Protein AF-A0A5D6XQI1-F1 (afdb_monomer_lite)

Secondary structure (DSSP, 8-state):
-----PPPPPPPP-----SSSSSSSTTTSSSSTTSSS--------------------------PPPHHHHHHHHHHHHHHHHH--TT-EEEEE--TGGGTT--GGGSSSTTSEEEEEE-SSSPP-SSPTT-TTEEEEE-GGGSSSS---EEEEEEEE--S--PPPSS--TTS-EEESEE--EE--TT--EEEEEE-SSS-B---B--S-TT-SS-B--SEE-SS-----EEEEESB--HHHHHH-BS-B-TT-SEEEEESS------TTSBSS--TT--EEE--SS---SS-SSB-TT--BS-TT-SEEE--SS---B--GGGGG-TT--EEE--SS--B-EEEHHHHHHHHT-SEEE----SS----SSEEEEEETTEEEEEET--TT---------TTHHHHHHHHHHHHHHHHHHHHHHHHHS---------------PPP----HHHHHHHHHH-HHHHHT---GGGEEEEEEEEEETTEEEEEEEETTEEEEEEE--GGGS--

Radius of gyration: 34.45 Å; chains: 1; bounding box: 102×106×85 Å

Structure (mmCIF, N/CA/C/O backbone):
data_AF-A0A5D6XQI1-F1
#
_entry.id   AF-A0A5D6XQI1-F1
#
loop_
_atom_site.group_PDB
_atom_site.id
_atom_site.type_symbol
_atom_site.label_atom_id
_atom_site.label_alt_id
_atom_site.label_comp_id
_atom_site.label_asym_id
_atom_site.label_entity_id
_atom_site.label_seq_id
_atom_site.pdbx_PDB_ins_code
_atom_site.Cartn_x
_atom_site.Cartn_y
_atom_site.Cartn_z
_atom_site.occupancy
_atom_site.B_iso_or_equiv
_atom_site.auth_seq_id
_atom_site.auth_comp_id
_atom_site.auth_asym_id
_atom_site.auth_atom_id
_atom_site.pdbx_PDB_model_num
ATOM 1 N N . MET A 1 1 ? -4.483 88.574 15.014 1.00 41.06 1 MET A N 1
ATOM 2 C CA . MET A 1 1 ? -3.367 88.697 15.982 1.00 41.06 1 MET A CA 1
ATOM 3 C C . MET A 1 1 ? -2.882 87.305 16.362 1.00 41.06 1 MET A C 1
ATOM 5 O O . MET A 1 1 ? -3.711 86.421 16.525 1.00 41.06 1 MET A O 1
ATOM 9 N N . GLN A 1 2 ? -1.566 87.098 16.441 1.00 34.09 2 GLN A N 1
ATOM 10 C CA . GLN A 1 2 ? -0.939 85.804 16.756 1.00 34.09 2 GLN A CA 1
ATOM 11 C C . GLN A 1 2 ? -0.785 85.587 18.271 1.0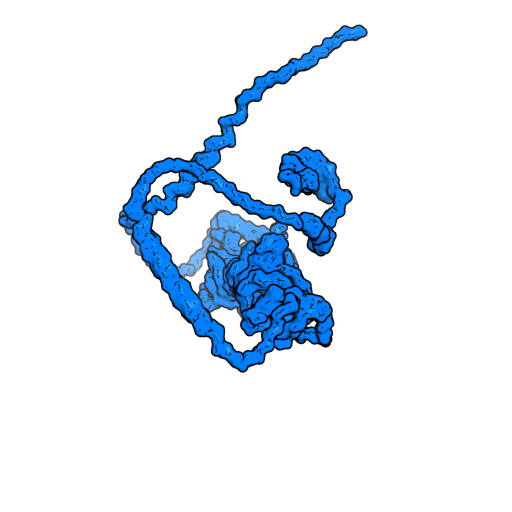0 34.09 2 GLN A C 1
ATOM 13 O O . GLN A 1 2 ? -0.585 86.553 19.003 1.00 34.09 2 GLN A O 1
ATOM 18 N N . ARG A 1 3 ? -0.753 84.315 18.695 1.00 36.41 3 ARG A N 1
ATOM 19 C CA . ARG A 1 3 ? 0.172 83.720 19.694 1.00 36.41 3 ARG A CA 1
ATOM 20 C C . ARG A 1 3 ? -0.080 82.202 19.699 1.00 36.41 3 ARG A C 1
ATOM 22 O O . ARG A 1 3 ? -1.081 81.735 20.220 1.00 36.41 3 ARG A O 1
ATOM 29 N N . VAL A 1 4 ? 0.646 81.440 18.880 1.00 35.59 4 VAL A N 1
ATOM 30 C CA . VAL A 1 4 ? 1.910 80.775 19.265 1.00 35.59 4 VAL A CA 1
ATOM 31 C C . VAL A 1 4 ? 1.721 79.872 20.493 1.00 35.59 4 VAL A C 1
ATOM 33 O O . VAL A 1 4 ? 1.767 80.340 21.627 1.00 35.59 4 VAL A O 1
ATOM 36 N N . ARG A 1 5 ? 1.569 78.563 20.252 1.00 37.97 5 ARG A N 1
ATOM 37 C CA . ARG A 1 5 ? 1.916 77.507 21.217 1.00 37.97 5 ARG A CA 1
ATOM 38 C C . ARG A 1 5 ? 3.226 76.860 20.767 1.00 37.97 5 ARG A C 1
ATOM 40 O O . ARG A 1 5 ? 3.451 76.695 19.572 1.00 37.97 5 ARG A O 1
ATOM 47 N N . GLN A 1 6 ? 4.097 76.576 21.729 1.00 40.81 6 GLN A N 1
ATOM 48 C CA . GLN A 1 6 ? 5.469 76.115 21.501 1.00 40.81 6 GLN A CA 1
ATOM 49 C C . GLN A 1 6 ? 5.525 74.643 21.039 1.00 40.81 6 GLN A C 1
ATOM 51 O O . GLN A 1 6 ? 4.627 73.870 21.380 1.00 40.81 6 GLN A O 1
ATOM 56 N N . PRO A 1 7 ? 6.574 74.241 20.294 1.00 42.06 7 PRO A N 1
ATOM 57 C CA . PRO A 1 7 ? 6.813 72.844 19.937 1.00 42.06 7 PRO A CA 1
ATOM 58 C C . PRO A 1 7 ? 7.338 72.021 21.134 1.00 42.06 7 PRO A C 1
ATOM 60 O O . PRO A 1 7 ? 7.942 72.588 22.048 1.00 42.06 7 PRO A O 1
ATOM 63 N N . PRO A 1 8 ? 7.153 70.687 21.133 1.00 48.44 8 PRO A N 1
ATOM 64 C CA . PRO A 1 8 ? 7.730 69.797 22.141 1.00 48.44 8 PRO A CA 1
ATOM 65 C C . PRO A 1 8 ? 9.264 69.647 21.993 1.00 48.44 8 PRO A C 1
ATOM 67 O O . PRO A 1 8 ? 9.798 69.840 20.898 1.00 48.44 8 PRO A O 1
ATOM 70 N N . PRO A 1 9 ? 9.984 69.295 23.078 1.00 45.03 9 PRO A N 1
ATOM 71 C CA . PRO A 1 9 ? 11.449 69.219 23.103 1.00 45.03 9 PRO A CA 1
ATOM 72 C C . PRO A 1 9 ? 12.039 67.984 22.378 1.00 45.03 9 PRO A C 1
ATOM 74 O O . PRO A 1 9 ? 11.339 66.990 22.174 1.00 45.03 9 PRO A O 1
ATOM 77 N N . PRO A 1 10 ? 13.337 68.025 22.003 1.00 38.62 10 PRO A N 1
ATOM 78 C CA . PRO A 1 10 ? 14.019 66.971 21.241 1.00 38.62 10 PRO A CA 1
ATOM 79 C C . PRO A 1 10 ? 14.321 65.694 22.060 1.00 38.62 10 PRO A C 1
ATOM 81 O O . PRO A 1 10 ? 14.300 65.718 23.293 1.00 38.62 10 PRO A O 1
ATOM 84 N N . PRO A 1 11 ? 14.627 64.557 21.397 1.00 37.00 11 PRO A N 1
ATOM 85 C CA . PRO A 1 11 ? 14.730 63.256 22.056 1.00 37.00 11 PRO A CA 1
ATOM 86 C C . PRO A 1 11 ? 15.997 63.101 22.910 1.00 37.00 11 PRO A C 1
ATOM 88 O O . PRO A 1 11 ? 17.125 63.198 22.421 1.00 37.00 11 PRO A O 1
ATOM 91 N N . HIS A 1 12 ? 15.817 62.745 24.184 1.00 35.00 12 HIS A N 1
ATOM 92 C CA . HIS A 1 12 ? 16.922 62.337 25.049 1.00 35.00 12 HIS A CA 1
ATOM 93 C C . HIS A 1 12 ? 17.426 60.928 24.707 1.00 35.00 12 HIS A C 1
ATOM 95 O O . HIS A 1 12 ? 16.668 59.959 24.670 1.00 35.00 12 HIS A O 1
ATOM 101 N N . ARG A 1 13 ? 18.750 60.808 24.551 1.00 33.81 13 ARG A N 1
ATOM 102 C CA . ARG A 1 13 ? 19.472 59.530 24.483 1.00 33.81 13 ARG A CA 1
ATOM 103 C C . ARG A 1 13 ? 19.140 58.638 25.690 1.00 33.81 13 ARG A C 1
ATOM 105 O O . ARG A 1 13 ? 19.394 59.031 26.827 1.00 33.81 13 ARG A O 1
ATOM 112 N N . ARG A 1 14 ? 18.737 57.390 25.435 1.00 32.50 14 ARG A N 1
ATOM 113 C CA . ARG A 1 14 ? 18.961 56.252 26.345 1.00 32.50 14 ARG A CA 1
ATOM 114 C C . ARG A 1 14 ? 19.524 55.057 25.577 1.00 32.50 14 ARG A C 1
ATOM 116 O O . ARG A 1 14 ? 18.796 54.194 25.101 1.00 32.50 14 ARG A O 1
ATOM 123 N N . LEU A 1 15 ? 20.851 55.036 25.474 1.00 31.83 15 LEU A N 1
ATOM 124 C CA . LEU A 1 15 ? 21.617 53.797 25.331 1.00 31.83 15 LEU A CA 1
ATOM 125 C C . LEU A 1 15 ? 21.546 52.997 26.649 1.00 31.83 15 LEU A C 1
ATOM 127 O O . LEU A 1 15 ? 21.215 53.558 27.690 1.00 31.83 15 LEU A O 1
ATOM 131 N N . ALA A 1 16 ? 21.909 51.712 26.584 1.00 32.53 16 ALA A N 1
ATOM 132 C CA . ALA A 1 16 ? 22.025 50.773 27.711 1.00 32.53 16 ALA A CA 1
ATOM 133 C C . ALA A 1 16 ? 20.710 50.305 28.386 1.00 32.53 16 ALA A C 1
ATOM 135 O O . ALA A 1 16 ? 20.435 50.602 29.544 1.00 32.53 16 ALA A O 1
ATOM 136 N N . ALA A 1 17 ? 19.958 49.445 27.685 1.00 35.66 17 ALA A N 1
ATOM 137 C CA . ALA A 1 17 ? 19.027 48.484 28.303 1.00 35.66 17 ALA A CA 1
ATOM 138 C C . ALA A 1 17 ? 18.904 47.170 27.492 1.00 35.66 17 ALA A C 1
ATOM 140 O O . ALA A 1 17 ? 17.832 46.581 27.389 1.00 35.66 17 ALA A O 1
ATOM 141 N N . ALA A 1 18 ? 20.009 46.704 26.894 1.00 36.12 18 ALA A N 1
ATOM 142 C CA . ALA A 1 18 ? 20.055 45.502 26.053 1.00 36.12 18 ALA A CA 1
ATOM 143 C C . ALA A 1 18 ? 21.254 44.598 26.407 1.00 36.12 18 ALA A C 1
ATOM 145 O O . ALA A 1 18 ? 22.074 44.276 25.557 1.00 36.12 18 ALA A O 1
ATOM 146 N N . SER A 1 19 ? 21.373 44.212 27.685 1.00 37.12 19 SER A N 1
ATOM 147 C CA . SER A 1 19 ? 22.443 43.318 28.177 1.00 37.12 19 SER A CA 1
ATOM 148 C C . SER A 1 19 ? 21.958 42.318 29.245 1.00 37.12 19 SER A C 1
ATOM 150 O O . SER A 1 19 ? 22.690 41.947 30.153 1.00 37.12 19 SER A O 1
ATOM 152 N N . HIS A 1 20 ? 20.685 41.896 29.189 1.00 37.09 20 HIS A N 1
ATOM 153 C CA . HIS A 1 20 ? 20.124 40.981 30.203 1.00 37.09 20 HIS A CA 1
ATOM 154 C C . HIS A 1 20 ? 19.143 39.915 29.675 1.00 37.09 20 HIS A C 1
ATOM 156 O O . HIS A 1 20 ? 18.338 39.374 30.431 1.00 37.09 20 HIS A O 1
ATOM 162 N N . ARG A 1 21 ? 19.220 39.570 28.380 1.00 41.06 21 ARG A N 1
ATOM 163 C CA . ARG A 1 21 ? 18.464 38.448 27.774 1.00 41.06 21 ARG A CA 1
ATOM 164 C C . ARG A 1 21 ? 19.305 37.501 26.899 1.00 41.06 21 ARG A C 1
ATOM 166 O O . ARG A 1 21 ? 18.752 36.794 26.071 1.00 41.06 21 ARG A O 1
ATOM 173 N N . LEU A 1 22 ? 20.623 37.447 27.116 1.00 37.75 22 LEU A N 1
ATOM 174 C CA . LEU A 1 22 ? 21.538 36.522 26.415 1.00 37.75 22 LEU A CA 1
ATOM 175 C C . LEU A 1 22 ? 22.348 35.595 27.346 1.00 37.75 22 LEU A C 1
ATOM 177 O O . LEU A 1 22 ? 23.071 34.727 26.875 1.00 37.75 22 LEU A O 1
ATOM 181 N N . THR A 1 23 ? 22.174 35.698 28.667 1.00 40.12 23 THR A N 1
ATOM 182 C CA . THR A 1 23 ? 22.933 34.930 29.677 1.00 40.12 23 THR A CA 1
ATOM 183 C C . THR A 1 23 ? 22.140 33.804 30.362 1.00 40.12 23 THR A C 1
ATOM 185 O O . THR A 1 23 ? 22.600 33.246 31.352 1.00 40.12 23 THR A O 1
ATOM 188 N N . ARG A 1 24 ? 20.961 33.420 29.839 1.00 40.72 24 ARG A N 1
ATOM 189 C CA . ARG A 1 24 ? 20.159 32.277 30.347 1.00 40.72 24 ARG A CA 1
ATOM 190 C C . ARG A 1 24 ? 20.087 31.048 29.427 1.00 40.72 24 ARG A C 1
ATOM 192 O O . ARG A 1 24 ? 19.494 30.054 29.825 1.00 40.72 24 ARG A O 1
ATOM 199 N N . HIS A 1 25 ? 20.709 31.070 28.245 1.00 41.03 25 HIS A N 1
ATOM 200 C CA . HIS A 1 25 ? 20.808 29.881 27.375 1.00 41.03 25 HIS A CA 1
ATOM 201 C C . HIS A 1 25 ? 22.223 29.289 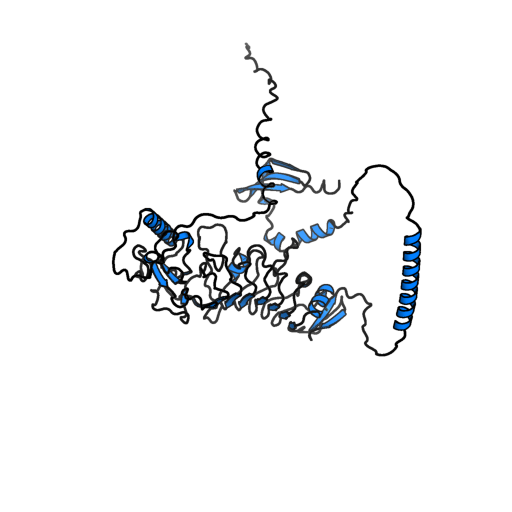27.270 1.00 41.03 25 HIS A C 1
ATOM 203 O O . HIS A 1 25 ? 22.362 28.120 26.933 1.00 41.03 25 HIS A O 1
ATOM 209 N N . ALA A 1 26 ? 23.265 30.019 27.686 1.00 38.53 26 ALA A N 1
ATOM 210 C CA . ALA A 1 26 ? 24.619 29.465 27.801 1.00 38.53 26 ALA A CA 1
ATOM 211 C C . ALA A 1 26 ? 24.800 28.510 29.006 1.00 38.53 26 ALA A C 1
ATOM 213 O O . ALA A 1 26 ? 25.704 27.683 29.006 1.00 38.53 26 ALA A O 1
ATOM 214 N N . ALA A 1 27 ? 23.931 28.592 30.023 1.00 41.09 27 ALA A N 1
ATOM 215 C CA . ALA A 1 27 ? 24.047 27.810 31.261 1.00 41.09 27 ALA A CA 1
ATOM 216 C C . ALA A 1 27 ? 23.338 26.437 31.233 1.00 41.09 27 ALA A C 1
ATOM 218 O O . ALA A 1 27 ? 23.491 25.666 32.174 1.00 41.09 27 ALA A O 1
ATOM 219 N N . GLN A 1 28 ? 22.568 26.119 30.183 1.00 42.00 28 GLN A N 1
ATOM 220 C CA . GLN A 1 28 ? 21.879 24.821 30.051 1.00 42.00 28 GLN A CA 1
ATOM 221 C C . GLN A 1 28 ? 22.537 23.866 29.040 1.00 42.00 28 GLN A C 1
ATOM 223 O O . GLN A 1 28 ? 22.301 22.666 29.124 1.00 42.00 28 GLN A O 1
ATOM 228 N N . LEU A 1 29 ? 23.415 24.346 28.146 1.00 36.25 29 LEU A N 1
ATOM 229 C CA . LEU A 1 29 ? 24.149 23.468 27.219 1.00 36.25 29 LEU A CA 1
ATOM 230 C C . LEU A 1 29 ? 25.392 22.793 27.831 1.00 36.25 29 LEU A C 1
ATOM 232 O O . LEU A 1 29 ? 25.831 21.769 27.319 1.00 36.25 29 LEU A O 1
ATOM 236 N N . LEU A 1 30 ? 25.945 23.315 28.932 1.00 36.69 30 LEU A N 1
ATOM 237 C CA . LEU A 1 30 ? 27.135 22.740 29.585 1.00 36.69 30 LEU A CA 1
ATOM 238 C C . LEU A 1 30 ? 26.826 21.624 30.600 1.00 36.69 30 LEU A C 1
ATOM 240 O O . LEU A 1 30 ? 27.746 20.960 31.064 1.00 36.69 30 LEU A O 1
ATOM 244 N N . ALA A 1 31 ? 25.550 21.373 30.914 1.00 38.66 31 ALA A N 1
ATOM 245 C CA . ALA A 1 31 ? 25.138 20.301 31.829 1.00 38.66 31 ALA A CA 1
ATOM 246 C C . ALA A 1 31 ? 24.859 18.952 31.131 1.00 38.66 31 ALA A C 1
ATOM 248 O O . ALA A 1 31 ? 24.762 17.928 31.799 1.00 38.66 31 ALA A O 1
ATOM 249 N N . VAL A 1 32 ? 24.729 18.936 29.798 1.00 38.44 32 VAL A N 1
ATOM 250 C CA . VAL A 1 32 ? 24.336 17.736 29.028 1.00 38.44 32 VAL A CA 1
ATOM 251 C C . VAL A 1 32 ? 25.547 16.963 28.480 1.00 38.44 32 VAL A C 1
ATOM 253 O O . VAL A 1 32 ? 25.443 15.772 28.207 1.00 38.44 32 VAL A O 1
ATOM 256 N N . LEU A 1 33 ? 26.725 17.593 28.376 1.00 34.16 33 LEU A N 1
ATOM 257 C CA . LEU A 1 33 ? 27.922 16.973 27.784 1.00 34.16 33 LEU A CA 1
ATOM 258 C C . LEU A 1 33 ? 28.864 16.271 28.787 1.00 34.16 33 LEU A C 1
ATOM 260 O O . LEU A 1 33 ? 29.909 15.769 28.386 1.00 34.16 33 LEU A O 1
ATOM 264 N N . ALA A 1 34 ? 28.509 16.220 30.076 1.00 35.16 34 ALA A N 1
ATOM 265 C CA . ALA A 1 34 ? 29.355 15.680 31.152 1.00 35.16 34 ALA A CA 1
ATOM 266 C C . ALA A 1 34 ? 28.871 14.330 31.732 1.00 35.16 34 ALA A C 1
ATOM 268 O O . ALA A 1 34 ? 29.333 13.915 32.790 1.00 35.16 34 ALA A O 1
ATOM 269 N N . LEU A 1 35 ? 27.940 13.643 31.056 1.00 33.25 35 LEU A N 1
ATOM 270 C CA . LEU A 1 35 ? 27.286 12.416 31.547 1.00 33.25 35 LEU A CA 1
ATOM 271 C C . LEU A 1 35 ? 27.561 11.156 30.699 1.00 33.25 35 LEU A C 1
ATOM 273 O O . LEU A 1 35 ? 26.932 10.126 30.915 1.00 33.25 35 LEU A O 1
ATOM 277 N N . LEU A 1 36 ? 28.502 11.221 29.747 1.00 33.66 36 LEU A N 1
ATOM 278 C CA . LEU A 1 36 ? 28.779 10.138 28.787 1.00 33.66 36 LEU A CA 1
ATOM 279 C C . LEU A 1 36 ? 30.112 9.388 28.989 1.00 33.66 36 LEU A C 1
ATOM 281 O O . LEU A 1 36 ? 30.410 8.494 28.204 1.00 33.66 36 LEU A O 1
ATOM 285 N N . LEU A 1 37 ? 30.912 9.708 30.018 1.00 36.66 37 LEU A N 1
ATOM 286 C CA . LEU A 1 37 ? 32.219 9.067 30.256 1.00 36.66 37 LEU A CA 1
ATOM 287 C C . LEU A 1 37 ? 32.546 8.869 31.753 1.00 36.66 37 LEU A C 1
ATOM 289 O O . LEU A 1 37 ? 33.360 9.600 32.312 1.00 36.66 37 LEU A O 1
ATOM 293 N N . ALA A 1 38 ? 31.960 7.849 32.391 1.00 32.59 38 ALA A N 1
ATOM 294 C CA . ALA A 1 38 ? 32.506 7.193 33.592 1.00 32.59 38 ALA A CA 1
ATOM 295 C C . ALA A 1 38 ? 31.852 5.804 33.808 1.00 32.59 38 ALA A C 1
ATOM 297 O O . ALA A 1 38 ? 30.668 5.650 33.504 1.00 32.59 38 ALA A O 1
ATOM 298 N N . PRO A 1 39 ? 32.579 4.785 34.310 1.00 31.91 39 PRO A N 1
ATOM 299 C CA . PRO A 1 39 ? 32.071 3.416 34.415 1.00 31.91 39 PRO A CA 1
ATOM 300 C C . PRO A 1 39 ? 31.258 3.183 35.698 1.00 31.91 39 PRO A C 1
ATOM 302 O O . PRO A 1 39 ? 31.635 3.657 36.768 1.00 31.91 39 PRO A O 1
ATOM 305 N N . GLN A 1 40 ? 30.196 2.374 35.624 1.00 33.00 40 GLN A N 1
ATOM 306 C CA . GLN A 1 40 ? 29.519 1.861 36.819 1.00 33.00 40 GLN A CA 1
ATOM 307 C C . GLN A 1 40 ? 30.059 0.480 37.206 1.00 33.00 40 GLN A C 1
ATOM 309 O O . GLN A 1 40 ? 29.863 -0.505 36.497 1.00 33.00 40 GLN A O 1
ATOM 314 N N . GLN A 1 41 ? 30.727 0.417 38.360 1.00 28.92 41 GLN A N 1
ATOM 315 C CA . GLN A 1 41 ? 30.943 -0.825 39.100 1.00 28.92 41 GLN A CA 1
ATOM 316 C C . GLN A 1 41 ? 29.732 -1.115 39.996 1.00 28.92 41 GLN A C 1
ATOM 318 O O . GLN A 1 41 ? 29.051 -0.202 40.458 1.00 28.92 41 GLN A O 1
ATOM 323 N N . ALA A 1 42 ? 29.479 -2.397 40.248 1.00 31.28 42 ALA A N 1
ATOM 324 C CA . ALA A 1 42 ? 28.369 -2.851 41.074 1.00 31.28 42 ALA A CA 1
ATOM 325 C C . ALA A 1 42 ? 28.667 -2.769 42.581 1.00 31.28 42 ALA A C 1
ATOM 327 O O . ALA A 1 42 ? 29.796 -2.998 43.012 1.00 31.28 42 ALA A O 1
ATOM 328 N N . THR A 1 43 ? 27.625 -2.578 43.393 1.00 28.56 43 THR A N 1
ATOM 329 C CA . THR A 1 43 ? 27.437 -3.272 44.684 1.00 28.56 43 THR A CA 1
ATOM 330 C C . THR A 1 43 ? 25.969 -3.174 45.137 1.00 28.56 43 THR A C 1
ATOM 332 O O . THR A 1 43 ? 25.230 -2.308 44.677 1.00 28.56 43 THR A O 1
ATOM 335 N N . ALA A 1 44 ? 25.535 -4.124 45.976 1.00 27.64 44 ALA A N 1
ATOM 336 C CA . ALA A 1 44 ? 24.162 -4.281 46.493 1.00 27.64 44 ALA A CA 1
ATOM 337 C C . ALA A 1 44 ? 23.804 -3.188 47.547 1.00 27.64 44 ALA A C 1
ATOM 339 O O . ALA A 1 44 ? 24.638 -2.335 47.827 1.00 27.64 44 ALA A O 1
ATOM 340 N N . VAL A 1 45 ? 22.627 -3.074 48.186 1.00 27.52 45 VAL A N 1
ATOM 341 C CA . VAL A 1 45 ? 21.656 -4.009 48.823 1.00 27.52 45 VAL A CA 1
ATOM 342 C C . VAL A 1 45 ? 20.305 -3.225 48.884 1.00 27.52 45 VAL A C 1
ATOM 344 O O . VAL A 1 45 ? 20.347 -2.004 48.979 1.00 27.52 45 VAL A O 1
ATOM 347 N N . ALA A 1 46 ? 19.083 -3.767 48.758 1.00 25.78 46 ALA A N 1
ATOM 348 C CA . ALA A 1 46 ? 18.422 -4.676 49.700 1.00 25.78 46 ALA A CA 1
ATOM 349 C C . ALA A 1 46 ? 17.147 -5.341 49.144 1.00 25.78 46 ALA A C 1
ATOM 351 O O . ALA A 1 46 ? 16.429 -4.782 48.319 1.00 25.78 46 ALA A O 1
ATOM 352 N N . THR A 1 47 ? 16.855 -6.529 49.669 1.00 28.70 47 THR A N 1
ATOM 353 C CA . THR A 1 47 ? 15.706 -7.391 49.360 1.00 28.70 47 THR A CA 1
ATOM 354 C C . THR A 1 47 ? 14.429 -7.002 50.111 1.00 28.70 47 THR A C 1
ATOM 356 O O . THR A 1 47 ? 14.472 -6.859 51.332 1.00 28.70 47 THR A O 1
ATOM 359 N N . VAL A 1 48 ? 13.274 -7.019 49.434 1.00 29.03 48 VAL A N 1
ATOM 360 C CA . VAL A 1 48 ? 11.968 -7.324 50.055 1.00 29.03 48 VAL A CA 1
ATOM 361 C C . VAL A 1 48 ? 11.229 -8.322 49.160 1.00 29.03 48 VAL A C 1
ATOM 363 O O . VAL A 1 48 ? 11.239 -8.181 47.942 1.00 29.03 48 VAL A O 1
ATOM 366 N N . GLY A 1 49 ? 10.668 -9.355 49.791 1.00 25.62 49 GLY A N 1
ATOM 367 C CA . GLY A 1 49 ? 10.259 -10.620 49.186 1.00 25.62 49 GLY A CA 1
ATOM 368 C C . GLY A 1 49 ? 9.362 -10.556 47.948 1.00 25.62 49 GLY A C 1
ATOM 369 O O . GLY A 1 49 ? 8.326 -9.894 47.923 1.00 25.62 49 GLY A O 1
ATOM 370 N N . ASP A 1 50 ? 9.746 -11.376 46.971 1.00 27.88 50 ASP A N 1
ATOM 371 C CA . ASP A 1 50 ? 8.844 -11.912 45.962 1.00 27.88 50 ASP A CA 1
ATOM 372 C C . ASP A 1 50 ? 7.743 -12.737 46.650 1.00 27.88 50 ASP A C 1
ATOM 374 O O . ASP A 1 50 ? 8.011 -13.523 47.564 1.00 27.88 50 ASP A O 1
ATOM 378 N N . SER A 1 51 ? 6.497 -12.536 46.231 1.00 26.80 51 SER A N 1
ATOM 379 C CA . SER A 1 51 ? 5.360 -13.339 46.675 1.00 26.80 51 SER A CA 1
ATOM 380 C C . SER A 1 51 ? 4.472 -13.650 45.480 1.00 26.80 51 SER A C 1
ATOM 382 O O . SER A 1 51 ? 3.571 -12.902 45.099 1.00 26.80 51 SER A O 1
ATOM 384 N N . THR A 1 52 ? 4.730 -14.824 44.910 1.00 36.03 52 THR A N 1
ATOM 385 C CA . THR A 1 52 ? 3.836 -15.522 43.991 1.00 36.03 52 THR A CA 1
ATOM 386 C C . THR A 1 52 ? 2.415 -15.543 44.552 1.00 36.03 52 THR A C 1
ATOM 388 O O . THR A 1 52 ? 2.141 -16.248 45.525 1.00 36.03 52 THR A O 1
ATOM 391 N N . SER A 1 53 ? 1.501 -14.802 43.926 1.00 27.92 53 SER A N 1
ATOM 392 C CA . SER A 1 53 ? 0.062 -14.940 44.155 1.00 27.92 53 SER A CA 1
ATOM 393 C C . SER A 1 53 ? -0.558 -15.662 42.964 1.00 27.92 53 SER A C 1
ATOM 395 O O . SER A 1 53 ? -0.700 -15.130 41.868 1.00 27.92 53 SER A O 1
ATOM 397 N N . SER A 1 54 ? -0.875 -16.928 43.217 1.00 27.97 54 SER A N 1
ATOM 398 C CA . SER A 1 54 ? -1.625 -17.834 42.355 1.00 27.97 54 SER A CA 1
ATOM 399 C C . SER A 1 54 ? -2.903 -17.213 41.791 1.00 27.97 54 SER A C 1
ATOM 401 O O . SER A 1 54 ? -3.649 -16.558 42.529 1.00 27.97 54 SER A O 1
ATOM 403 N N . ASP A 1 55 ? -3.220 -17.559 40.541 1.00 34.53 55 ASP A N 1
ATOM 404 C CA . ASP A 1 55 ? -4.564 -17.420 39.983 1.00 34.53 55 ASP A CA 1
ATOM 405 C C . ASP A 1 55 ? -5.611 -17.950 40.970 1.00 34.53 55 ASP A C 1
ATOM 407 O O . ASP A 1 55 ? -5.603 -19.119 41.362 1.00 34.53 55 ASP A O 1
ATOM 411 N N . SER A 1 56 ? -6.536 -17.080 41.364 1.00 28.91 56 SER A N 1
ATOM 412 C CA . SER A 1 56 ? -7.696 -17.446 42.169 1.00 28.91 56 SER A CA 1
ATOM 413 C C . SER A 1 56 ? -8.964 -17.018 41.439 1.00 28.91 56 SER A C 1
ATOM 415 O O . SER A 1 56 ? -9.135 -15.861 41.056 1.00 28.91 56 SER A O 1
ATOM 417 N N . ASN A 1 57 ? -9.859 -17.985 41.221 1.00 40.22 57 ASN A N 1
ATOM 418 C CA . ASN A 1 57 ? -11.154 -17.782 40.576 1.00 40.22 57 ASN A CA 1
ATOM 419 C C . ASN A 1 57 ? -12.032 -16.826 41.406 1.00 40.22 57 ASN A C 1
ATOM 421 O O . ASN A 1 57 ? -12.766 -17.249 42.299 1.00 40.22 57 ASN A O 1
ATOM 425 N N . GLY A 1 58 ? -11.981 -15.533 41.088 1.00 27.09 58 GLY A N 1
ATOM 426 C CA . GLY A 1 58 ? -12.827 -14.500 41.682 1.00 27.09 58 GLY A CA 1
ATOM 427 C C . GLY A 1 58 ? -14.177 -14.378 40.976 1.00 27.09 58 GLY A C 1
ATOM 428 O O . GLY A 1 58 ? -14.341 -13.550 40.082 1.00 27.09 58 GLY A O 1
ATOM 429 N N . SER A 1 59 ? -15.168 -15.170 41.392 1.00 34.12 59 SER A N 1
ATOM 430 C CA . SER A 1 59 ? -16.558 -14.942 40.975 1.00 34.12 59 SER A CA 1
ATOM 431 C C . SER A 1 59 ? -17.143 -13.699 41.651 1.00 34.12 59 SER A C 1
ATOM 433 O O . SER A 1 59 ? -17.333 -13.687 42.860 1.00 34.12 59 SER A O 1
ATOM 435 N N . GLY A 1 60 ? -17.525 -12.705 40.844 1.00 37.84 60 GLY A N 1
ATOM 436 C CA . GLY A 1 60 ? -18.575 -11.738 41.176 1.00 37.84 60 GLY A CA 1
ATOM 437 C C . GLY A 1 60 ? -18.222 -10.584 42.124 1.00 37.84 60 GLY A C 1
ATOM 438 O O . GLY A 1 60 ? -18.400 -10.676 43.331 1.00 37.84 60 GLY A O 1
ATOM 439 N N . SER A 1 61 ? -17.933 -9.414 41.549 1.00 35.53 61 SER A N 1
ATOM 440 C CA . SER A 1 61 ? -18.449 -8.137 42.066 1.00 35.53 61 SER A CA 1
ATOM 441 C C . SER A 1 61 ? -18.479 -7.091 40.951 1.00 35.53 61 SER A C 1
ATOM 443 O O . SER A 1 61 ? -17.545 -6.986 40.154 1.00 35.53 61 SER A O 1
ATOM 445 N N . GLY A 1 62 ? -19.568 -6.327 40.868 1.00 47.25 62 GLY A N 1
ATOM 446 C CA . GLY A 1 62 ? -19.712 -5.241 39.903 1.00 47.25 62 GLY A CA 1
ATOM 447 C C . GLY A 1 62 ? -18.901 -4.023 40.330 1.00 47.25 62 GLY A C 1
ATOM 448 O O . GLY A 1 62 ? -19.451 -3.118 40.949 1.00 47.25 62 GLY A O 1
ATOM 449 N N . GLY A 1 63 ? -17.609 -3.996 39.994 1.00 53.41 63 GLY A N 1
ATOM 450 C CA . GLY A 1 63 ? -16.736 -2.859 40.280 1.00 53.41 63 GLY A CA 1
ATOM 451 C C . GLY A 1 63 ? -17.257 -1.568 39.644 1.00 53.41 63 GLY A C 1
ATOM 452 O O . GLY A 1 63 ? -17.278 -1.433 38.418 1.00 53.41 63 GLY A O 1
ATOM 453 N N . THR A 1 64 ? -17.674 -0.617 40.479 1.00 71.88 64 THR A N 1
ATOM 454 C CA . THR A 1 64 ? -18.002 0.751 40.068 1.00 71.88 64 THR A CA 1
ATOM 455 C C . THR A 1 64 ? -16.759 1.425 39.493 1.00 71.88 64 THR A C 1
ATOM 457 O O . THR A 1 64 ? -15.712 1.431 40.139 1.00 71.88 64 THR A O 1
ATOM 460 N N . MET A 1 65 ? -16.870 1.987 38.286 1.00 79.75 65 MET A N 1
ATOM 461 C CA . MET A 1 65 ? -15.779 2.745 37.662 1.00 79.75 65 MET A CA 1
ATOM 462 C C . MET A 1 65 ? -15.408 3.964 38.511 1.00 79.75 65 MET A C 1
ATOM 464 O O . MET A 1 65 ? -16.284 4.596 39.099 1.00 79.75 65 MET A O 1
ATOM 468 N N . THR A 1 66 ? -14.121 4.308 38.542 1.00 90.25 66 THR A N 1
ATOM 469 C CA . THR A 1 66 ? -13.649 5.553 39.169 1.00 90.25 66 THR A CA 1
ATOM 470 C C . THR A 1 66 ? -14.030 6.775 38.327 1.00 90.25 66 THR A C 1
ATOM 472 O O . THR A 1 66 ? -14.252 6.657 37.121 1.00 90.25 66 THR A O 1
ATOM 475 N N . ASP A 1 67 ? -14.036 7.969 38.925 1.00 90.31 67 ASP A N 1
ATOM 476 C CA . ASP A 1 67 ? -14.300 9.227 38.203 1.00 90.31 67 ASP A CA 1
ATOM 477 C C . ASP A 1 67 ? -13.324 9.458 37.034 1.00 90.31 67 ASP A C 1
ATOM 479 O O . ASP A 1 67 ? -13.694 10.000 35.994 1.00 90.31 67 ASP A O 1
ATOM 483 N N . GLU A 1 68 ? -12.074 9.013 37.173 1.00 90.00 68 GLU A N 1
ATOM 484 C CA . GLU A 1 68 ? -11.080 9.049 36.097 1.00 90.00 68 GLU A CA 1
ATOM 485 C C . GLU A 1 68 ? -11.472 8.111 34.945 1.00 90.00 68 GLU A C 1
ATOM 487 O O . GLU A 1 68 ? -11.524 8.527 33.787 1.00 90.00 68 GLU A O 1
ATOM 492 N N . GLN A 1 69 ? -11.840 6.866 35.257 1.00 90.38 69 GLN A N 1
ATOM 493 C CA . GLN A 1 69 ? -12.325 5.896 34.272 1.00 90.38 69 GLN A CA 1
ATOM 494 C C . GLN A 1 69 ? -13.613 6.374 33.588 1.00 90.38 69 GLN A C 1
ATOM 496 O O . GLN A 1 69 ? -13.797 6.142 32.392 1.00 90.38 69 GLN A O 1
ATOM 501 N N . GLN A 1 70 ? -14.493 7.066 34.314 1.00 89.81 70 GLN A N 1
ATOM 502 C CA . GLN A 1 70 ? -15.693 7.683 33.756 1.00 89.81 70 GLN A CA 1
ATOM 503 C C . GLN A 1 70 ? -15.329 8.735 32.696 1.00 89.81 70 GLN A C 1
ATOM 505 O O . GLN A 1 70 ? -15.798 8.624 31.562 1.00 89.81 70 GLN A O 1
ATOM 510 N N . ARG A 1 71 ? -14.422 9.669 33.017 1.00 90.56 71 ARG A N 1
ATOM 511 C CA . ARG A 1 71 ? -13.930 10.697 32.079 1.00 90.56 71 ARG A CA 1
ATOM 512 C C . ARG A 1 71 ? -13.260 10.096 30.845 1.00 90.56 71 ARG A C 1
ATOM 514 O O . ARG A 1 71 ? -13.503 10.559 29.734 1.00 90.56 71 ARG A O 1
ATOM 521 N N . ILE A 1 72 ? -12.456 9.041 31.007 1.00 89.44 72 ILE A N 1
ATOM 522 C CA . ILE A 1 72 ? -11.824 8.357 29.866 1.00 89.44 72 ILE A CA 1
ATOM 523 C C . ILE A 1 72 ? -12.897 7.724 28.963 1.00 89.44 72 ILE A C 1
ATOM 525 O O . ILE A 1 72 ? -12.839 7.875 27.744 1.00 89.44 72 ILE A O 1
ATOM 529 N N . ARG A 1 73 ? -13.921 7.062 29.528 1.00 88.44 73 ARG A N 1
ATOM 530 C CA . ARG A 1 73 ? -15.037 6.505 28.738 1.00 88.44 73 ARG A CA 1
ATOM 531 C C . ARG A 1 73 ? -15.823 7.595 28.004 1.00 88.44 73 ARG A C 1
ATOM 533 O O . ARG A 1 73 ? -16.197 7.381 26.854 1.00 88.44 73 ARG A O 1
ATOM 540 N N . GLU A 1 74 ? -16.059 8.740 28.634 1.00 89.50 74 GLU A N 1
ATOM 541 C CA . GLU A 1 74 ? -16.724 9.891 28.009 1.00 89.50 74 GLU A CA 1
ATOM 542 C C . GLU A 1 74 ? -15.909 10.441 26.830 1.00 89.50 74 GLU A C 1
ATOM 544 O O . GLU A 1 74 ? -16.444 10.526 25.725 1.00 89.50 74 GLU A O 1
ATOM 549 N N . ALA A 1 75 ? -14.600 10.654 26.994 1.00 89.75 75 ALA A N 1
ATOM 550 C CA . ALA A 1 75 ? -13.714 11.074 25.904 1.00 89.75 75 ALA A CA 1
ATOM 551 C C . ALA A 1 75 ? -13.695 10.074 24.725 1.00 89.75 75 ALA A C 1
ATOM 553 O O . ALA A 1 75 ? -13.646 10.470 23.558 1.00 89.75 75 ALA A O 1
ATOM 554 N N . VAL A 1 76 ? -13.791 8.765 24.995 1.00 89.12 76 VAL A N 1
ATOM 555 C CA . VAL A 1 76 ? -13.918 7.742 23.939 1.00 89.12 76 VAL A CA 1
ATOM 556 C C . VAL A 1 76 ? -15.294 7.814 23.248 1.00 89.12 76 VAL A C 1
ATOM 558 O O . VAL A 1 76 ? -15.360 7.674 22.026 1.00 89.12 76 VAL A O 1
ATOM 561 N N . ARG A 1 77 ? -16.394 8.090 23.968 1.00 88.94 77 ARG A N 1
ATOM 562 C CA . ARG A 1 77 ? -17.731 8.327 23.366 1.00 88.94 77 ARG A CA 1
ATOM 563 C C . ARG A 1 77 ? -17.753 9.575 22.478 1.00 88.94 77 ARG A C 1
ATOM 565 O O . ARG A 1 77 ? -18.349 9.547 21.397 1.00 88.94 77 ARG A O 1
ATOM 572 N N . GLU A 1 78 ? -17.103 10.655 22.899 1.00 89.12 78 GLU A N 1
ATOM 573 C CA . GLU A 1 78 ? -16.939 11.867 22.088 1.00 89.12 78 GLU A CA 1
ATOM 574 C C . GLU A 1 78 ? -16.117 11.578 20.827 1.00 89.12 78 GLU A C 1
ATOM 576 O O . GLU A 1 78 ? -16.519 11.957 19.726 1.00 89.12 78 GLU A O 1
ATOM 581 N N . TRP A 1 79 ? -15.031 10.808 20.950 1.00 89.06 79 TRP A N 1
ATOM 582 C CA . TRP A 1 79 ? -14.232 10.380 19.802 1.00 89.06 79 TRP A CA 1
ATOM 583 C C . TRP A 1 79 ? -15.056 9.601 18.765 1.00 89.06 79 TRP A C 1
ATOM 585 O O . TRP A 1 79 ? -14.985 9.931 17.578 1.00 89.06 79 TRP A O 1
ATOM 595 N N . TYR A 1 80 ? -15.894 8.643 19.185 1.00 89.62 80 TYR A N 1
ATOM 596 C CA . TYR A 1 80 ? -16.848 7.970 18.288 1.00 89.62 80 TYR A CA 1
ATOM 597 C C . TYR A 1 80 ? -17.804 8.955 17.613 1.00 89.62 80 TYR A C 1
ATOM 599 O O . TYR A 1 80 ? -18.097 8.831 16.423 1.00 89.62 80 TYR A O 1
ATOM 607 N N . THR A 1 81 ? -18.286 9.943 18.365 1.00 88.69 81 THR A N 1
ATOM 608 C CA . THR A 1 81 ? -19.247 10.938 17.876 1.00 88.69 81 THR A CA 1
ATOM 609 C C . THR A 1 81 ? -18.657 11.805 16.760 1.00 88.69 81 THR A C 1
ATOM 611 O O . THR A 1 81 ? -19.373 12.133 15.810 1.00 88.69 81 THR A O 1
ATOM 614 N N . SER A 1 82 ? -17.357 12.099 16.831 1.00 88.69 82 SER A N 1
ATOM 615 C CA . SER A 1 82 ? -16.616 12.873 15.826 1.00 88.69 82 SER A CA 1
ATOM 616 C C . SER A 1 82 ? -16.080 12.035 14.654 1.00 88.69 82 SER A C 1
ATOM 618 O O . SER A 1 82 ? -15.966 12.556 13.546 1.00 88.69 82 SER A O 1
ATOM 620 N N . ASN A 1 83 ? -15.761 10.749 14.859 1.00 88.88 83 ASN A N 1
ATOM 621 C CA . ASN A 1 83 ? -15.009 9.944 13.878 1.00 88.88 83 ASN A CA 1
ATOM 622 C C . ASN A 1 83 ? -15.809 8.842 13.164 1.00 88.88 83 ASN A C 1
ATOM 624 O O . ASN A 1 83 ? -15.347 8.330 12.142 1.00 88.88 83 ASN A O 1
ATOM 628 N N . PHE A 1 84 ? -17.010 8.495 13.637 1.00 92.00 84 PHE A N 1
ATOM 629 C CA . PHE A 1 84 ? -17.892 7.529 12.969 1.00 92.00 84 PHE A CA 1
ATOM 630 C C . PHE A 1 84 ? -19.060 8.240 12.303 1.00 92.00 84 PHE A C 1
ATOM 632 O O . PHE A 1 84 ? -19.867 8.873 12.987 1.00 92.00 84 PHE A O 1
ATOM 639 N N . ARG A 1 85 ? -19.199 8.116 10.981 1.00 93.19 85 ARG A N 1
ATOM 640 C CA . ARG A 1 85 ? -20.398 8.599 10.284 1.00 93.19 85 ARG A CA 1
ATOM 641 C C . ARG A 1 85 ? -21.592 7.693 10.600 1.00 93.19 85 ARG A C 1
ATOM 643 O O . ARG A 1 85 ? -21.429 6.540 10.990 1.00 93.19 85 ARG A O 1
ATOM 650 N N . GLU A 1 86 ? -22.798 8.229 10.449 1.00 94.38 86 GLU A N 1
ATOM 651 C CA . GLU A 1 86 ? -24.027 7.463 10.668 1.00 94.38 86 GLU A CA 1
ATOM 652 C C . GLU A 1 86 ? -24.081 6.252 9.721 1.00 94.38 86 GLU A C 1
ATOM 654 O O . GLU A 1 86 ? -23.893 6.397 8.513 1.00 94.38 86 GLU A O 1
ATOM 659 N N . ASN A 1 87 ? -24.335 5.063 10.276 1.00 94.75 87 ASN A N 1
ATOM 660 C CA . ASN A 1 87 ? -24.401 3.765 9.589 1.00 94.75 87 ASN A CA 1
ATOM 661 C C . ASN A 1 87 ? -23.103 3.265 8.916 1.00 94.75 87 ASN A C 1
ATOM 663 O O . ASN A 1 87 ? -23.113 2.195 8.301 1.00 94.75 87 ASN A O 1
ATOM 667 N N . GLU A 1 88 ? -21.985 3.974 9.072 1.00 94.44 88 GLU A N 1
ATOM 668 C CA . GLU A 1 88 ? -20.681 3.595 8.522 1.00 94.44 88 GLU A CA 1
ATOM 669 C C . GLU A 1 88 ? -20.054 2.457 9.339 1.00 94.44 88 GLU A C 1
ATOM 671 O O . GLU A 1 88 ? -19.853 2.578 10.549 1.00 94.44 88 GLU A O 1
ATOM 676 N N . THR A 1 89 ? -19.743 1.337 8.683 1.00 95.31 89 THR A N 1
ATOM 677 C CA . THR A 1 89 ? -19.034 0.208 9.305 1.00 95.31 89 THR A CA 1
ATOM 678 C C . THR A 1 89 ? -17.534 0.326 9.089 1.00 95.31 89 THR A C 1
ATOM 680 O O . THR A 1 89 ? -17.046 0.136 7.977 1.00 95.31 89 THR A O 1
ATOM 683 N N . GLN A 1 90 ? -16.795 0.603 10.156 1.00 94.88 90 GLN A N 1
ATOM 684 C CA . GLN A 1 90 ? -15.343 0.736 10.114 1.00 94.88 90 GLN A CA 1
ATOM 685 C C . GLN A 1 90 ? -14.681 -0.570 10.573 1.00 94.88 90 GLN A C 1
ATOM 687 O O . GLN A 1 90 ? -15.067 -1.128 11.605 1.00 94.88 90 GLN A O 1
ATOM 692 N N . LEU A 1 91 ? -13.681 -1.046 9.826 1.00 95.19 91 LEU A N 1
ATOM 693 C CA . LEU A 1 91 ? -12.697 -2.011 10.326 1.00 95.19 91 LEU A CA 1
ATOM 694 C C . LEU A 1 91 ? -11.589 -1.230 11.034 1.00 95.19 91 LEU A C 1
ATOM 696 O O . LEU A 1 91 ? -10.944 -0.391 10.409 1.00 95.19 91 LEU A O 1
ATOM 700 N N . LEU A 1 92 ? -11.379 -1.493 12.324 1.00 92.12 92 LEU A N 1
ATOM 701 C CA . LEU A 1 92 ? -10.359 -0.820 13.129 1.00 92.12 92 LEU A CA 1
ATOM 702 C C . LEU A 1 92 ? -9.825 -1.700 14.262 1.00 92.12 92 LEU A C 1
ATOM 704 O O . LEU A 1 92 ? -10.534 -2.571 14.783 1.00 92.12 92 LEU A O 1
ATOM 708 N N . GLY A 1 93 ? -8.603 -1.408 14.706 1.00 81.81 93 GLY A N 1
ATOM 709 C CA . GLY A 1 93 ? -8.189 -1.701 16.077 1.00 81.81 93 GLY A CA 1
ATOM 710 C C . GLY A 1 93 ? -8.452 -0.472 16.944 1.00 81.81 93 GLY A C 1
ATOM 711 O O . GLY A 1 93 ? -8.167 0.647 16.532 1.00 81.81 93 GLY A O 1
ATOM 712 N N . LEU A 1 94 ? -9.024 -0.651 18.133 1.00 68.56 94 LEU A N 1
ATOM 713 C CA . LEU A 1 94 ? -9.314 0.485 19.010 1.00 68.56 94 LEU A CA 1
ATOM 714 C C . LEU A 1 94 ? -8.014 1.061 19.600 1.00 68.56 94 LEU A C 1
ATOM 716 O O . LEU A 1 94 ? -7.249 0.281 20.179 1.00 68.56 94 LEU A O 1
ATOM 720 N N . PRO A 1 95 ? -7.781 2.390 19.547 1.00 63.44 95 PRO A N 1
ATOM 721 C CA . PRO A 1 95 ? -6.557 2.965 20.078 1.00 63.44 95 PRO A CA 1
ATOM 722 C C . PRO A 1 95 ? -6.401 2.701 21.575 1.00 63.44 95 PRO A C 1
ATOM 724 O O . PRO A 1 95 ? -7.199 3.141 22.413 1.00 63.44 95 PRO A O 1
ATOM 727 N N . THR A 1 96 ? -5.364 1.946 21.931 1.00 63.72 96 THR A N 1
ATOM 728 C CA . THR A 1 96 ? -5.131 1.554 23.324 1.00 63.72 96 THR A CA 1
ATOM 729 C C . THR A 1 96 ? -4.734 2.760 24.165 1.00 63.72 96 THR A C 1
ATOM 731 O O . THR A 1 96 ? -5.191 2.866 25.301 1.00 63.72 96 THR A O 1
ATOM 734 N N . ASN A 1 97 ? -4.020 3.725 23.571 1.00 71.38 97 ASN A N 1
ATOM 735 C CA . ASN A 1 97 ? -3.686 5.015 24.174 1.00 71.38 97 ASN A CA 1
ATOM 736 C C . ASN A 1 97 ? -4.937 5.786 24.656 1.00 71.38 97 ASN A C 1
ATOM 738 O O . ASN A 1 97 ? -4.968 6.216 25.809 1.00 71.38 97 ASN A O 1
ATOM 742 N N . ARG A 1 98 ? -6.005 5.872 23.847 1.00 78.69 98 ARG A N 1
ATOM 743 C CA . ARG A 1 98 ? -7.294 6.507 24.201 1.00 78.69 98 ARG A CA 1
ATOM 744 C C . ARG A 1 98 ? -8.074 5.740 25.271 1.00 78.69 98 ARG A C 1
ATOM 746 O O . ARG A 1 98 ? -8.978 6.297 25.879 1.00 78.69 98 ARG A O 1
ATOM 753 N N . THR A 1 99 ? -7.741 4.470 25.503 1.00 82.88 99 THR A N 1
ATOM 754 C CA . THR A 1 99 ? -8.366 3.622 26.532 1.00 82.88 99 THR A CA 1
ATOM 755 C C . THR A 1 99 ? -7.424 3.305 27.699 1.00 82.88 99 THR A C 1
ATOM 757 O O . THR A 1 99 ? -7.718 2.417 28.503 1.00 82.88 99 THR A O 1
ATOM 760 N N . THR A 1 100 ? -6.280 3.984 27.814 1.00 83.69 100 THR A N 1
ATOM 761 C CA . THR A 1 100 ? -5.359 3.846 28.958 1.00 83.69 100 THR A CA 1
ATOM 762 C C . THR A 1 100 ? -6.117 4.136 30.254 1.00 83.69 100 THR A C 1
ATOM 764 O O . THR A 1 100 ? -6.927 5.052 30.289 1.00 83.69 100 THR A O 1
ATOM 767 N N . GLY A 1 101 ? -5.925 3.325 31.297 1.00 84.00 101 GLY A N 1
ATOM 768 C CA . GLY A 1 101 ? -6.663 3.446 32.564 1.00 84.00 101 GLY A CA 1
ATOM 769 C C . GLY A 1 101 ? -8.052 2.783 32.602 1.00 84.00 101 GLY A C 1
ATOM 770 O O . GLY A 1 101 ? -8.525 2.455 33.691 1.00 84.00 101 GLY A O 1
ATOM 771 N N . LEU A 1 102 ? -8.696 2.492 31.460 1.00 86.44 102 LEU A N 1
ATOM 772 C CA . LEU A 1 102 ? -9.954 1.726 31.446 1.00 86.44 102 LEU A CA 1
ATOM 773 C C . LEU A 1 102 ? -9.713 0.224 31.707 1.00 86.44 102 LEU A C 1
ATOM 775 O O . LEU A 1 102 ? -8.906 -0.391 31.002 1.00 86.44 102 LEU A O 1
ATOM 779 N N . PRO A 1 103 ? -10.462 -0.415 32.629 1.00 86.69 103 PRO A N 1
ATOM 780 C CA . PRO A 1 103 ? -10.446 -1.867 32.793 1.00 86.69 103 PRO A CA 1
ATOM 781 C C . PRO A 1 103 ? -10.899 -2.597 31.522 1.00 86.69 103 PRO A C 1
ATOM 783 O O . PRO A 1 103 ? -11.772 -2.119 30.794 1.00 86.69 103 PRO A O 1
ATOM 786 N N . ARG A 1 104 ? -10.358 -3.800 31.278 1.00 85.06 104 ARG A N 1
ATOM 787 C CA . ARG A 1 104 ? -10.593 -4.586 30.048 1.00 85.06 104 ARG A CA 1
ATOM 788 C C . ARG A 1 104 ? -12.080 -4.780 29.715 1.00 85.06 104 ARG A C 1
ATOM 790 O O . ARG A 1 104 ? -12.439 -4.708 28.548 1.00 85.06 104 ARG A O 1
ATOM 797 N N . ALA A 1 105 ? -12.934 -4.959 30.725 1.00 85.12 105 ALA A N 1
ATOM 798 C CA . ALA A 1 105 ? -14.381 -5.140 30.565 1.00 85.12 105 ALA A CA 1
ATOM 799 C C . ALA A 1 105 ? -15.135 -3.899 30.033 1.00 85.12 105 ALA A C 1
ATOM 801 O O . ALA A 1 105 ? -16.253 -4.036 29.542 1.00 85.12 105 ALA A O 1
ATOM 802 N N . PHE A 1 106 ? -14.543 -2.702 30.119 1.00 86.75 106 PHE A N 1
ATOM 803 C CA . PHE A 1 106 ? -15.133 -1.444 29.640 1.00 86.75 106 PHE A CA 1
ATOM 804 C C . PHE A 1 106 ? -14.518 -0.944 28.328 1.00 86.75 106 PHE A C 1
ATOM 806 O O . PHE A 1 106 ? -14.984 0.050 27.777 1.00 86.75 106 PHE A O 1
ATOM 813 N N . LYS A 1 107 ? -13.497 -1.625 27.802 1.00 87.56 107 LYS A N 1
ATOM 814 C CA . LYS A 1 107 ? -12.950 -1.357 26.469 1.00 87.56 107 LYS A CA 1
ATOM 815 C C . LYS A 1 107 ? -13.762 -2.143 25.435 1.00 87.56 107 LYS A C 1
ATOM 817 O O . LYS A 1 107 ? -13.916 -3.351 25.614 1.00 87.56 107 LYS A O 1
ATOM 822 N N . PRO A 1 108 ? -14.267 -1.536 24.349 1.00 88.25 108 PRO A N 1
ATOM 823 C CA . PRO A 1 108 ? -14.749 -2.324 23.223 1.00 88.25 108 PRO A CA 1
ATOM 824 C C . PRO A 1 108 ? -13.569 -3.093 22.602 1.00 88.25 108 PRO A C 1
ATOM 826 O O . PRO A 1 108 ? -12.462 -2.570 22.530 1.00 88.25 108 PRO A O 1
ATOM 829 N N . CYS A 1 109 ? -13.784 -4.359 22.231 1.00 87.12 109 CYS A N 1
ATOM 830 C CA . CYS A 1 109 ? -12.807 -5.243 21.570 1.00 87.12 109 CYS A CA 1
ATOM 831 C C . CYS A 1 109 ? -11.327 -5.070 22.000 1.00 87.12 109 CYS A C 1
ATOM 833 O O . CYS A 1 109 ? -10.464 -4.779 21.170 1.00 87.12 109 CYS A O 1
ATOM 835 N N . PRO A 1 110 ? -11.002 -5.241 23.296 1.00 82.06 110 PRO A N 1
ATOM 836 C CA . PRO A 1 110 ? -9.679 -4.930 23.818 1.00 82.06 110 PRO A CA 1
ATOM 837 C C . PRO A 1 110 ? -8.614 -5.831 23.197 1.00 82.06 110 PRO A C 1
ATOM 839 O O . PRO A 1 110 ? -8.677 -7.053 23.348 1.00 82.06 110 PRO A O 1
ATOM 842 N N . GLN A 1 111 ? -7.604 -5.204 22.587 1.00 76.88 111 GLN A N 1
ATOM 843 C CA . GLN A 1 111 ? -6.457 -5.872 21.957 1.00 76.88 111 GLN A CA 1
ATOM 844 C C . GLN A 1 111 ? -6.844 -6.793 20.782 1.00 76.88 111 GLN A C 1
ATOM 846 O O . GLN A 1 111 ? -6.130 -7.753 20.502 1.00 76.88 111 GLN A O 1
ATOM 851 N N . MET A 1 112 ? -7.966 -6.512 20.109 1.00 85.19 112 MET A N 1
ATOM 852 C CA . MET A 1 112 ? -8.421 -7.231 18.916 1.00 85.19 112 MET A CA 1
ATOM 853 C C . MET A 1 112 ? -8.885 -6.241 17.836 1.00 85.19 112 MET A C 1
ATOM 855 O O . MET A 1 112 ? -9.511 -5.230 18.171 1.00 85.19 112 MET A O 1
ATOM 859 N N . PRO A 1 113 ? -8.657 -6.532 16.543 1.00 90.94 113 PRO A N 1
ATOM 860 C CA . PRO A 1 113 ? -9.335 -5.839 15.459 1.00 90.94 113 PRO A CA 1
ATOM 861 C C . PRO A 1 113 ? -10.842 -6.126 15.519 1.00 90.94 113 PRO A C 1
ATOM 863 O O . PRO A 1 113 ? -11.302 -7.142 16.056 1.00 90.94 113 PRO A O 1
ATOM 866 N N . SER A 1 114 ? -11.637 -5.202 14.993 1.00 92.31 114 SER A N 1
ATOM 867 C CA . SER A 1 114 ? -13.089 -5.230 15.143 1.00 92.31 114 SER A CA 1
ATOM 868 C C . SER A 1 114 ? -13.803 -4.526 14.001 1.00 92.31 114 SER A C 1
ATOM 870 O O . SER A 1 114 ? -13.271 -3.580 13.420 1.00 92.31 114 SER A O 1
ATOM 872 N N . LEU A 1 115 ? -15.032 -4.961 13.726 1.00 94.50 115 LEU A N 1
ATOM 873 C CA . LEU A 1 115 ? -15.993 -4.157 12.981 1.00 94.50 115 LEU A CA 1
ATOM 874 C C . LEU A 1 115 ? -16.821 -3.352 13.970 1.00 94.50 115 LEU A C 1
ATOM 876 O O . LEU A 1 115 ? -17.400 -3.921 14.899 1.00 94.50 115 LEU A O 1
ATOM 880 N N . GLN A 1 116 ? -16.896 -2.042 13.768 1.00 93.94 116 GLN A N 1
ATOM 881 C CA . GLN A 1 116 ? -17.726 -1.172 14.593 1.00 93.94 116 GLN A CA 1
ATOM 882 C C . GLN A 1 116 ? -18.570 -0.246 13.722 1.00 93.94 116 GLN A C 1
ATOM 884 O O . GLN A 1 116 ? -18.165 0.141 12.627 1.00 93.94 116 GLN A O 1
ATOM 889 N N . MET A 1 117 ? -19.765 0.092 14.197 1.00 94.25 117 MET A N 1
ATOM 890 C CA . MET A 1 117 ? -20.710 0.941 13.471 1.00 94.25 117 MET A CA 1
ATOM 891 C C . MET A 1 117 ? -21.517 1.777 14.455 1.00 94.25 117 MET A C 1
ATOM 893 O O . MET A 1 117 ? -22.130 1.224 15.371 1.00 94.25 117 MET A O 1
ATOM 897 N N . ARG A 1 118 ? -21.557 3.094 14.242 1.00 93.88 118 ARG A N 1
ATOM 898 C CA . ARG A 1 118 ? -22.467 3.996 14.955 1.00 93.88 118 ARG A CA 1
ATOM 899 C C . ARG A 1 118 ? -23.784 4.098 14.190 1.00 93.88 118 ARG A C 1
ATOM 901 O O . ARG A 1 118 ? -23.770 4.254 12.971 1.00 93.88 118 ARG A O 1
ATOM 908 N N . SER A 1 119 ? -24.908 3.990 14.889 1.00 93.94 119 SER A N 1
ATOM 909 C CA . SER A 1 119 ? -26.232 4.171 14.298 1.00 93.94 119 SER A CA 1
ATOM 910 C C . SER A 1 119 ? -27.259 4.650 15.319 1.00 93.94 119 SER A C 1
ATOM 912 O O . SER A 1 119 ? -27.333 4.145 16.440 1.00 93.94 119 SER A O 1
ATOM 914 N N . SER A 1 120 ? -28.094 5.590 14.892 1.00 92.19 120 SER A N 1
ATOM 915 C CA . SER A 1 120 ? -29.318 6.026 15.569 1.00 92.19 120 SER A CA 1
ATOM 916 C C . SER A 1 120 ? -30.537 5.146 15.248 1.00 92.19 120 SER A C 1
ATOM 918 O O . SER A 1 120 ? -31.541 5.203 15.954 1.00 92.19 120 SER A O 1
ATOM 920 N N . THR A 1 121 ? -30.457 4.328 14.190 1.00 92.12 121 THR A N 1
ATOM 921 C CA . THR A 1 121 ? -31.596 3.589 13.604 1.00 92.12 121 THR A CA 1
ATOM 922 C C . THR A 1 121 ? -31.441 2.069 13.661 1.00 92.12 121 THR A C 1
ATOM 924 O O . THR A 1 121 ? -32.435 1.349 13.748 1.00 92.12 121 THR A O 1
ATOM 927 N N . ILE A 1 122 ? -30.209 1.560 13.643 1.00 91.12 122 ILE A N 1
ATOM 928 C CA . ILE A 1 122 ? -29.890 0.133 13.715 1.00 91.12 122 ILE A CA 1
ATOM 929 C C . ILE A 1 122 ? -29.540 -0.220 15.172 1.00 91.12 122 ILE A C 1
ATOM 931 O O . ILE A 1 122 ? -28.610 0.373 15.720 1.00 91.12 122 ILE A O 1
ATOM 935 N N . PRO A 1 123 ? -30.223 -1.193 15.810 1.00 89.31 123 PRO A N 1
ATOM 936 C CA . PRO A 1 123 ? -29.993 -1.528 17.214 1.00 89.31 123 PRO A CA 1
ATOM 937 C C . PRO A 1 123 ? -28.539 -1.895 17.542 1.00 89.31 123 PRO A C 1
ATOM 939 O O . PRO A 1 123 ? -27.988 -2.853 16.996 1.00 89.31 123 PRO A O 1
ATOM 942 N N . ALA A 1 124 ? -27.962 -1.156 18.491 1.00 89.06 124 ALA A N 1
ATOM 943 C CA . ALA A 1 124 ? -26.625 -1.361 19.040 1.00 89.06 124 ALA A CA 1
ATOM 944 C C . ALA A 1 124 ? -26.452 -2.761 19.663 1.00 89.06 124 ALA A C 1
ATOM 946 O O . ALA A 1 124 ? -27.266 -3.182 20.489 1.00 89.06 124 ALA A O 1
ATOM 947 N N . LYS A 1 125 ? -25.381 -3.482 19.295 1.00 89.94 125 LYS A N 1
ATOM 948 C CA . LYS A 1 125 ? -25.043 -4.808 19.851 1.00 89.94 125 LYS A CA 1
ATOM 949 C C . LYS A 1 125 ? -23.535 -5.011 20.024 1.00 89.94 125 LYS A C 1
ATOM 951 O O . LYS A 1 125 ? -22.742 -4.547 19.213 1.00 89.94 125 LYS A O 1
ATOM 956 N N . GLY A 1 126 ? -23.149 -5.760 21.059 1.00 89.12 126 GLY A N 1
ATOM 957 C CA . GLY A 1 126 ? -21.789 -6.286 21.254 1.00 89.12 126 GLY A CA 1
ATOM 958 C C . GLY A 1 126 ? -20.769 -5.354 21.925 1.00 89.12 126 GLY A C 1
ATOM 959 O O . GLY A 1 126 ? -19.749 -5.840 22.407 1.00 89.12 126 GLY A O 1
ATOM 960 N N . CYS A 1 127 ? -21.029 -4.047 22.031 1.00 90.62 127 CYS A N 1
ATOM 961 C CA . CYS A 1 127 ? -20.172 -3.143 22.808 1.00 90.62 127 CYS A CA 1
ATOM 962 C C . CYS A 1 127 ? -20.414 -3.271 24.332 1.00 90.62 127 CYS A C 1
ATOM 964 O O . CYS A 1 127 ? -21.511 -3.655 24.749 1.00 90.62 127 CYS A O 1
ATOM 966 N N . PRO A 1 128 ? -19.435 -2.901 25.184 1.00 90.12 128 PRO A N 1
ATOM 967 C CA . PRO A 1 128 ? -19.633 -2.782 26.630 1.00 90.12 128 PRO A CA 1
ATOM 968 C C . PRO A 1 128 ? -20.729 -1.779 27.019 1.00 90.12 128 PRO A C 1
ATOM 970 O O . PRO A 1 128 ? -21.048 -0.852 26.272 1.00 90.12 128 PRO A O 1
ATOM 973 N N . LYS A 1 129 ? -21.259 -1.912 28.244 1.00 86.56 129 LYS A N 1
ATOM 974 C CA . LYS A 1 129 ? -22.230 -0.955 28.801 1.00 86.56 129 LYS A CA 1
ATOM 975 C C . LYS A 1 129 ? -21.658 0.470 28.813 1.00 86.56 129 LYS A C 1
ATOM 977 O O . LYS A 1 129 ? -20.553 0.703 29.309 1.00 86.56 129 LYS A O 1
ATOM 982 N N . GLY A 1 130 ? -22.453 1.427 28.335 1.00 83.88 130 GLY A N 1
ATOM 983 C CA . GLY A 1 130 ? -22.059 2.832 28.227 1.00 83.88 130 GLY A CA 1
ATOM 984 C C . GLY A 1 130 ? -21.465 3.232 26.871 1.00 83.88 130 GLY A C 1
ATOM 985 O O . GLY A 1 130 ? -20.795 4.258 26.817 1.00 83.88 130 GLY A O 1
ATOM 986 N N . PHE A 1 131 ? -21.730 2.479 25.798 1.00 87.12 131 PHE A N 1
ATOM 987 C CA . PHE A 1 131 ? -21.498 2.885 24.402 1.00 87.12 131 PHE A CA 1
ATOM 988 C C . PHE A 1 131 ? -22.806 2.801 23.599 1.00 87.12 131 PHE A C 1
ATOM 990 O O . PHE A 1 131 ? -22.973 1.974 22.705 1.00 87.12 131 PHE A O 1
ATOM 997 N N . ASP A 1 132 ? -23.774 3.631 23.979 1.00 86.38 132 ASP A N 1
ATOM 998 C CA . ASP A 1 132 ? -25.122 3.620 23.402 1.00 86.38 132 ASP A CA 1
ATOM 999 C C . ASP A 1 132 ? -25.088 4.067 21.928 1.00 86.38 132 ASP A C 1
ATOM 1001 O O . ASP A 1 132 ? -24.378 5.008 21.576 1.00 86.38 132 ASP A O 1
ATOM 1005 N N . GLY A 1 133 ? -25.833 3.382 21.054 1.00 89.44 133 GLY A N 1
ATOM 1006 C CA . GLY A 1 133 ? -25.817 3.639 19.605 1.00 89.44 133 GLY A CA 1
ATOM 1007 C C . GLY A 1 133 ? -24.583 3.107 18.858 1.00 89.44 133 GLY A C 1
ATOM 1008 O O . GLY A 1 133 ? -24.476 3.300 17.648 1.00 89.44 133 GLY A O 1
ATOM 1009 N N . LEU A 1 134 ? -23.657 2.418 19.536 1.00 92.56 134 LEU A N 1
ATOM 1010 C CA . LEU A 1 134 ? -22.509 1.757 18.913 1.00 92.56 134 LEU A CA 1
ATOM 1011 C C . LEU A 1 134 ? -22.730 0.237 18.842 1.00 92.56 134 LEU A C 1
ATOM 1013 O O . LEU A 1 134 ? -23.122 -0.398 19.819 1.00 92.56 134 LEU A O 1
ATOM 1017 N N . SER A 1 135 ? -22.448 -0.360 17.686 1.00 93.38 135 SER A N 1
ATOM 1018 C CA . SER A 1 135 ? -22.304 -1.811 17.528 1.00 93.38 135 SER A CA 1
ATOM 1019 C C . SER A 1 135 ? -20.833 -2.192 17.415 1.00 93.38 135 SER A C 1
ATOM 1021 O O . SER A 1 135 ? -20.085 -1.503 16.725 1.00 93.38 135 SER A O 1
ATOM 1023 N N . CYS A 1 136 ? -20.438 -3.301 18.043 1.00 92.75 136 CYS A N 1
ATOM 1024 C CA . CYS A 1 136 ? -19.067 -3.806 18.072 1.00 92.75 136 CYS A CA 1
ATOM 1025 C C . CYS A 1 136 ? -19.059 -5.316 17.821 1.00 92.75 136 CYS A C 1
ATOM 1027 O O . CYS A 1 136 ? -19.719 -6.066 18.540 1.00 92.75 136 CYS A O 1
ATOM 1029 N N . VAL A 1 137 ? -18.267 -5.770 16.852 1.00 92.62 137 VAL A N 1
ATOM 1030 C CA . VAL A 1 137 ? -17.995 -7.191 16.605 1.00 92.62 137 VAL A CA 1
ATOM 1031 C C . VAL A 1 137 ? -16.490 -7.400 16.616 1.00 92.62 137 VAL A C 1
ATOM 1033 O O . VAL A 1 137 ? -15.776 -6.935 15.730 1.00 92.62 137 VAL A O 1
ATOM 1036 N N . CYS A 1 138 ? -16.006 -8.074 17.655 1.00 89.88 138 CYS A N 1
ATOM 1037 C CA . CYS A 1 138 ? -14.586 -8.340 17.848 1.00 89.88 138 CYS A CA 1
ATOM 1038 C C . CYS A 1 138 ? -14.174 -9.570 17.043 1.00 89.88 138 CYS A C 1
ATOM 1040 O O . CYS A 1 138 ? -14.837 -10.604 17.119 1.00 89.88 138 CYS A O 1
ATOM 1042 N N . LEU A 1 139 ? -13.072 -9.478 16.305 1.00 89.75 139 LEU A N 1
ATOM 1043 C CA . LEU A 1 139 ? -12.566 -10.584 15.503 1.00 89.75 139 LEU A CA 1
ATOM 1044 C C . LEU A 1 139 ? -11.645 -11.444 16.385 1.00 89.75 139 LEU A C 1
ATOM 1046 O O . LEU A 1 139 ? -10.433 -11.247 16.444 1.00 89.75 139 LEU A O 1
ATOM 1050 N N . THR A 1 140 ? -12.239 -12.386 17.120 1.00 82.81 140 THR A N 1
ATOM 1051 C CA . THR A 1 140 ? -11.569 -13.162 18.183 1.00 82.81 140 THR A CA 1
ATOM 1052 C C . THR A 1 140 ? -10.411 -14.033 17.700 1.00 82.81 140 THR A C 1
ATOM 1054 O O . THR A 1 140 ? -9.527 -14.349 18.484 1.00 82.81 140 THR A O 1
ATOM 1057 N N . ASN A 1 141 ? -10.375 -14.391 16.416 1.00 80.00 141 ASN A N 1
ATOM 1058 C CA . ASN A 1 141 ? -9.311 -15.219 15.831 1.00 80.00 141 ASN A CA 1
ATOM 1059 C C . ASN A 1 141 ? -7.986 -14.455 15.627 1.00 80.00 141 ASN A C 1
ATOM 1061 O O . ASN A 1 141 ? -6.980 -15.057 15.268 1.00 80.00 141 ASN A O 1
ATOM 1065 N N . TYR A 1 142 ? -7.987 -13.138 15.849 1.00 82.38 142 TYR A N 1
ATOM 1066 C CA . TYR A 1 142 ? -6.796 -12.282 15.866 1.00 82.38 142 TYR A CA 1
ATOM 1067 C C . TYR A 1 142 ? -6.393 -11.920 17.308 1.00 82.38 142 TYR A C 1
ATOM 1069 O O . TYR A 1 142 ? -5.703 -10.928 17.541 1.00 82.38 142 TYR A O 1
ATOM 1077 N N . ALA A 1 143 ? -6.879 -12.676 18.299 1.00 67.56 143 ALA A N 1
ATOM 1078 C CA . ALA A 1 143 ? -6.523 -12.476 19.695 1.00 67.56 143 ALA A CA 1
ATOM 1079 C C . ALA A 1 143 ? -5.033 -12.756 19.963 1.00 67.56 143 ALA A C 1
ATOM 1081 O O . ALA A 1 143 ? -4.300 -13.346 19.172 1.00 67.56 143 ALA A O 1
ATOM 1082 N N . ARG A 1 144 ? -4.573 -12.268 21.119 1.00 61.94 144 ARG A N 1
ATOM 1083 C CA . ARG A 1 144 ? -3.161 -12.240 21.517 1.00 61.94 144 ARG A CA 1
ATOM 1084 C C . ARG A 1 144 ? -2.680 -13.565 22.139 1.00 61.94 144 ARG A C 1
ATOM 1086 O O . ARG A 1 144 ? -1.947 -13.532 23.120 1.00 61.94 144 ARG A O 1
ATOM 1093 N N . ASP A 1 145 ? -3.046 -14.725 21.589 1.00 54.94 145 ASP A N 1
ATOM 1094 C CA . ASP A 1 145 ? -2.401 -16.009 21.934 1.00 54.94 145 ASP A CA 1
ATOM 1095 C C . ASP A 1 145 ? -1.040 -16.207 21.229 1.00 54.94 145 ASP A C 1
ATOM 1097 O O . ASP A 1 145 ? -0.406 -17.252 21.353 1.00 54.94 145 ASP A O 1
ATOM 1101 N N . GLY A 1 146 ? -0.545 -15.166 20.544 1.00 53.31 146 GLY A N 1
ATOM 1102 C CA . GLY A 1 146 ? 0.868 -14.978 20.187 1.00 53.31 146 GLY A CA 1
ATOM 1103 C C . GLY A 1 146 ? 1.378 -15.822 19.019 1.00 53.31 146 GLY A C 1
ATOM 1104 O O . GLY A 1 146 ? 2.495 -15.606 18.565 1.00 53.31 146 GLY A O 1
ATOM 1105 N N . LYS A 1 147 ? 0.564 -16.752 18.513 1.00 60.66 147 LYS A N 1
ATOM 1106 C CA . LYS A 1 147 ? 0.935 -17.691 17.443 1.00 60.66 147 LYS A CA 1
ATOM 1107 C C . LYS A 1 147 ? 0.767 -17.139 16.033 1.00 60.66 147 LYS A C 1
ATOM 1109 O O . LYS A 1 147 ? 1.393 -17.656 15.116 1.00 60.66 147 LYS A O 1
ATOM 1114 N N . ASN A 1 148 ? -0.104 -16.146 15.842 1.00 73.12 148 ASN A N 1
ATOM 1115 C CA . ASN A 1 148 ? -0.402 -15.640 14.509 1.00 73.12 148 ASN A CA 1
ATOM 1116 C C . ASN A 1 148 ? 0.408 -14.377 14.186 1.00 73.12 148 ASN A C 1
ATOM 1118 O O . ASN A 1 148 ? -0.001 -13.260 14.509 1.00 73.12 148 ASN A O 1
ATOM 1122 N N . GLU A 1 149 ? 1.552 -14.571 13.532 1.00 88.19 149 GLU A N 1
ATOM 1123 C CA . GLU A 1 149 ? 2.422 -13.494 13.048 1.00 88.19 149 GLU A CA 1
ATOM 1124 C C . GLU A 1 149 ? 1.895 -12.821 11.763 1.00 88.19 149 GLU A C 1
ATOM 1126 O O . GLU A 1 149 ? 2.465 -11.814 11.336 1.00 88.19 149 GLU A O 1
ATOM 1131 N N . PHE A 1 150 ? 0.802 -13.315 11.162 1.00 91.56 150 PHE A N 1
ATOM 1132 C CA . PHE A 1 150 ? 0.252 -12.792 9.906 1.00 91.56 150 PHE A CA 1
ATOM 1133 C C . PHE A 1 150 ? -1.276 -12.611 9.949 1.00 91.56 150 PHE A C 1
ATOM 1135 O O . PHE A 1 150 ? -2.042 -13.564 10.087 1.00 91.56 150 PHE A O 1
ATOM 1142 N N . TRP A 1 151 ? -1.760 -11.379 9.795 1.00 93.31 151 TRP A N 1
ATOM 1143 C CA . TRP A 1 151 ? -3.197 -11.074 9.783 1.00 93.31 151 TRP A CA 1
ATOM 1144 C C . TRP A 1 151 ? -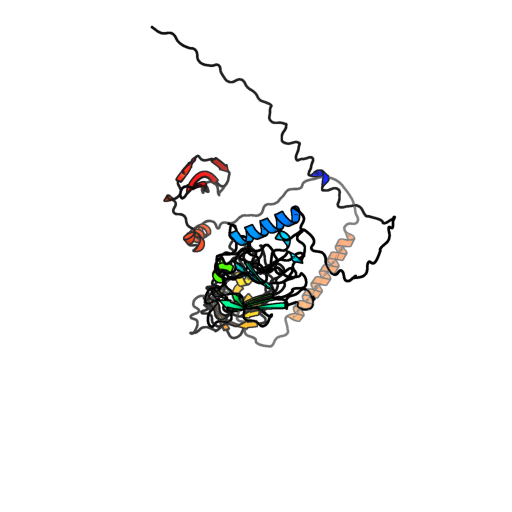3.686 -10.831 8.352 1.00 93.31 151 TRP A C 1
ATOM 1146 O O . TRP A 1 151 ? -3.179 -9.933 7.693 1.00 93.31 151 TRP A O 1
ATOM 1156 N N . GLU A 1 152 ? -4.687 -11.581 7.875 1.00 94.19 152 GLU A N 1
ATOM 1157 C CA . GLU A 1 152 ? -5.357 -11.340 6.583 1.00 94.19 152 GLU A CA 1
ATOM 1158 C C . GLU A 1 152 ? -6.826 -10.958 6.780 1.00 94.19 152 GLU A C 1
ATOM 1160 O O . GLU A 1 152 ? -7.613 -11.774 7.243 1.00 94.19 152 GLU A O 1
ATOM 1165 N N . PHE A 1 153 ? -7.225 -9.771 6.324 1.00 95.56 153 PHE A N 1
ATOM 1166 C CA . PHE A 1 153 ? -8.622 -9.341 6.284 1.00 95.56 153 PHE A CA 1
ATOM 1167 C C . PHE A 1 153 ? -9.199 -9.464 4.870 1.00 95.56 153 PHE A C 1
ATOM 1169 O O . PHE A 1 153 ? -8.834 -8.703 3.971 1.00 95.56 153 PHE A O 1
ATOM 1176 N N . LYS A 1 154 ? -10.158 -10.375 4.678 1.00 96.75 154 LYS A N 1
ATOM 1177 C CA . LYS A 1 154 ? -10.980 -10.440 3.459 1.00 96.75 154 LYS A CA 1
ATOM 1178 C C . LYS A 1 154 ? -12.113 -9.430 3.576 1.00 96.75 154 LYS A C 1
ATOM 1180 O O . LYS A 1 154 ? -12.921 -9.533 4.494 1.00 96.75 154 LYS A O 1
ATOM 1185 N N . VAL A 1 155 ? -12.187 -8.458 2.673 1.00 97.25 155 VAL A N 1
ATOM 1186 C CA . VAL A 1 155 ? -13.129 -7.329 2.769 1.00 97.25 155 VAL A CA 1
ATOM 1187 C C . VAL A 1 155 ? -14.010 -7.208 1.530 1.00 97.25 155 VAL A C 1
ATOM 1189 O O . VAL A 1 155 ? -13.625 -7.585 0.425 1.00 97.25 155 VAL A O 1
ATOM 1192 N N . ARG A 1 156 ? -15.212 -6.659 1.702 1.00 96.69 156 ARG A N 1
ATOM 1193 C CA . ARG A 1 156 ? -16.128 -6.279 0.619 1.00 96.69 156 ARG A CA 1
ATOM 1194 C C . ARG A 1 156 ? -16.789 -4.951 0.969 1.00 96.69 156 ARG A C 1
ATOM 1196 O O . ARG A 1 156 ? -17.088 -4.705 2.136 1.00 96.69 156 ARG A O 1
ATOM 1203 N N . LYS A 1 157 ? -17.056 -4.103 -0.028 1.00 95.69 157 LYS A N 1
ATOM 1204 C CA . LYS A 1 157 ? -17.814 -2.867 0.204 1.00 95.69 157 LYS A CA 1
ATOM 1205 C C . LYS A 1 157 ? -19.249 -3.218 0.605 1.00 95.69 157 LYS A C 1
ATOM 1207 O O . LYS A 1 157 ? -19.933 -3.957 -0.103 1.00 95.69 157 LYS A O 1
ATOM 1212 N N . LYS A 1 158 ? -19.693 -2.701 1.749 1.00 92.81 158 LYS A N 1
ATOM 1213 C CA . LYS A 1 158 ? -21.055 -2.873 2.263 1.00 92.81 158 LYS A CA 1
ATOM 1214 C C . LYS A 1 158 ? -22.075 -2.280 1.281 1.00 92.81 158 LYS A C 1
ATOM 1216 O O . LYS A 1 158 ? -21.945 -1.129 0.874 1.00 92.81 158 LYS A O 1
ATOM 1221 N N . ALA A 1 159 ? -23.085 -3.064 0.899 1.00 90.56 159 ALA A N 1
ATOM 1222 C CA . ALA A 1 159 ? -24.059 -2.655 -0.122 1.00 90.56 159 ALA A CA 1
ATOM 1223 C C . ALA A 1 159 ? -25.154 -1.708 0.408 1.00 90.56 159 ALA A C 1
ATOM 1225 O O . ALA A 1 159 ? -25.648 -0.858 -0.327 1.00 90.56 159 ALA A O 1
ATOM 1226 N N . ALA A 1 160 ? -25.545 -1.861 1.676 1.00 90.69 160 ALA A N 1
ATOM 1227 C CA . ALA A 1 160 ? -26.560 -1.039 2.333 1.00 90.69 160 ALA A CA 1
ATOM 1228 C C . ALA A 1 160 ? -26.368 -1.038 3.864 1.00 90.69 160 ALA A C 1
ATOM 1230 O O . ALA A 1 160 ? -25.802 -1.996 4.408 1.00 90.69 160 ALA A O 1
ATOM 1231 N N . PRO A 1 161 ? -26.871 -0.018 4.588 1.00 89.06 161 PRO A N 1
ATOM 1232 C CA . PRO A 1 161 ? -26.958 -0.032 6.045 1.00 89.06 161 PRO A CA 1
ATOM 1233 C C . PRO A 1 161 ? -27.665 -1.291 6.565 1.00 89.06 161 PRO A C 1
ATOM 1235 O O . PRO A 1 161 ? -28.844 -1.519 6.309 1.00 89.06 161 PRO A O 1
ATOM 1238 N N . LYS A 1 162 ? -26.929 -2.116 7.311 1.00 90.31 162 LYS A N 1
ATOM 1239 C CA . LYS A 1 162 ? -27.438 -3.309 7.998 1.00 90.31 162 LYS A CA 1
ATOM 1240 C C . LYS A 1 162 ? -26.684 -3.540 9.301 1.00 90.31 162 LYS A C 1
ATOM 1242 O O . LYS A 1 162 ? -25.542 -3.088 9.440 1.00 90.31 162 LYS A O 1
ATOM 1247 N N . ALA A 1 163 ? -27.327 -4.242 10.232 1.00 87.94 163 ALA A N 1
ATOM 1248 C CA . ALA A 1 163 ? -26.707 -4.686 11.476 1.00 87.94 163 ALA A CA 1
ATOM 1249 C C . ALA A 1 163 ? -25.464 -5.545 11.197 1.00 87.94 163 ALA A C 1
ATOM 1251 O O . ALA A 1 163 ? -25.405 -6.264 10.198 1.00 87.94 163 ALA A O 1
ATOM 1252 N N . LEU A 1 164 ? -24.477 -5.465 12.089 1.00 85.44 164 LEU A N 1
ATOM 1253 C CA . LEU A 1 164 ? -23.273 -6.284 11.995 1.00 85.44 164 LEU A CA 1
ATOM 1254 C C . LEU A 1 164 ? -23.640 -7.752 12.258 1.00 85.44 164 LEU A C 1
ATOM 1256 O O . LEU A 1 164 ? -24.297 -8.062 13.254 1.00 85.44 164 LEU A O 1
ATOM 1260 N N . ALA A 1 165 ? -23.239 -8.643 11.350 1.00 79.06 165 ALA A N 1
ATOM 1261 C CA . ALA A 1 165 ? -23.414 -10.081 11.522 1.00 79.06 165 ALA A CA 1
ATOM 1262 C C . ALA A 1 165 ? -22.479 -10.603 12.626 1.00 79.06 165 ALA A C 1
ATOM 1264 O O . ALA A 1 165 ? -21.378 -10.085 12.803 1.00 79.06 165 ALA A O 1
ATOM 1265 N N . VAL A 1 166 ? -22.927 -11.612 13.376 1.00 80.19 166 VAL A N 1
ATOM 1266 C CA . VAL A 1 166 ? -22.189 -12.242 14.483 1.00 80.19 166 VAL A CA 1
ATOM 1267 C C . VAL A 1 166 ? -22.555 -13.734 14.510 1.00 80.19 166 VAL A C 1
ATOM 1269 O O . VAL A 1 166 ? -23.744 -14.033 14.374 1.00 80.19 166 VAL A O 1
ATOM 1272 N N . PRO A 1 167 ? -21.603 -14.663 14.726 1.00 76.94 167 PRO A N 1
ATOM 1273 C CA . PRO A 1 167 ? -20.161 -14.444 14.886 1.00 76.94 167 PRO A CA 1
ATOM 1274 C C . PRO A 1 167 ? -19.454 -14.127 13.559 1.00 76.94 167 PRO A C 1
ATOM 1276 O O . PRO A 1 167 ? -19.921 -14.513 12.492 1.00 76.94 167 PRO A O 1
ATOM 1279 N N . LEU A 1 168 ? -18.306 -13.446 13.641 1.00 81.25 168 LEU A N 1
ATOM 1280 C CA . LEU A 1 168 ? -17.362 -13.283 12.530 1.00 81.25 168 LEU A CA 1
ATOM 1281 C C . LEU A 1 168 ? -16.031 -13.941 12.901 1.00 81.25 168 LEU A C 1
ATOM 1283 O O . LEU A 1 168 ? -15.530 -13.759 14.010 1.00 81.25 168 LEU A O 1
ATOM 1287 N N . SER A 1 169 ? -15.466 -14.687 11.959 1.00 74.62 169 SER A N 1
ATOM 1288 C CA . SER A 1 169 ? -14.159 -15.344 12.048 1.00 74.62 169 SER A CA 1
ATOM 1289 C C . SER A 1 169 ? -13.136 -14.649 11.141 1.00 74.62 169 SER A C 1
ATOM 1291 O O . SER A 1 169 ? -13.496 -13.807 10.319 1.00 74.62 169 SER A O 1
ATOM 1293 N N . ALA A 1 170 ? -11.860 -15.038 11.230 1.00 69.31 170 ALA A N 1
ATOM 1294 C CA . ALA A 1 170 ? -10.833 -14.570 10.290 1.00 69.31 170 ALA A CA 1
ATOM 1295 C C . ALA A 1 170 ? -11.101 -14.979 8.824 1.00 69.31 170 ALA A C 1
ATOM 1297 O O . ALA A 1 170 ? -10.640 -14.321 7.901 1.00 69.31 170 ALA A O 1
ATOM 1298 N N . GLU A 1 171 ? -11.886 -16.035 8.602 1.00 80.44 171 GLU A N 1
ATOM 1299 C CA . GLU A 1 171 ? -12.261 -16.514 7.265 1.00 80.44 171 GLU A CA 1
ATOM 1300 C C . GLU A 1 171 ? -13.450 -15.747 6.664 1.00 80.44 171 GLU A C 1
ATOM 1302 O O . GLU A 1 171 ? -13.727 -15.862 5.469 1.00 80.44 171 GLU A O 1
ATOM 1307 N N . SER A 1 172 ? -14.166 -14.975 7.487 1.00 88.81 172 SER A N 1
ATOM 1308 C CA . SER A 1 172 ? -15.368 -14.248 7.080 1.00 88.81 172 SER A CA 1
ATOM 1309 C C . SER A 1 172 ? -15.026 -13.086 6.147 1.00 88.81 172 SER A C 1
ATOM 1311 O O . SER A 1 172 ? -14.125 -12.300 6.429 1.00 88.81 172 SER A O 1
ATOM 1313 N N . ILE A 1 173 ? -15.796 -12.922 5.068 1.00 94.19 173 ILE A N 1
ATOM 1314 C CA . ILE A 1 173 ? -15.715 -11.722 4.225 1.00 94.19 173 ILE A CA 1
ATOM 1315 C C . ILE A 1 173 ? -16.377 -10.570 4.986 1.00 94.19 173 ILE A C 1
ATOM 1317 O O . ILE A 1 173 ? -17.589 -10.566 5.207 1.00 94.19 173 ILE A O 1
ATOM 1321 N N . LEU A 1 174 ? -15.573 -9.596 5.396 1.00 94.88 174 LEU A N 1
ATOM 1322 C CA . LEU A 1 174 ? -15.992 -8.451 6.190 1.00 94.88 174 LEU A CA 1
ATOM 1323 C C . LEU A 1 174 ? -16.647 -7.400 5.283 1.00 94.88 174 LEU A C 1
ATOM 1325 O O . LEU A 1 174 ? -15.976 -6.745 4.485 1.00 94.88 174 LEU A O 1
ATOM 1329 N N . GLU A 1 175 ? -17.963 -7.225 5.404 1.00 94.81 175 GLU A N 1
ATOM 1330 C CA . GLU A 1 175 ? -18.677 -6.130 4.738 1.00 94.81 175 GLU A CA 1
ATOM 1331 C C . GLU A 1 175 ? -18.480 -4.815 5.497 1.00 94.81 175 GLU A C 1
ATOM 1333 O O . GLU A 1 175 ? -19.056 -4.611 6.570 1.00 94.81 175 GLU A O 1
ATOM 1338 N N . ILE A 1 176 ? -17.669 -3.926 4.927 1.00 96.50 176 ILE A N 1
ATOM 1339 C CA . ILE A 1 176 ? -17.220 -2.688 5.569 1.00 96.50 176 ILE A CA 1
ATOM 1340 C C . ILE A 1 176 ? -17.370 -1.482 4.647 1.00 96.50 176 ILE A C 1
ATOM 1342 O O . ILE A 1 176 ? -17.533 -1.604 3.430 1.00 96.50 176 ILE A O 1
ATOM 1346 N N . ASP A 1 177 ? -17.300 -0.300 5.247 1.00 97.12 177 ASP A N 1
ATOM 1347 C CA . ASP A 1 177 ? -17.363 0.977 4.557 1.00 97.12 177 ASP A CA 1
ATOM 1348 C C . ASP A 1 177 ? -16.015 1.673 4.428 1.00 97.12 177 ASP A C 1
ATOM 1350 O O . ASP A 1 177 ? -15.807 2.324 3.405 1.00 97.12 177 ASP A O 1
ATOM 1354 N N . SER A 1 178 ? -15.140 1.519 5.426 1.00 96.12 178 SER A N 1
ATOM 1355 C CA . SER A 1 178 ? -13.807 2.130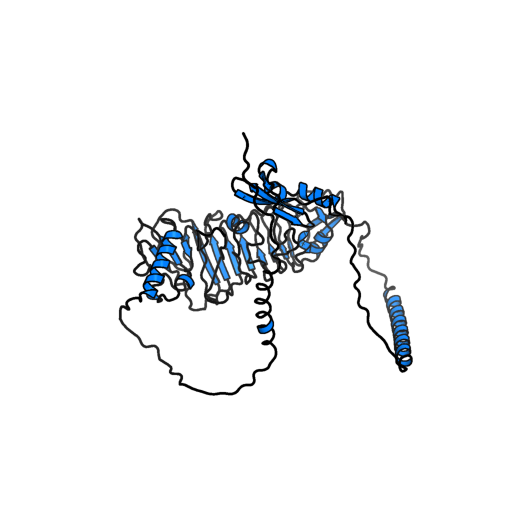 5.521 1.00 96.12 178 SER A CA 1
ATOM 1356 C C . SER A 1 178 ? -12.877 1.316 6.433 1.00 96.12 178 SER A C 1
ATOM 1358 O O . SER A 1 178 ? -13.347 0.532 7.265 1.00 96.12 178 SER A O 1
ATOM 1360 N N . ILE A 1 179 ? -11.567 1.545 6.325 1.00 96.19 179 ILE A N 1
ATOM 1361 C CA . ILE A 1 179 ? -10.529 0.924 7.168 1.00 96.19 179 ILE A CA 1
ATOM 1362 C C . ILE A 1 179 ? -9.781 2.026 7.932 1.00 96.19 179 ILE A C 1
ATOM 1364 O O . ILE A 1 179 ? -9.257 2.946 7.313 1.00 96.19 179 ILE A O 1
ATOM 1368 N N . ALA A 1 180 ? -9.738 1.958 9.261 1.00 93.19 180 ALA A N 1
ATOM 1369 C CA . ALA A 1 180 ? -8.917 2.846 10.094 1.00 93.19 180 ALA A CA 1
ATOM 1370 C C . ALA A 1 180 ? -7.604 2.154 10.507 1.00 93.19 180 ALA A C 1
ATOM 1372 O O . ALA A 1 180 ? -7.351 1.012 10.113 1.00 93.19 180 ALA A O 1
ATOM 1373 N N . THR A 1 181 ? -6.785 2.818 11.328 1.00 91.94 181 THR A N 1
ATOM 1374 C CA . THR A 1 181 ? -5.545 2.243 11.870 1.00 91.94 181 THR A CA 1
ATOM 1375 C C . THR A 1 181 ? -5.814 0.896 12.547 1.00 91.94 181 THR A C 1
ATOM 1377 O O . THR A 1 181 ? -6.672 0.772 13.432 1.00 91.94 181 THR A O 1
ATOM 1380 N N . ILE A 1 182 ? -5.049 -0.137 12.191 1.00 91.81 182 ILE A N 1
ATOM 1381 C CA . ILE A 1 182 ? -5.113 -1.419 12.897 1.00 91.81 182 ILE A CA 1
ATOM 1382 C C . ILE A 1 182 ? -4.117 -1.415 14.056 1.00 91.81 182 ILE A C 1
ATOM 1384 O O . ILE A 1 182 ? -2.905 -1.351 13.871 1.00 91.81 182 ILE A O 1
ATOM 1388 N N . TRP A 1 183 ? -4.629 -1.520 15.277 1.00 88.62 183 TRP A N 1
ATOM 1389 C CA . TRP A 1 183 ? -3.794 -1.714 16.459 1.00 88.62 183 TRP A CA 1
ATOM 1390 C C . TRP A 1 183 ? -3.390 -3.187 16.579 1.00 88.62 183 TRP A C 1
ATOM 1392 O O . TRP A 1 183 ? -4.232 -4.053 16.823 1.00 88.62 183 TRP A O 1
ATOM 1402 N N . VAL A 1 184 ? -2.100 -3.461 16.371 1.00 88.94 184 VAL A N 1
ATOM 1403 C CA . VAL A 1 184 ? -1.515 -4.805 16.237 1.00 88.94 184 VAL A CA 1
ATOM 1404 C C . VAL A 1 184 ? -0.612 -5.157 17.431 1.00 88.94 184 VAL A C 1
ATOM 1406 O O . VAL A 1 184 ? -0.022 -4.262 18.050 1.00 88.94 184 VAL A O 1
ATOM 1409 N N . PRO A 1 185 ? -0.467 -6.447 17.788 1.00 87.69 185 PRO A N 1
ATOM 1410 C CA . PRO A 1 185 ? 0.540 -6.881 18.754 1.00 87.69 185 PRO A CA 1
ATOM 1411 C C . PRO A 1 185 ? 1.958 -6.728 18.181 1.00 87.69 185 PRO A C 1
ATOM 1413 O O . PRO A 1 185 ? 2.165 -6.757 16.970 1.00 87.69 185 PRO A O 1
ATOM 1416 N N . ASP A 1 186 ? 2.958 -6.637 19.055 1.00 86.19 186 ASP A N 1
ATOM 1417 C CA . ASP A 1 186 ? 4.382 -6.555 18.689 1.00 86.19 186 ASP A CA 1
ATOM 1418 C C . ASP A 1 186 ? 4.963 -7.889 18.165 1.00 86.19 186 ASP A C 1
ATOM 1420 O O . ASP A 1 186 ? 6.125 -7.967 17.747 1.00 86.19 186 ASP A O 1
ATOM 1424 N N . THR A 1 187 ? 4.161 -8.954 18.190 1.00 88.50 187 THR A N 1
ATOM 1425 C CA . THR A 1 187 ? 4.431 -10.233 17.525 1.00 88.50 187 THR A CA 1
ATOM 1426 C C . THR A 1 187 ? 4.055 -10.218 16.044 1.00 88.50 187 THR A C 1
ATOM 1428 O O . THR A 1 187 ? 4.512 -11.090 15.316 1.00 88.50 187 THR A O 1
ATOM 1431 N N . LEU A 1 188 ? 3.250 -9.258 15.568 1.00 92.12 188 LEU A N 1
ATOM 1432 C CA . LEU A 1 188 ? 2.809 -9.257 14.174 1.00 92.12 188 LEU A CA 1
ATOM 1433 C C . LEU A 1 188 ? 3.963 -8.900 13.225 1.00 92.12 188 LEU A C 1
ATOM 1435 O O . LEU A 1 188 ? 4.655 -7.904 13.435 1.00 92.12 188 LEU A O 1
ATOM 1439 N N . ARG A 1 189 ? 4.136 -9.710 12.176 1.00 94.69 189 ARG A N 1
ATOM 1440 C CA . ARG A 1 189 ? 5.119 -9.544 11.093 1.00 94.69 189 ARG A CA 1
ATOM 1441 C C . ARG A 1 189 ? 4.461 -9.160 9.774 1.00 94.69 189 ARG A C 1
ATOM 1443 O O . ARG A 1 189 ? 5.034 -8.364 9.036 1.00 94.69 189 ARG A O 1
ATOM 1450 N N . GLY A 1 190 ? 3.260 -9.667 9.490 1.00 96.00 190 GLY A N 1
ATOM 1451 C CA . GLY A 1 190 ? 2.545 -9.397 8.243 1.00 96.00 190 GLY A CA 1
ATOM 1452 C C . GLY A 1 190 ? 1.098 -8.944 8.425 1.00 96.00 190 GLY A C 1
ATOM 1453 O O . GLY A 1 190 ? 0.381 -9.427 9.303 1.00 96.00 190 GLY A O 1
ATOM 1454 N N . LEU A 1 191 ? 0.666 -8.022 7.565 1.00 96.00 191 LEU A N 1
ATOM 1455 C CA . LEU A 1 191 ? -0.696 -7.499 7.507 1.00 96.00 191 LEU A CA 1
ATOM 1456 C C . LEU A 1 191 ? -1.178 -7.465 6.051 1.00 96.00 191 LEU A C 1
ATOM 1458 O O . LEU A 1 191 ? -0.601 -6.769 5.217 1.00 96.00 191 LEU A O 1
ATOM 1462 N N . ARG A 1 192 ? -2.253 -8.199 5.759 1.00 97.56 192 ARG A N 1
ATOM 1463 C CA . ARG A 1 192 ? -2.866 -8.321 4.437 1.00 97.56 192 ARG A CA 1
ATOM 1464 C C . ARG A 1 192 ? -4.309 -7.823 4.435 1.00 97.56 192 ARG A C 1
ATOM 1466 O O . ARG A 1 192 ? -5.101 -8.196 5.297 1.00 97.56 192 ARG A O 1
ATOM 1473 N N . PHE A 1 193 ? -4.678 -7.071 3.404 1.00 98.06 193 PHE A N 1
ATOM 1474 C CA . PHE A 1 193 ? -6.062 -6.747 3.060 1.00 98.06 193 PHE A CA 1
ATOM 1475 C C . PHE A 1 193 ? -6.384 -7.286 1.666 1.00 98.06 193 PHE A C 1
ATOM 1477 O O . PHE A 1 193 ? -5.643 -7.045 0.716 1.00 98.06 193 PHE A O 1
ATOM 1484 N N . ASN A 1 194 ? -7.485 -8.023 1.545 1.00 98.00 194 ASN A N 1
ATOM 1485 C CA . ASN A 1 194 ? -7.865 -8.735 0.329 1.00 98.00 194 ASN A CA 1
ATOM 1486 C C . ASN A 1 194 ? -9.299 -8.364 -0.075 1.00 98.00 194 ASN A C 1
ATOM 1488 O O . ASN A 1 194 ? -10.267 -8.784 0.567 1.00 98.00 194 ASN A O 1
ATOM 1492 N N . GLY A 1 195 ? -9.439 -7.536 -1.109 1.00 98.25 195 GLY A N 1
ATOM 1493 C CA . GLY A 1 195 ? -10.728 -7.087 -1.621 1.00 98.25 195 GLY A CA 1
ATOM 1494 C C . GLY A 1 195 ? -11.439 -8.150 -2.459 1.00 98.25 195 GLY A C 1
ATOM 1495 O O . GLY A 1 195 ? -10.931 -8.605 -3.480 1.00 98.25 195 GLY A O 1
ATOM 1496 N N . ILE A 1 196 ? -12.656 -8.529 -2.067 1.00 97.69 196 ILE A N 1
ATOM 1497 C CA . ILE A 1 196 ? -13.454 -9.553 -2.756 1.00 97.69 196 ILE A CA 1
ATOM 1498 C C . ILE A 1 196 ? -14.466 -8.897 -3.709 1.00 97.69 196 ILE A C 1
ATOM 1500 O O . ILE A 1 196 ? -15.632 -8.681 -3.353 1.00 97.69 196 ILE A O 1
ATOM 1504 N N . SER A 1 197 ? -13.993 -8.586 -4.919 1.00 96.56 197 SER A N 1
ATOM 1505 C CA . SER A 1 197 ? -14.694 -7.883 -6.005 1.00 96.56 197 SER A CA 1
ATOM 1506 C C . SER A 1 197 ? -14.056 -8.211 -7.367 1.00 96.56 197 SER A C 1
ATOM 1508 O O . SER A 1 197 ? -12.936 -8.713 -7.402 1.00 96.56 197 SER A O 1
ATOM 1510 N N . SER A 1 198 ? -14.730 -7.919 -8.483 1.00 94.69 198 SER A N 1
ATOM 1511 C CA . SER A 1 198 ? -14.114 -7.945 -9.824 1.00 94.69 198 SER A CA 1
ATOM 1512 C C . SER A 1 198 ? -13.242 -6.715 -10.106 1.00 94.69 198 SER A C 1
ATOM 1514 O O . SER A 1 198 ? -12.314 -6.792 -10.899 1.00 94.69 198 SER A O 1
ATOM 1516 N N . GLU A 1 199 ? -13.551 -5.595 -9.451 1.00 95.50 199 GLU A N 1
ATOM 1517 C CA . GLU A 1 199 ? -12.885 -4.295 -9.591 1.00 95.50 199 GLU A CA 1
ATOM 1518 C C . GLU A 1 199 ? -12.372 -3.804 -8.226 1.00 95.50 199 GLU A C 1
ATOM 1520 O O . GLU A 1 199 ? -13.007 -4.130 -7.210 1.00 95.50 199 GLU A O 1
ATOM 1525 N N . PRO A 1 200 ? -11.311 -2.972 -8.172 1.00 97.81 200 PRO A N 1
ATOM 1526 C CA . PRO A 1 200 ? -10.748 -2.477 -6.917 1.00 97.81 200 PRO A CA 1
ATOM 1527 C C . PRO A 1 200 ? -11.800 -1.793 -6.039 1.00 97.81 200 PRO A C 1
ATOM 1529 O O . PRO A 1 200 ? -12.511 -0.881 -6.468 1.00 97.81 200 PRO A O 1
ATOM 1532 N N . LEU A 1 201 ? -11.924 -2.252 -4.793 1.00 98.25 201 LEU A N 1
ATOM 1533 C CA . LEU A 1 201 ? -12.986 -1.819 -3.890 1.00 98.25 201 LEU A CA 1
ATOM 1534 C C . LEU A 1 201 ? -12.827 -0.345 -3.475 1.00 98.25 201 LEU A C 1
ATOM 1536 O O . LEU A 1 201 ? -11.788 0.006 -2.914 1.00 98.25 201 LEU A O 1
ATOM 1540 N N . PRO A 1 202 ? -13.873 0.499 -3.603 1.00 97.12 202 PRO A N 1
ATOM 1541 C CA . PRO A 1 202 ? -13.869 1.878 -3.114 1.00 97.12 202 PRO A CA 1
ATOM 1542 C C . PRO A 1 202 ? -14.112 1.922 -1.591 1.00 97.12 202 PRO A C 1
ATOM 1544 O O . PRO A 1 202 ? -15.128 2.429 -1.105 1.00 97.12 202 PRO A O 1
ATOM 1547 N N . ILE A 1 203 ? -13.188 1.329 -0.832 1.00 97.56 203 ILE A N 1
ATOM 1548 C CA . ILE A 1 203 ? -13.135 1.347 0.633 1.00 97.56 203 ILE A CA 1
ATOM 1549 C C . ILE A 1 203 ? -11.975 2.271 1.024 1.00 97.56 203 ILE A C 1
ATOM 1551 O O . ILE A 1 203 ? -10.823 1.856 0.921 1.00 97.56 203 ILE A O 1
ATOM 1555 N N . PRO A 1 204 ? -12.234 3.516 1.460 1.00 95.00 204 PRO A N 1
ATOM 1556 C CA . PRO A 1 204 ? -11.167 4.416 1.866 1.00 95.00 204 PRO A CA 1
ATOM 1557 C C . PRO A 1 204 ? -10.495 3.934 3.153 1.00 95.00 204 PRO A C 1
ATOM 1559 O O . PRO A 1 204 ? -11.167 3.547 4.118 1.00 95.00 204 PRO A O 1
ATOM 1562 N N . PHE A 1 205 ? -9.170 4.067 3.192 1.00 94.44 205 PHE A N 1
ATOM 1563 C CA . PHE A 1 205 ? -8.463 4.205 4.458 1.00 94.44 205 PHE A CA 1
ATOM 1564 C C . PHE A 1 205 ? -8.762 5.587 5.061 1.00 94.44 205 PHE A C 1
ATOM 1566 O O . PHE A 1 205 ? -8.926 6.570 4.331 1.00 94.44 205 PHE A O 1
ATOM 1573 N N . ILE A 1 206 ? -8.890 5.653 6.385 1.00 91.56 206 ILE A N 1
ATOM 1574 C CA . ILE A 1 206 ? -9.263 6.858 7.138 1.00 91.56 206 ILE A CA 1
ATOM 1575 C C . ILE A 1 206 ? -8.315 7.076 8.322 1.00 91.56 206 ILE A C 1
ATOM 1577 O O . ILE A 1 206 ? -7.828 6.118 8.917 1.00 91.56 206 ILE A O 1
ATOM 1581 N N . SER A 1 207 ? -8.080 8.338 8.688 1.00 86.81 207 SER A N 1
ATOM 1582 C CA . SER A 1 207 ? -7.347 8.670 9.915 1.00 86.81 207 SER A CA 1
ATOM 1583 C C . SER A 1 207 ? -8.223 8.453 11.153 1.00 86.81 207 SER A C 1
ATOM 1585 O O . SER A 1 207 ? -9.431 8.710 11.118 1.00 86.81 207 SER A O 1
ATOM 1587 N N . ASP A 1 208 ? -7.594 8.058 12.265 1.00 80.06 208 ASP A N 1
ATOM 1588 C CA . ASP A 1 208 ? -8.217 7.990 13.596 1.00 80.06 208 ASP A CA 1
ATOM 1589 C C . ASP A 1 208 ? -8.629 9.373 14.134 1.00 80.06 208 ASP A C 1
ATOM 1591 O O . ASP A 1 208 ? -9.309 9.461 15.160 1.00 80.06 208 ASP A O 1
ATOM 1595 N N . ASP A 1 209 ? -8.200 10.460 13.489 1.00 83.38 209 ASP A N 1
ATOM 1596 C CA . ASP A 1 209 ? -8.725 11.805 13.707 1.00 83.38 209 ASP A CA 1
ATOM 1597 C C . ASP A 1 209 ? -9.142 12.439 12.374 1.00 83.38 209 ASP A C 1
ATOM 1599 O O . ASP A 1 209 ? -8.363 13.096 11.681 1.00 83.38 209 ASP A O 1
ATOM 1603 N N . ARG A 1 210 ? -10.418 12.270 12.021 1.00 82.06 210 ARG A N 1
ATOM 1604 C CA . ARG A 1 210 ? -11.035 12.877 10.833 1.00 82.06 210 ARG A CA 1
ATOM 1605 C C . ARG A 1 210 ? -11.113 14.407 10.892 1.00 82.06 210 ARG A C 1
ATOM 1607 O O . ARG A 1 210 ? -11.431 15.016 9.872 1.00 82.06 210 ARG A O 1
ATOM 1614 N N . GLY A 1 211 ? -10.877 15.021 12.054 1.00 77.94 211 GLY A N 1
ATOM 1615 C CA . GLY A 1 211 ? -10.755 16.471 12.206 1.00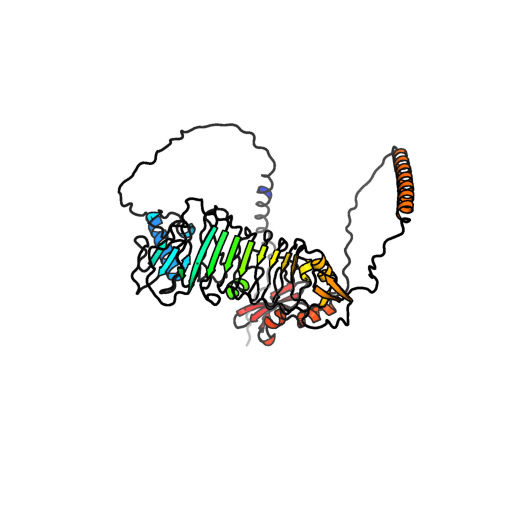 77.94 211 GLY A CA 1
ATOM 1616 C C . GLY A 1 211 ? -9.358 17.001 11.870 1.00 77.94 211 GLY A C 1
ATOM 1617 O O . GLY A 1 211 ? -9.191 18.211 11.713 1.00 77.94 211 GLY A O 1
ATOM 1618 N N . SER A 1 212 ? -8.360 16.120 11.741 1.00 80.88 212 SER A N 1
ATOM 1619 C CA . SER A 1 212 ? -6.982 16.496 11.437 1.00 80.88 212 SER A CA 1
ATOM 1620 C C . SER A 1 212 ? -6.849 17.146 10.056 1.00 80.88 212 SER A C 1
ATOM 1622 O O . SER A 1 212 ? -7.312 16.626 9.042 1.00 80.88 212 SER A O 1
ATOM 1624 N N . LEU A 1 213 ? -6.126 18.269 10.006 1.00 81.56 213 LEU A N 1
ATOM 1625 C CA . LEU A 1 213 ? -5.678 18.900 8.757 1.00 81.56 213 LEU A CA 1
ATOM 1626 C C . LEU A 1 213 ? -4.415 18.236 8.177 1.00 81.56 213 LEU A C 1
ATOM 1628 O O . LEU A 1 213 ? -3.988 18.581 7.076 1.00 81.56 213 LEU A O 1
ATOM 1632 N N . ILE A 1 214 ? -3.798 17.318 8.925 1.00 81.75 214 ILE A N 1
ATOM 1633 C CA . ILE A 1 214 ? -2.615 16.557 8.523 1.00 81.75 214 ILE A CA 1
ATOM 1634 C C . ILE A 1 214 ? -3.086 15.152 8.114 1.00 81.75 214 ILE A C 1
ATOM 1636 O O . ILE A 1 214 ? -3.710 14.482 8.940 1.00 81.75 214 ILE A O 1
ATOM 1640 N N . PRO A 1 215 ? -2.779 14.669 6.893 1.00 83.12 215 PRO A N 1
ATOM 1641 C CA . PRO A 1 215 ? -3.194 13.350 6.408 1.00 83.12 215 PRO A CA 1
ATOM 1642 C C . PRO A 1 215 ? -2.310 12.220 6.974 1.00 83.12 215 PRO A C 1
ATOM 1644 O O . PRO A 1 215 ? -1.866 11.336 6.240 1.00 83.12 215 PRO A O 1
ATOM 1647 N N . ASP A 1 216 ? -2.011 12.286 8.274 1.00 88.06 216 ASP A N 1
ATOM 1648 C CA . ASP A 1 216 ? -1.278 11.259 9.012 1.00 88.06 216 ASP A CA 1
ATOM 1649 C C . ASP A 1 216 ? -2.215 10.077 9.271 1.00 88.06 216 ASP A C 1
ATOM 1651 O O . ASP A 1 216 ? -3.286 10.217 9.877 1.00 88.06 216 ASP A O 1
ATOM 1655 N N . MET A 1 217 ? -1.859 8.935 8.692 1.00 88.88 217 MET A N 1
ATOM 1656 C CA . MET A 1 217 ? -2.752 7.786 8.567 1.00 88.88 217 MET A CA 1
ATOM 1657 C C . MET A 1 217 ? -1.936 6.491 8.467 1.00 88.88 217 MET A C 1
ATOM 1659 O O . MET A 1 217 ? -1.915 5.865 7.409 1.00 88.88 217 MET A O 1
ATOM 1663 N N . PRO A 1 218 ? -1.219 6.088 9.529 1.00 92.25 218 PRO A N 1
ATOM 1664 C CA . PRO A 1 218 ? -0.494 4.823 9.544 1.00 92.25 218 PRO A CA 1
ATOM 1665 C C . PRO A 1 218 ? -1.460 3.644 9.393 1.00 92.25 218 PRO A C 1
ATOM 1667 O O . PRO A 1 218 ? -2.492 3.588 10.057 1.00 92.25 218 PRO A O 1
ATOM 1670 N N . ILE A 1 219 ? -1.108 2.658 8.564 1.00 93.88 219 ILE A N 1
ATOM 1671 C CA . ILE A 1 219 ? -1.929 1.448 8.392 1.00 93.88 219 ILE A CA 1
ATOM 1672 C C . ILE A 1 219 ? -2.058 0.644 9.699 1.00 93.88 219 ILE A C 1
ATOM 1674 O O . ILE A 1 219 ? -3.068 -0.023 9.936 1.00 93.88 219 ILE A O 1
ATOM 1678 N N . ALA A 1 220 ? -1.030 0.708 10.553 1.00 92.62 220 ALA A N 1
ATOM 1679 C CA . ALA A 1 220 ? -0.957 -0.025 11.806 1.00 92.62 220 ALA A CA 1
ATOM 1680 C C . ALA A 1 220 ? -0.170 0.725 12.892 1.00 92.62 220 ALA A C 1
ATOM 1682 O O . ALA A 1 220 ? 0.798 1.431 12.607 1.00 92.62 220 ALA A O 1
ATOM 1683 N N . GLN A 1 221 ? -0.563 0.518 14.150 1.00 90.12 221 GLN A N 1
ATOM 1684 C CA . GLN A 1 221 ? 0.096 1.034 15.358 1.00 90.12 221 GLN A CA 1
ATOM 1685 C C . GLN A 1 221 ? 0.156 -0.050 16.447 1.00 90.12 221 GLN A C 1
ATOM 1687 O O . GLN A 1 221 ? -0.508 -1.080 16.343 1.00 90.12 221 GLN A O 1
ATOM 1692 N N . SER A 1 222 ? 0.955 0.152 17.499 1.00 87.69 222 SER A N 1
ATOM 1693 C CA . SER A 1 222 ? 1.082 -0.804 18.607 1.00 87.69 222 SER A CA 1
ATOM 1694 C C . SER A 1 222 ? 1.385 -0.113 19.945 1.00 87.69 222 SER A C 1
ATOM 1696 O O . SER A 1 222 ? 1.868 1.015 19.981 1.00 87.69 222 SER A O 1
ATOM 1698 N N . GLU A 1 223 ? 1.109 -0.809 21.055 1.00 82.88 223 GLU A N 1
ATOM 1699 C CA . GLU A 1 223 ? 1.478 -0.416 22.434 1.00 82.88 223 GLU A CA 1
ATOM 1700 C C . GLU A 1 223 ? 2.992 -0.502 22.698 1.00 82.88 223 GLU A C 1
ATOM 1702 O O . GLU A 1 223 ? 3.487 -0.040 23.722 1.00 82.88 223 GLU A O 1
ATOM 1707 N N . SER A 1 224 ? 3.725 -1.167 21.812 1.00 86.44 224 SER A N 1
ATOM 1708 C CA . SER A 1 224 ? 5.153 -1.465 21.911 1.00 86.44 224 SER A CA 1
ATOM 1709 C C . SER A 1 224 ? 5.814 -1.201 20.553 1.00 86.44 224 SER A C 1
ATOM 1711 O O . SER A 1 224 ? 5.099 -0.934 19.585 1.00 86.44 224 SER A O 1
ATOM 1713 N N . PRO A 1 225 ? 7.155 -1.235 20.435 1.00 90.94 225 PRO A N 1
ATOM 1714 C CA . PRO A 1 225 ? 7.819 -1.040 19.150 1.00 90.94 225 PRO A CA 1
ATOM 1715 C C . PRO A 1 225 ? 7.244 -1.978 18.084 1.00 90.94 225 PRO A C 1
ATOM 1717 O O . PRO A 1 225 ? 7.243 -3.199 18.254 1.00 90.94 225 PRO A O 1
ATOM 1720 N N . LEU A 1 226 ? 6.720 -1.387 17.008 1.00 90.62 226 LEU A N 1
ATOM 1721 C CA . LEU A 1 226 ? 6.125 -2.127 15.902 1.00 90.62 226 LEU A CA 1
ATOM 1722 C C . LEU A 1 226 ? 7.193 -3.023 15.257 1.00 90.62 226 LEU A C 1
ATOM 1724 O O . LEU A 1 226 ? 8.340 -2.608 15.111 1.00 90.62 226 LEU A O 1
ATOM 1728 N N . LYS A 1 227 ? 6.814 -4.242 14.864 1.00 92.69 227 LYS A N 1
ATOM 1729 C CA . LYS A 1 227 ? 7.696 -5.214 14.190 1.00 92.69 227 LYS A CA 1
ATOM 1730 C C . LYS A 1 227 ? 7.082 -5.730 12.882 1.00 92.69 227 LYS A C 1
ATOM 1732 O O . LYS A 1 227 ? 7.296 -6.873 12.495 1.00 92.69 227 LYS A O 1
ATOM 1737 N N . LEU A 1 228 ? 6.263 -4.891 12.244 1.00 93.75 228 LEU A N 1
ATOM 1738 C CA . LEU A 1 228 ? 5.567 -5.209 11.002 1.00 93.75 228 LEU A CA 1
ATOM 1739 C C . LEU A 1 228 ? 6.548 -5.088 9.829 1.00 93.75 228 LEU A C 1
ATOM 1741 O O . LEU A 1 228 ? 7.026 -3.992 9.540 1.00 93.75 228 LEU A O 1
ATOM 1745 N N . GLU A 1 229 ? 6.825 -6.205 9.170 1.00 95.88 229 GLU A N 1
ATOM 1746 C CA . GLU A 1 229 ? 7.802 -6.349 8.085 1.00 95.88 229 GLU A CA 1
ATOM 1747 C C . GLU A 1 229 ? 7.125 -6.416 6.708 1.00 95.88 229 GLU A C 1
ATOM 1749 O O . GLU A 1 229 ? 7.691 -5.967 5.714 1.00 95.88 229 GLU A O 1
ATOM 1754 N N . THR A 1 230 ? 5.900 -6.945 6.639 1.00 97.19 230 THR A N 1
ATOM 1755 C CA . THR A 1 230 ? 5.154 -7.159 5.391 1.00 97.19 230 THR A CA 1
ATOM 1756 C C . THR A 1 230 ? 3.793 -6.459 5.415 1.00 97.19 230 THR A C 1
ATOM 1758 O O . THR A 1 230 ? 2.991 -6.673 6.326 1.00 97.19 230 THR A O 1
ATOM 1761 N N . ILE A 1 231 ? 3.502 -5.673 4.377 1.00 97.81 231 ILE A N 1
ATOM 1762 C CA . ILE A 1 231 ? 2.159 -5.159 4.070 1.00 97.81 231 ILE A CA 1
ATOM 1763 C C . ILE A 1 231 ? 1.747 -5.663 2.694 1.00 97.81 231 ILE A C 1
ATOM 1765 O O . ILE A 1 231 ? 2.484 -5.489 1.724 1.00 97.81 231 ILE A O 1
ATOM 1769 N N . GLU A 1 232 ? 0.540 -6.212 2.592 1.00 98.69 232 GLU A N 1
ATOM 1770 C CA . GLU A 1 232 ? -0.031 -6.627 1.315 1.00 98.69 232 GLU A CA 1
ATOM 1771 C C . GLU A 1 232 ? -1.466 -6.118 1.157 1.00 98.69 232 GLU A C 1
ATOM 1773 O O . GLU A 1 232 ? -2.323 -6.332 2.012 1.00 98.69 232 GLU A O 1
ATOM 1778 N N . ILE A 1 233 ? -1.751 -5.431 0.058 1.00 98.69 233 ILE A N 1
ATOM 1779 C CA . ILE A 1 233 ? -3.078 -4.903 -0.253 1.00 98.69 233 ILE A CA 1
ATOM 1780 C C . ILE A 1 233 ? -3.435 -5.369 -1.658 1.00 98.69 233 ILE A C 1
ATOM 1782 O O . ILE A 1 233 ? -2.695 -5.124 -2.609 1.00 98.69 233 ILE A O 1
ATOM 1786 N N . PHE A 1 234 ? -4.570 -6.048 -1.779 1.00 98.75 234 PHE A N 1
ATOM 1787 C CA . PHE A 1 234 ? -5.084 -6.564 -3.041 1.00 98.75 234 PHE A CA 1
ATOM 1788 C C . PHE A 1 234 ? -6.482 -6.006 -3.288 1.00 98.75 234 PHE A C 1
ATOM 1790 O O . PHE A 1 234 ? -7.339 -6.093 -2.403 1.00 98.75 234 PHE A O 1
ATOM 1797 N N . ASN A 1 235 ? -6.743 -5.514 -4.500 1.00 98.62 235 ASN A N 1
ATOM 1798 C CA . ASN A 1 235 ? -8.098 -5.223 -4.984 1.00 98.62 235 ASN A CA 1
ATOM 1799 C C . ASN A 1 235 ? -8.885 -4.194 -4.137 1.00 98.62 235 ASN A C 1
ATOM 1801 O O . ASN A 1 235 ? -10.095 -4.323 -3.926 1.00 98.62 235 ASN A O 1
ATOM 1805 N N . ILE A 1 236 ? -8.196 -3.168 -3.631 1.00 98.62 236 ILE A N 1
ATOM 1806 C CA . ILE A 1 236 ? -8.756 -2.033 -2.874 1.00 98.62 236 ILE A CA 1
ATOM 1807 C C . ILE A 1 236 ? -8.203 -0.750 -3.496 1.00 98.62 236 ILE A C 1
ATOM 1809 O O . ILE A 1 236 ? -7.021 -0.693 -3.813 1.00 98.62 236 ILE A O 1
ATOM 1813 N N . ASP A 1 237 ? -9.031 0.277 -3.690 1.00 98.19 237 ASP A N 1
ATOM 1814 C CA . ASP A 1 237 ? -8.567 1.541 -4.269 1.00 98.19 237 ASP A CA 1
ATOM 1815 C C . ASP A 1 237 ? -7.632 2.285 -3.301 1.00 98.19 237 ASP A C 1
ATOM 1817 O O . ASP A 1 237 ? -8.044 2.758 -2.239 1.00 98.19 237 ASP A O 1
ATOM 1821 N N . MET A 1 238 ? -6.361 2.381 -3.689 1.00 96.94 238 MET A N 1
ATOM 1822 C CA . MET A 1 238 ? -5.292 3.004 -2.915 1.00 96.94 238 MET A CA 1
ATOM 1823 C C . MET A 1 238 ? -4.836 4.347 -3.489 1.00 96.94 238 MET A C 1
ATOM 1825 O O . MET A 1 238 ? -3.990 4.985 -2.869 1.00 96.94 238 MET A O 1
ATOM 1829 N N . ASP A 1 239 ? -5.376 4.827 -4.614 1.00 94.12 239 ASP A N 1
ATOM 1830 C CA . ASP A 1 239 ? -4.827 5.997 -5.321 1.00 94.12 239 ASP A CA 1
ATOM 1831 C C . ASP A 1 239 ? -4.831 7.267 -4.452 1.00 94.12 239 ASP A C 1
ATOM 1833 O O . ASP A 1 239 ? -3.836 7.985 -4.338 1.00 94.12 239 ASP A O 1
ATOM 1837 N N . ALA A 1 240 ? -5.932 7.503 -3.733 1.00 92.50 240 ALA A N 1
ATOM 1838 C CA . ALA A 1 240 ? -6.022 8.617 -2.793 1.00 92.50 240 ALA A CA 1
ATOM 1839 C C . ALA A 1 240 ? -5.016 8.490 -1.632 1.00 92.50 240 ALA A C 1
ATOM 1841 O O . ALA A 1 240 ? -4.507 9.505 -1.152 1.00 92.50 240 ALA A O 1
ATOM 1842 N N . VAL A 1 241 ? -4.714 7.265 -1.193 1.00 92.69 241 VAL A N 1
ATOM 1843 C CA . VAL A 1 241 ? -3.769 6.986 -0.103 1.00 92.69 241 VAL A CA 1
ATOM 1844 C C . VAL A 1 241 ? -2.337 7.200 -0.586 1.00 92.69 241 VAL A C 1
ATOM 1846 O O . VAL A 1 241 ? -1.604 7.978 0.023 1.00 92.69 241 VAL A O 1
ATOM 1849 N N . THR A 1 242 ? -1.948 6.581 -1.704 1.00 90.75 242 THR A N 1
ATOM 1850 C CA . THR A 1 242 ? -0.577 6.648 -2.226 1.00 90.75 242 THR A CA 1
ATOM 1851 C C . THR A 1 242 ? -0.171 8.065 -2.620 1.00 90.75 242 THR A C 1
ATOM 1853 O O . THR A 1 242 ? 1.003 8.411 -2.482 1.00 90.75 242 THR A O 1
ATOM 1856 N N . VAL A 1 243 ? -1.120 8.915 -3.023 1.00 87.81 243 VAL A N 1
ATOM 1857 C CA . VAL A 1 243 ? -0.880 10.329 -3.360 1.00 87.81 243 VAL A CA 1
ATOM 1858 C C . VAL A 1 243 ? -0.859 11.251 -2.132 1.00 87.81 243 VAL A C 1
ATOM 1860 O O . VAL A 1 243 ? 0.004 12.130 -2.050 1.00 87.81 243 VAL A O 1
ATOM 1863 N N . ASN A 1 244 ? -1.786 11.087 -1.180 1.00 87.00 244 ASN A N 1
ATOM 1864 C CA . ASN A 1 244 ? -2.038 12.113 -0.154 1.00 87.00 244 ASN A CA 1
ATOM 1865 C C . ASN A 1 244 ? -1.568 11.748 1.257 1.00 87.00 244 ASN A C 1
ATOM 1867 O O . ASN A 1 244 ? -1.213 12.654 2.014 1.00 87.00 244 ASN A O 1
ATOM 1871 N N . ALA A 1 245 ? -1.578 10.465 1.628 1.00 88.94 245 ALA A N 1
ATOM 1872 C CA . ALA A 1 245 ? -1.273 10.043 2.991 1.00 88.94 245 ALA A CA 1
ATOM 1873 C C . ALA A 1 245 ? 0.200 10.280 3.347 1.00 88.94 245 ALA A C 1
ATOM 1875 O O . ALA A 1 245 ? 1.087 10.191 2.487 1.00 88.94 245 ALA A O 1
ATOM 1876 N N . ILE A 1 246 ? 0.451 10.541 4.630 1.00 88.00 246 ILE A N 1
ATOM 1877 C CA . ILE A 1 246 ? 1.789 10.492 5.219 1.00 88.00 246 ILE A CA 1
ATOM 1878 C C . ILE A 1 246 ? 1.878 9.361 6.246 1.00 88.00 246 ILE A C 1
ATOM 1880 O O . ILE A 1 246 ? 0.881 9.023 6.884 1.00 88.00 246 ILE A O 1
ATOM 1884 N N . ASN A 1 247 ? 3.071 8.775 6.377 1.00 88.94 247 ASN A N 1
ATOM 1885 C CA . ASN A 1 247 ? 3.403 7.716 7.341 1.00 88.94 247 ASN A CA 1
ATOM 1886 C C . ASN A 1 247 ? 2.530 6.443 7.250 1.00 88.94 247 ASN A C 1
ATOM 1888 O O . ASN A 1 247 ? 2.513 5.645 8.186 1.00 88.94 247 ASN A O 1
ATOM 1892 N N . PHE A 1 248 ? 1.827 6.227 6.132 1.00 93.00 248 PHE A N 1
ATOM 1893 C CA . PHE A 1 248 ? 0.967 5.059 5.911 1.00 93.00 248 PHE A CA 1
ATOM 1894 C C . PHE A 1 248 ? 1.738 3.740 6.043 1.00 93.00 248 PHE A C 1
ATOM 1896 O O . PHE A 1 248 ? 1.257 2.804 6.682 1.00 93.00 248 PHE A O 1
ATOM 1903 N N . VAL A 1 249 ? 2.946 3.686 5.470 1.00 93.44 249 VAL A N 1
ATOM 1904 C CA . VAL A 1 249 ? 3.876 2.551 5.540 1.00 93.44 249 VAL A CA 1
ATOM 1905 C C . VAL A 1 249 ? 4.904 2.790 6.663 1.00 93.44 249 VAL A C 1
ATOM 1907 O O . VAL A 1 249 ? 5.716 3.717 6.567 1.00 93.44 249 VAL A O 1
ATOM 1910 N N . PRO A 1 250 ? 4.926 1.969 7.729 1.00 92.19 250 PRO A N 1
ATOM 1911 C CA . PRO A 1 250 ? 5.934 2.067 8.783 1.00 92.19 250 PRO A CA 1
ATOM 1912 C C . PRO A 1 250 ? 7.347 1.734 8.281 1.00 92.19 250 PRO A C 1
ATOM 1914 O O . PRO A 1 250 ? 7.526 0.855 7.441 1.00 92.19 250 PRO A O 1
ATOM 1917 N N . ARG A 1 251 ? 8.380 2.364 8.860 1.00 89.44 251 ARG A N 1
ATOM 1918 C CA . ARG A 1 251 ? 9.799 2.145 8.481 1.00 89.44 251 ARG A CA 1
ATOM 1919 C C . ARG A 1 251 ? 10.316 0.716 8.688 1.00 89.44 251 ARG A C 1
ATOM 1921 O O . ARG A 1 251 ? 11.402 0.384 8.217 1.00 89.44 251 ARG A O 1
ATOM 1928 N N . THR A 1 252 ? 9.589 -0.101 9.446 1.00 92.19 252 THR A N 1
ATOM 1929 C CA . THR A 1 252 ? 9.922 -1.506 9.720 1.00 92.19 252 THR A CA 1
ATOM 1930 C C . THR A 1 252 ? 9.607 -2.430 8.548 1.00 92.19 252 THR A C 1
ATOM 1932 O O . THR A 1 252 ? 10.096 -3.553 8.517 1.00 92.19 252 THR A O 1
ATOM 1935 N N . VAL A 1 253 ? 8.812 -1.958 7.585 1.00 94.62 253 VAL A N 1
ATOM 1936 C CA . VAL A 1 253 ? 8.359 -2.747 6.442 1.00 94.62 253 VAL A CA 1
ATOM 1937 C C . VAL A 1 253 ? 9.493 -2.923 5.435 1.00 94.62 253 VAL A C 1
ATOM 1939 O O . VAL A 1 253 ? 10.050 -1.949 4.925 1.00 94.62 253 VAL A O 1
ATOM 1942 N N . THR A 1 254 ? 9.803 -4.182 5.140 1.00 95.94 254 THR A N 1
ATOM 1943 C CA . THR A 1 254 ? 10.766 -4.617 4.120 1.00 95.94 254 THR A CA 1
ATOM 1944 C C . THR A 1 254 ? 10.069 -5.043 2.828 1.00 95.94 254 THR A C 1
ATOM 1946 O O . THR A 1 254 ? 10.673 -4.982 1.754 1.00 95.94 254 THR A O 1
ATOM 1949 N N . ARG A 1 255 ? 8.795 -5.448 2.916 1.00 97.44 255 ARG A N 1
ATOM 1950 C CA . ARG A 1 255 ? 7.992 -5.969 1.808 1.00 97.44 255 ARG A CA 1
ATOM 1951 C C . ARG A 1 255 ? 6.651 -5.244 1.698 1.00 97.44 255 ARG A C 1
ATOM 1953 O O . ARG A 1 255 ? 5.815 -5.333 2.597 1.00 97.44 255 ARG A O 1
ATOM 1960 N N . LEU A 1 256 ? 6.423 -4.592 0.560 1.00 96.56 256 LEU A N 1
ATOM 1961 C CA . LEU A 1 256 ? 5.170 -3.914 0.231 1.00 96.56 256 LEU A CA 1
ATOM 1962 C C . LEU A 1 256 ? 4.548 -4.490 -1.047 1.00 96.56 256 LEU A C 1
ATOM 1964 O O . LEU A 1 256 ? 5.194 -4.531 -2.092 1.00 96.56 256 LEU A O 1
ATOM 1968 N N . VAL A 1 257 ? 3.274 -4.874 -0.973 1.00 98.50 257 VAL A N 1
ATOM 1969 C CA . VAL A 1 257 ? 2.450 -5.248 -2.131 1.00 98.50 257 VAL A CA 1
ATOM 1970 C C . VAL A 1 257 ? 1.217 -4.353 -2.190 1.00 98.50 257 VAL A C 1
ATOM 1972 O O . VAL A 1 257 ? 0.489 -4.233 -1.204 1.00 98.50 257 VAL A O 1
ATOM 1975 N N . MET A 1 258 ? 0.951 -3.764 -3.353 1.00 97.88 258 MET A N 1
ATOM 1976 C CA . MET A 1 258 ? -0.334 -3.154 -3.698 1.00 97.88 258 MET A CA 1
ATOM 1977 C C . MET A 1 258 ? -0.729 -3.612 -5.107 1.00 97.88 258 MET A C 1
ATOM 1979 O O . MET A 1 258 ? -0.412 -2.929 -6.073 1.00 97.88 258 MET A O 1
ATOM 1983 N N . GLN A 1 259 ? -1.396 -4.760 -5.244 1.00 98.38 259 GLN A N 1
ATOM 1984 C CA . GLN A 1 259 ? -1.784 -5.331 -6.545 1.00 98.38 259 GLN A CA 1
ATOM 1985 C C . GLN A 1 259 ? -3.253 -5.055 -6.880 1.00 98.38 259 GLN A C 1
ATOM 1987 O O . GLN A 1 259 ? -4.137 -5.297 -6.054 1.00 98.38 259 GLN A O 1
ATOM 1992 N N . ASN A 1 260 ? -3.533 -4.624 -8.114 1.00 98.38 260 ASN A N 1
ATOM 1993 C CA . ASN A 1 260 ? -4.884 -4.234 -8.541 1.00 98.38 260 ASN A CA 1
ATOM 1994 C C . ASN A 1 260 ? -5.510 -3.187 -7.603 1.00 98.38 260 ASN A C 1
ATOM 1996 O O . ASN A 1 260 ? -6.615 -3.353 -7.098 1.00 98.38 260 ASN A O 1
ATOM 2000 N N . CYS A 1 261 ? -4.774 -2.112 -7.319 1.00 98.38 261 CYS A N 1
ATOM 2001 C CA . CYS A 1 261 ? -5.123 -1.128 -6.291 1.00 98.38 261 CYS A CA 1
ATOM 2002 C C . CYS A 1 261 ? -5.350 0.291 -6.842 1.00 98.38 261 CYS A C 1
ATOM 2004 O O . CYS A 1 261 ? -5.279 1.267 -6.098 1.00 98.38 261 CYS A O 1
ATOM 2006 N N . ASN A 1 262 ? -5.618 0.429 -8.148 1.00 97.50 262 ASN A N 1
ATOM 2007 C CA . ASN A 1 262 ? -5.807 1.709 -8.854 1.00 97.50 262 ASN A CA 1
ATOM 2008 C C . ASN A 1 262 ? -4.640 2.720 -8.763 1.00 97.50 262 ASN A C 1
ATOM 2010 O O . ASN A 1 262 ? -4.798 3.843 -9.239 1.00 97.50 262 ASN A O 1
ATOM 2014 N N . VAL A 1 263 ? -3.475 2.342 -8.225 1.00 94.56 263 VAL A N 1
ATOM 2015 C CA . VAL A 1 263 ? -2.369 3.262 -7.906 1.00 94.56 263 VAL A CA 1
ATOM 2016 C C . VAL A 1 263 ? -1.842 3.954 -9.168 1.00 94.56 263 VAL A C 1
ATOM 2018 O O . VAL A 1 263 ? -1.345 3.284 -10.074 1.00 94.56 263 VAL A O 1
ATOM 2021 N N . ARG A 1 264 ? -1.905 5.293 -9.225 1.00 91.38 264 ARG A N 1
ATOM 2022 C CA . ARG A 1 264 ? -1.334 6.093 -10.332 1.00 91.38 264 ARG A CA 1
ATOM 2023 C C . ARG A 1 264 ? 0.061 6.637 -10.043 1.00 91.38 264 ARG A C 1
ATOM 2025 O O . ARG A 1 264 ? 0.860 6.807 -10.959 1.00 91.38 264 ARG A O 1
ATOM 2032 N N . SER A 1 265 ? 0.361 6.914 -8.776 1.00 87.25 265 SER A N 1
ATOM 2033 C CA . SER A 1 265 ? 1.681 7.366 -8.317 1.00 87.25 265 SER A CA 1
ATOM 2034 C C . SER A 1 265 ? 1.865 7.105 -6.821 1.00 87.25 265 SER A C 1
ATOM 2036 O O . SER A 1 265 ? 0.884 6.902 -6.098 1.00 87.25 265 SER A O 1
ATOM 2038 N N . ILE A 1 266 ? 3.115 7.127 -6.353 1.00 84.81 266 ILE A N 1
ATOM 2039 C CA . ILE A 1 266 ? 3.469 7.007 -4.935 1.00 84.81 266 ILE A CA 1
ATOM 2040 C C . ILE A 1 266 ? 4.174 8.283 -4.483 1.00 84.81 266 ILE A C 1
ATOM 2042 O O . ILE A 1 266 ? 5.206 8.683 -5.019 1.00 84.81 266 ILE A O 1
ATOM 2046 N N . ASN A 1 267 ? 3.623 8.931 -3.462 1.00 81.25 267 ASN A N 1
ATOM 2047 C CA . ASN A 1 267 ? 4.236 10.102 -2.861 1.00 81.25 267 ASN A CA 1
ATOM 2048 C C . ASN A 1 267 ? 5.369 9.692 -1.900 1.00 81.25 267 ASN A C 1
ATOM 2050 O O . ASN A 1 267 ? 5.264 8.706 -1.173 1.00 81.25 267 ASN A O 1
ATOM 2054 N N . ILE A 1 268 ? 6.450 10.475 -1.852 1.00 77.62 268 ILE A N 1
ATOM 2055 C CA . ILE A 1 268 ? 7.648 10.148 -1.053 1.00 77.62 268 ILE A CA 1
ATOM 2056 C C . ILE A 1 268 ? 7.411 10.093 0.467 1.00 77.62 268 ILE A C 1
ATOM 2058 O O . ILE A 1 268 ? 8.241 9.547 1.183 1.00 77.62 268 ILE A O 1
ATOM 2062 N N . ARG A 1 269 ? 6.301 10.658 0.963 1.00 81.69 269 ARG A N 1
ATOM 2063 C CA . ARG A 1 269 ? 5.915 10.658 2.385 1.00 81.69 269 ARG A CA 1
ATOM 2064 C C . ARG A 1 269 ? 4.991 9.490 2.743 1.00 81.69 269 ARG A C 1
ATOM 2066 O O . ARG A 1 269 ? 4.567 9.400 3.892 1.00 81.69 269 ARG A O 1
ATOM 2073 N N . LEU A 1 270 ? 4.644 8.629 1.778 1.00 85.25 270 LEU A N 1
ATOM 2074 C CA . LEU A 1 270 ? 3.775 7.475 2.011 1.00 85.25 270 LEU A CA 1
ATOM 2075 C C . LEU A 1 270 ? 4.375 6.532 3.061 1.00 85.25 270 LEU A C 1
ATOM 2077 O O . LEU A 1 270 ? 3.644 5.999 3.890 1.00 85.25 270 LEU A O 1
ATOM 2081 N N . GLY A 1 271 ? 5.699 6.368 3.050 1.00 78.25 271 GLY A N 1
ATOM 2082 C CA . GLY A 1 271 ? 6.441 5.848 4.194 1.00 78.25 271 GLY A CA 1
ATOM 2083 C C . GLY A 1 271 ? 6.894 6.973 5.118 1.00 78.25 271 GLY A C 1
ATOM 2084 O O . GLY A 1 271 ? 7.114 8.095 4.659 1.00 78.25 271 GLY A O 1
ATOM 2085 N N . ASP A 1 272 ? 7.068 6.680 6.408 1.00 65.88 272 ASP A N 1
ATOM 2086 C CA . ASP A 1 272 ? 7.588 7.660 7.371 1.00 65.88 272 ASP A CA 1
ATOM 2087 C C . ASP A 1 272 ? 9.014 8.107 6.994 1.00 65.88 272 ASP A C 1
ATOM 2089 O O . ASP A 1 272 ? 10.009 7.454 7.302 1.00 65.88 272 ASP A O 1
ATOM 2093 N N . SER A 1 273 ? 9.075 9.264 6.331 1.00 57.34 273 SER A N 1
ATOM 2094 C CA . SER A 1 273 ? 10.226 10.064 5.878 1.00 57.34 273 SER A CA 1
ATOM 2095 C C . SER A 1 273 ? 11.283 9.391 4.980 1.00 57.34 273 SER A C 1
ATOM 2097 O O . SER A 1 273 ? 11.858 10.086 4.149 1.00 57.34 273 SER A O 1
ATOM 2099 N N . LEU A 1 274 ? 11.561 8.092 5.129 1.00 61.84 274 LEU A N 1
ATOM 2100 C CA . LEU A 1 274 ? 12.386 7.225 4.272 1.00 61.84 274 LEU A CA 1
ATOM 2101 C C . LEU A 1 274 ? 11.960 5.765 4.504 1.00 61.84 274 LEU A C 1
ATOM 2103 O O . LEU A 1 274 ? 11.664 5.393 5.640 1.00 61.84 274 LEU A O 1
ATOM 2107 N N . MET A 1 275 ? 12.036 4.907 3.482 1.00 74.00 275 MET A N 1
ATOM 2108 C CA . MET A 1 275 ? 11.835 3.455 3.618 1.00 74.00 275 MET A CA 1
ATOM 2109 C C . MET A 1 275 ? 13.171 2.706 3.410 1.00 74.00 275 MET A C 1
ATOM 2111 O O . MET A 1 275 ? 13.320 1.974 2.432 1.00 74.00 275 MET A O 1
ATOM 2115 N N . PRO A 1 276 ? 14.179 2.891 4.294 1.00 74.00 276 PRO A N 1
ATOM 2116 C CA . PRO A 1 276 ? 15.543 2.399 4.067 1.00 74.00 276 PRO A CA 1
ATOM 2117 C C . PRO A 1 276 ? 15.641 0.868 4.066 1.00 74.00 276 PRO A C 1
ATOM 2119 O O . PRO A 1 276 ? 16.521 0.317 3.417 1.00 74.00 276 PRO A O 1
ATOM 2122 N N . ASN A 1 277 ? 14.727 0.199 4.773 1.00 86.50 277 ASN A N 1
ATOM 2123 C CA . ASN A 1 277 ? 14.678 -1.256 4.905 1.00 86.50 277 ASN A CA 1
ATOM 2124 C C . ASN A 1 277 ? 13.853 -1.931 3.795 1.00 86.50 277 ASN A C 1
ATOM 2126 O O . ASN A 1 277 ? 13.760 -3.154 3.774 1.00 86.50 277 ASN A O 1
ATOM 2130 N N . MET A 1 278 ? 13.225 -1.159 2.899 1.00 91.69 278 MET A N 1
ATOM 2131 C CA . MET A 1 278 ? 12.380 -1.700 1.836 1.00 91.69 278 MET A CA 1
ATOM 2132 C C . MET A 1 278 ? 13.237 -2.477 0.837 1.00 91.69 278 MET A C 1
ATOM 2134 O O . MET A 1 278 ? 14.073 -1.883 0.167 1.00 91.69 278 MET A O 1
ATOM 2138 N N . GLN A 1 279 ? 13.009 -3.784 0.738 1.00 95.94 279 GLN A N 1
ATOM 2139 C CA . GLN A 1 279 ? 13.723 -4.722 -0.135 1.00 95.94 279 GLN A CA 1
ATOM 2140 C C . GLN A 1 279 ? 12.855 -5.166 -1.314 1.00 95.94 279 GLN A C 1
ATOM 2142 O O . GLN A 1 279 ? 13.365 -5.384 -2.413 1.00 95.94 279 GLN A O 1
ATOM 2147 N N . TYR A 1 280 ? 11.543 -5.280 -1.105 1.00 97.44 280 TYR A N 1
ATOM 2148 C CA . TYR A 1 280 ? 10.608 -5.785 -2.102 1.00 97.44 280 TYR A CA 1
ATOM 2149 C C . TYR A 1 280 ? 9.412 -4.843 -2.252 1.00 97.44 280 TYR A C 1
ATOM 2151 O O . TYR A 1 280 ? 8.691 -4.585 -1.285 1.00 97.44 280 TYR A O 1
ATOM 2159 N N . ILE A 1 281 ? 9.157 -4.400 -3.482 1.00 95.62 281 ILE A N 1
ATOM 2160 C CA . ILE A 1 281 ? 7.964 -3.642 -3.866 1.00 95.62 281 ILE A CA 1
ATOM 2161 C C . ILE A 1 281 ? 7.286 -4.346 -5.042 1.00 95.62 281 ILE A C 1
ATOM 2163 O O . ILE A 1 281 ? 7.918 -4.586 -6.068 1.00 95.62 281 ILE A O 1
ATOM 2167 N N . ASP A 1 282 ? 5.987 -4.607 -4.922 1.00 97.75 282 ASP A N 1
ATOM 2168 C CA . ASP A 1 282 ? 5.135 -5.042 -6.032 1.00 97.75 282 ASP A CA 1
ATOM 2169 C C . ASP A 1 282 ? 3.902 -4.144 -6.142 1.00 97.75 282 ASP A C 1
ATOM 2171 O O . ASP A 1 282 ? 3.099 -4.014 -5.215 1.00 97.75 282 ASP A O 1
ATOM 2175 N N . LEU A 1 283 ? 3.803 -3.497 -7.298 1.00 96.56 283 LEU A N 1
ATOM 2176 C CA . LEU A 1 283 ? 2.744 -2.584 -7.710 1.00 96.56 283 LEU A CA 1
ATOM 2177 C C . LEU A 1 283 ? 2.147 -3.047 -9.045 1.00 96.56 283 LEU A C 1
ATOM 2179 O O . LEU A 1 283 ? 1.652 -2.230 -9.829 1.00 96.56 283 LEU A O 1
ATOM 2183 N N . SER A 1 284 ? 2.221 -4.343 -9.343 1.00 97.56 284 SER A N 1
ATOM 2184 C CA . SER A 1 284 ? 1.711 -4.896 -10.592 1.00 97.56 284 SER A CA 1
ATOM 2185 C C . SER A 1 284 ? 0.192 -4.744 -10.714 1.00 97.56 284 SER A C 1
ATOM 2187 O O . SER A 1 284 ? -0.538 -4.695 -9.718 1.00 97.56 284 SER A O 1
ATOM 2189 N N . ASN A 1 285 ? -0.303 -4.681 -11.950 1.00 98.00 285 ASN A N 1
ATOM 2190 C CA . ASN A 1 285 ? -1.727 -4.539 -12.267 1.00 98.00 285 ASN A CA 1
ATOM 2191 C C . ASN A 1 285 ? -2.325 -3.214 -11.749 1.00 98.00 285 ASN A C 1
ATOM 2193 O O . ASN A 1 285 ? -3.415 -3.196 -11.186 1.00 98.00 285 ASN A O 1
ATOM 2197 N N . ASN A 1 286 ? -1.613 -2.092 -11.889 1.00 97.62 286 ASN A N 1
ATOM 2198 C CA . ASN A 1 286 ? -2.079 -0.770 -11.447 1.00 97.62 286 ASN A CA 1
ATOM 2199 C C . ASN A 1 286 ? -2.197 0.217 -12.623 1.00 97.62 286 ASN A C 1
ATOM 2201 O O . ASN A 1 286 ? -2.413 -0.163 -13.773 1.00 97.62 286 ASN A O 1
ATOM 2205 N N . LYS A 1 287 ? -2.166 1.520 -12.326 1.00 95.62 287 LYS A N 1
ATOM 2206 C CA . LYS A 1 287 ? -2.367 2.618 -13.277 1.00 95.62 287 LYS A CA 1
ATOM 2207 C C . LYS A 1 287 ? -1.170 3.577 -13.257 1.00 95.62 287 LYS A C 1
ATOM 2209 O O . LYS A 1 287 ? -1.332 4.765 -13.530 1.00 95.62 287 LYS A O 1
ATOM 2214 N N . LEU A 1 288 ? 0.021 3.073 -12.911 1.00 91.81 288 LEU A N 1
ATOM 2215 C CA . LEU A 1 288 ? 1.248 3.860 -12.800 1.00 91.81 288 LEU A CA 1
ATOM 2216 C C . LEU A 1 288 ? 1.646 4.411 -14.171 1.00 91.81 288 LEU A C 1
ATOM 2218 O O . LEU A 1 288 ? 2.037 3.648 -15.049 1.00 91.81 288 LEU A O 1
ATOM 2222 N N . THR A 1 289 ? 1.620 5.734 -14.325 1.00 84.50 289 THR A N 1
ATOM 2223 C CA . THR A 1 289 ? 2.126 6.450 -15.518 1.00 84.50 289 THR A CA 1
ATOM 2224 C C . THR A 1 289 ? 3.577 6.920 -15.364 1.00 84.50 289 THR A C 1
ATOM 2226 O O . THR A 1 289 ? 4.088 7.698 -16.162 1.00 84.50 289 THR A O 1
ATOM 2229 N N . PHE A 1 290 ? 4.249 6.412 -14.330 1.00 68.25 290 PHE A N 1
ATOM 2230 C CA . PHE A 1 290 ? 5.684 6.514 -14.097 1.00 68.25 290 PHE A CA 1
ATOM 2231 C C . PHE A 1 290 ? 6.274 7.925 -13.940 1.00 68.25 290 PHE A C 1
ATOM 2233 O O . PHE A 1 290 ? 7.203 8.348 -14.626 1.00 68.25 290 PHE A O 1
ATOM 2240 N N . VAL A 1 291 ? 5.815 8.612 -12.898 1.00 51.78 291 VAL A N 1
ATOM 2241 C CA . VAL A 1 291 ? 6.615 9.619 -12.193 1.00 51.78 291 VAL A CA 1
ATOM 2242 C C . VAL A 1 291 ? 6.516 9.284 -10.701 1.00 51.78 291 VAL A C 1
ATOM 2244 O O . VAL A 1 291 ? 5.438 8.932 -10.227 1.00 51.78 291 VAL A O 1
ATOM 2247 N N . MET A 1 292 ? 7.622 9.397 -9.957 1.00 54.00 292 MET A N 1
ATOM 2248 C CA . MET A 1 292 ? 7.709 9.138 -8.506 1.00 54.00 292 MET A CA 1
ATOM 2249 C C . MET A 1 292 ? 7.631 7.658 -8.060 1.00 54.00 292 MET A C 1
ATOM 2251 O O . MET A 1 292 ? 6.743 7.272 -7.303 1.00 54.00 292 MET A O 1
ATOM 2255 N N . ILE A 1 293 ? 8.638 6.844 -8.402 1.00 55.97 293 ILE A N 1
ATOM 2256 C CA . ILE A 1 293 ? 9.064 5.750 -7.508 1.00 55.97 293 ILE A CA 1
ATOM 2257 C C . ILE A 1 293 ? 10.510 6.011 -7.078 1.00 55.97 293 ILE A C 1
ATOM 2259 O O . ILE A 1 293 ? 11.458 5.701 -7.787 1.00 55.97 293 ILE A O 1
ATOM 2263 N N . GLY A 1 294 ? 10.689 6.581 -5.887 1.00 52.75 294 GLY A N 1
ATOM 2264 C CA . GLY A 1 294 ? 11.976 6.516 -5.194 1.00 52.75 294 GLY A CA 1
ATOM 2265 C C . GLY A 1 294 ? 12.974 7.653 -5.378 1.00 52.75 294 GLY A C 1
ATOM 2266 O O . GLY A 1 294 ? 14.014 7.567 -4.741 1.00 52.75 294 GLY A O 1
ATOM 2267 N N . SER A 1 295 ? 12.696 8.713 -6.141 1.00 49.34 295 SER A N 1
ATOM 2268 C CA . SER A 1 295 ? 13.548 9.915 -6.167 1.00 49.34 295 SER A CA 1
ATOM 2269 C C . SER A 1 295 ? 12.732 11.191 -6.376 1.00 49.34 295 SER A C 1
ATOM 2271 O O . SER A 1 295 ? 11.766 11.199 -7.138 1.00 49.34 295 SER A O 1
ATOM 2273 N N . ASN A 1 296 ? 13.132 12.273 -5.709 1.00 52.22 296 ASN A N 1
ATOM 2274 C CA . ASN A 1 296 ? 12.646 13.629 -5.954 1.00 52.22 296 ASN A CA 1
ATOM 2275 C C . ASN A 1 296 ? 13.784 14.521 -6.493 1.00 52.22 296 ASN A C 1
ATOM 2277 O O . ASN A 1 296 ? 14.956 14.144 -6.514 1.00 52.22 296 ASN A O 1
ATOM 2281 N N . THR A 1 297 ? 13.457 15.757 -6.864 1.00 45.00 297 THR A N 1
ATOM 2282 C CA . THR A 1 297 ? 14.424 16.769 -7.327 1.00 45.00 297 THR A CA 1
ATOM 2283 C C . THR A 1 297 ? 15.431 17.236 -6.262 1.00 45.00 297 THR A C 1
ATOM 2285 O O . THR A 1 297 ? 16.268 18.081 -6.563 1.00 45.00 297 THR A O 1
ATOM 2288 N N . THR A 1 298 ? 15.392 16.700 -5.034 1.00 53.25 298 THR A N 1
ATOM 2289 C CA . THR A 1 298 ? 16.351 17.018 -3.958 1.00 53.25 298 THR A CA 1
ATOM 2290 C C . THR A 1 298 ? 17.386 15.912 -3.729 1.00 53.25 298 THR A C 1
ATOM 2292 O O . THR A 1 298 ? 18.073 15.938 -2.711 1.00 53.25 298 THR A O 1
ATOM 2295 N N . GLY A 1 299 ? 17.482 14.922 -4.627 1.00 57.56 299 GLY A N 1
ATOM 2296 C CA . GLY A 1 299 ? 18.472 13.838 -4.551 1.00 57.56 299 GLY A CA 1
ATOM 2297 C C . GLY A 1 299 ? 18.241 12.835 -3.415 1.00 57.56 299 GLY A C 1
ATOM 2298 O O . GLY A 1 299 ? 19.094 11.988 -3.162 1.00 57.56 299 GLY A O 1
ATOM 2299 N N . VAL A 1 300 ? 17.099 12.912 -2.723 1.00 64.00 300 VAL A N 1
ATOM 2300 C CA . VAL A 1 300 ? 16.759 11.984 -1.642 1.00 64.00 300 VAL A CA 1
ATOM 2301 C C . VAL A 1 300 ? 16.086 10.767 -2.255 1.00 64.00 300 VAL A C 1
ATOM 2303 O O . VAL A 1 300 ? 14.964 10.848 -2.760 1.00 64.00 300 VAL A O 1
ATOM 2306 N N . CYS A 1 301 ? 16.778 9.634 -2.194 1.00 74.25 301 CYS A N 1
ATOM 2307 C CA . CYS A 1 301 ? 16.235 8.368 -2.648 1.00 74.25 301 CYS A CA 1
ATOM 2308 C C . CYS A 1 301 ? 15.467 7.673 -1.504 1.00 74.25 301 CYS A C 1
ATOM 2310 O O . CYS A 1 301 ? 15.990 7.468 -0.410 1.00 74.25 301 CYS A O 1
ATOM 2312 N N . ALA A 1 302 ? 14.189 7.359 -1.737 1.00 75.75 302 ALA A N 1
ATOM 2313 C CA . ALA A 1 302 ? 13.270 6.906 -0.683 1.00 75.75 302 ALA A CA 1
ATOM 2314 C C . ALA A 1 302 ? 13.243 5.378 -0.484 1.00 75.75 302 ALA A C 1
ATOM 2316 O O . ALA A 1 302 ? 12.795 4.917 0.565 1.00 75.75 302 ALA A O 1
ATOM 2317 N N . ILE A 1 303 ? 13.696 4.618 -1.489 1.00 82.94 303 ILE A N 1
ATOM 2318 C CA . ILE A 1 303 ? 13.591 3.149 -1.584 1.00 82.94 303 ILE A CA 1
ATOM 2319 C C . ILE A 1 303 ? 14.905 2.493 -2.057 1.00 82.94 303 ILE A C 1
ATOM 2321 O O . ILE A 1 303 ? 14.897 1.500 -2.776 1.00 82.94 303 ILE A O 1
ATOM 2325 N N . CYS A 1 304 ? 16.062 3.055 -1.698 1.00 82.69 304 CYS A N 1
ATOM 2326 C CA . CYS A 1 304 ? 17.361 2.618 -2.242 1.00 82.69 304 CYS A CA 1
ATOM 2327 C C . CYS A 1 304 ? 17.768 1.195 -1.828 1.00 82.69 304 CYS A C 1
ATOM 2329 O O . CYS A 1 304 ? 18.671 0.621 -2.433 1.00 82.69 304 CYS A O 1
ATOM 2331 N N . GLY A 1 305 ? 17.132 0.642 -0.790 1.00 88.00 305 GLY A N 1
ATOM 2332 C CA . GLY A 1 305 ? 17.307 -0.745 -0.359 1.00 88.00 305 GLY A CA 1
ATOM 2333 C C . GLY A 1 305 ? 16.613 -1.774 -1.256 1.00 88.00 305 GLY A C 1
ATOM 2334 O O . GLY A 1 305 ? 16.829 -2.965 -1.055 1.00 88.00 305 GLY A O 1
ATOM 2335 N N . VAL A 1 306 ? 15.790 -1.348 -2.227 1.00 92.31 306 VAL A N 1
ATOM 2336 C CA . VAL A 1 306 ? 14.955 -2.269 -3.008 1.00 92.31 306 VAL A CA 1
ATOM 2337 C C . VAL A 1 306 ? 15.807 -3.147 -3.915 1.00 92.31 306 VAL A C 1
ATOM 2339 O O . VAL A 1 306 ? 16.509 -2.656 -4.796 1.00 92.31 306 VAL A O 1
ATOM 2342 N N . GLN A 1 307 ? 15.667 -4.453 -3.702 1.00 96.19 307 GLN A N 1
ATOM 2343 C CA . GLN A 1 307 ? 16.266 -5.538 -4.470 1.00 96.19 307 GLN A CA 1
ATOM 2344 C C . GLN A 1 307 ? 15.313 -6.054 -5.547 1.00 96.19 307 GLN A C 1
ATOM 2346 O O . GLN A 1 307 ? 15.753 -6.393 -6.642 1.00 96.19 307 GLN A O 1
ATOM 2351 N N . THR A 1 308 ? 14.006 -6.090 -5.266 1.00 97.44 308 THR A N 1
ATOM 2352 C CA . THR A 1 308 ? 12.976 -6.509 -6.228 1.00 97.44 308 THR A CA 1
ATOM 2353 C C . THR A 1 308 ? 11.906 -5.440 -6.397 1.00 97.44 308 THR A C 1
ATOM 2355 O O . THR A 1 308 ? 11.228 -5.078 -5.434 1.00 97.44 308 THR A O 1
ATOM 2358 N N . LEU A 1 309 ? 11.720 -4.984 -7.636 1.00 95.19 309 LEU A N 1
ATOM 2359 C CA . LEU A 1 309 ? 10.650 -4.073 -8.034 1.00 95.19 309 LEU A CA 1
ATOM 2360 C C . LEU A 1 309 ? 9.792 -4.724 -9.128 1.00 95.19 309 LEU A C 1
ATOM 2362 O O . LEU A 1 309 ? 10.257 -4.907 -10.254 1.00 95.19 309 LEU A O 1
ATOM 2366 N N . ASN A 1 310 ? 8.538 -5.052 -8.811 1.00 97.25 310 ASN A N 1
ATOM 2367 C CA . ASN A 1 310 ? 7.531 -5.432 -9.802 1.00 97.25 310 ASN A CA 1
ATOM 2368 C C . ASN A 1 310 ? 6.586 -4.248 -10.077 1.00 97.25 310 ASN A C 1
ATOM 2370 O O . ASN A 1 310 ? 5.950 -3.716 -9.166 1.00 97.25 310 ASN A O 1
ATOM 2374 N N . VAL A 1 311 ? 6.509 -3.837 -11.342 1.00 95.69 311 VAL A N 1
ATOM 2375 C CA . VAL A 1 311 ? 5.590 -2.820 -11.875 1.00 95.69 311 VAL A CA 1
ATOM 2376 C C . VAL A 1 311 ? 4.911 -3.298 -13.171 1.00 95.69 311 VAL A C 1
ATOM 2378 O O . VAL A 1 311 ? 4.544 -2.495 -14.030 1.00 95.69 311 VAL A O 1
ATOM 2381 N N . GLU A 1 312 ? 4.732 -4.611 -13.327 1.00 97.12 312 GLU A N 1
ATOM 2382 C CA . GLU A 1 312 ? 4.061 -5.228 -14.478 1.00 97.12 312 GLU A CA 1
ATOM 2383 C C . GLU A 1 312 ? 2.604 -4.763 -14.630 1.00 97.12 312 GLU A C 1
ATOM 2385 O O . GLU A 1 312 ? 1.976 -4.342 -13.659 1.00 97.12 312 GLU A O 1
ATOM 2390 N N . ASN A 1 313 ? 2.037 -4.847 -15.835 1.00 97.62 313 ASN A N 1
ATOM 2391 C CA . ASN A 1 313 ? 0.639 -4.498 -16.127 1.00 97.62 313 ASN A CA 1
ATOM 2392 C C . ASN A 1 313 ? 0.264 -3.094 -15.605 1.00 97.62 313 ASN A C 1
ATOM 2394 O O . ASN A 1 313 ? -0.595 -2.933 -14.736 1.00 97.62 313 ASN A O 1
ATOM 2398 N N . ASN A 1 314 ? 0.963 -2.074 -16.098 1.00 96.56 314 ASN A N 1
ATOM 2399 C CA . ASN A 1 314 ? 0.792 -0.673 -15.711 1.00 96.56 314 ASN A CA 1
ATOM 2400 C C . ASN A 1 314 ? 0.729 0.225 -16.966 1.00 96.56 314 ASN A C 1
ATOM 2402 O O . ASN A 1 314 ? 0.435 -0.234 -18.068 1.00 96.56 314 ASN A O 1
ATOM 2406 N N . GLN A 1 315 ? 0.923 1.537 -16.808 1.00 94.44 315 GLN A N 1
ATOM 2407 C CA . GLN A 1 315 ? 0.847 2.532 -17.887 1.00 94.44 315 GLN A CA 1
ATOM 2408 C C . GLN A 1 315 ? 2.194 3.252 -18.075 1.00 94.44 315 GLN A C 1
ATOM 2410 O O . GLN A 1 315 ? 2.243 4.420 -18.465 1.00 94.44 315 GLN A O 1
ATOM 2415 N N . ILE A 1 316 ? 3.296 2.559 -17.769 1.00 91.88 316 ILE A N 1
ATOM 2416 C CA . ILE A 1 316 ? 4.659 3.087 -17.845 1.00 91.88 316 ILE A CA 1
ATOM 2417 C C . ILE A 1 316 ? 5.049 3.226 -19.316 1.00 91.88 316 ILE A C 1
ATOM 2419 O O . ILE A 1 316 ? 4.925 2.275 -20.087 1.00 91.88 316 ILE A O 1
ATOM 2423 N N . THR A 1 317 ? 5.548 4.402 -19.700 1.00 91.75 317 THR A N 1
ATOM 2424 C CA . THR A 1 317 ? 5.970 4.695 -21.081 1.00 91.75 317 THR A CA 1
ATOM 2425 C C . THR A 1 317 ? 7.468 4.926 -21.246 1.00 91.75 317 THR A C 1
ATOM 2427 O O . THR A 1 317 ? 7.959 4.947 -22.371 1.00 91.75 317 THR A O 1
ATOM 2430 N N . VAL A 1 318 ? 8.220 5.093 -20.157 1.00 88.88 318 VAL A N 1
ATOM 2431 C CA . VAL A 1 318 ? 9.663 5.376 -20.187 1.00 88.88 318 VAL A CA 1
ATOM 2432 C C . VAL A 1 318 ? 10.346 4.658 -19.027 1.00 88.88 318 VAL A C 1
ATOM 2434 O O . VAL A 1 318 ? 9.891 4.744 -17.887 1.00 88.88 318 VAL A O 1
ATOM 2437 N N . ILE A 1 319 ? 11.462 3.984 -19.311 1.00 88.94 319 ILE A N 1
ATOM 2438 C CA . ILE A 1 319 ? 12.387 3.494 -18.283 1.00 88.94 319 ILE A CA 1
ATOM 2439 C C . ILE A 1 319 ? 13.235 4.689 -17.818 1.00 88.94 319 ILE A C 1
ATOM 2441 O O . ILE A 1 319 ? 13.871 5.329 -18.658 1.00 88.94 319 ILE A O 1
ATOM 2445 N N . PRO A 1 320 ? 13.261 5.045 -16.522 1.00 80.88 320 PRO A N 1
ATOM 2446 C CA . PRO A 1 320 ? 13.883 6.286 -16.089 1.00 80.88 320 PRO A CA 1
ATOM 2447 C C . PRO A 1 320 ? 15.392 6.151 -15.917 1.00 80.88 320 PRO A C 1
ATOM 2449 O O . PRO A 1 320 ? 15.917 5.112 -15.515 1.00 80.88 320 PRO A O 1
ATOM 2452 N N . GLU A 1 321 ? 16.069 7.288 -16.014 1.00 81.12 321 GLU A N 1
ATOM 2453 C CA . GLU A 1 321 ? 17.475 7.387 -15.628 1.00 81.12 321 GLU A CA 1
ATOM 2454 C C . GLU A 1 321 ? 17.678 7.135 -14.127 1.00 81.12 321 GLU A C 1
ATOM 2456 O O . GLU A 1 321 ? 18.699 6.589 -13.730 1.00 81.12 321 GLU A O 1
ATOM 2461 N N . TYR A 1 322 ? 16.697 7.446 -13.266 1.00 78.75 322 TYR A N 1
ATOM 2462 C CA . TYR A 1 322 ? 16.847 7.274 -11.816 1.00 78.75 322 TYR A CA 1
ATOM 2463 C C . TYR A 1 322 ? 16.904 5.814 -11.333 1.00 78.75 322 TYR A C 1
ATOM 2465 O O . TYR A 1 322 ? 17.183 5.600 -10.152 1.00 78.75 322 TYR A O 1
ATOM 2473 N N . LEU A 1 323 ? 16.742 4.812 -12.213 1.00 80.88 323 LEU A N 1
ATOM 2474 C CA . LEU A 1 323 ? 17.133 3.428 -11.902 1.00 80.88 323 LEU A CA 1
ATOM 2475 C C . LEU A 1 323 ? 18.616 3.329 -11.496 1.00 80.88 323 LEU A C 1
ATOM 2477 O O . LEU A 1 323 ? 18.958 2.469 -10.688 1.00 80.88 323 LEU A O 1
ATOM 2481 N N . VAL A 1 324 ? 19.487 4.240 -11.961 1.00 82.00 324 VAL A N 1
ATOM 2482 C CA . VAL A 1 324 ? 20.901 4.300 -11.534 1.00 82.00 324 VAL A CA 1
ATOM 2483 C C . VAL A 1 324 ? 21.075 4.493 -10.025 1.00 82.00 324 VAL A C 1
ATOM 2485 O O . VAL A 1 324 ? 22.087 4.059 -9.480 1.00 82.00 324 VAL A O 1
ATOM 2488 N N . ASN A 1 325 ? 20.084 5.077 -9.343 1.00 82.00 325 ASN A N 1
ATOM 2489 C CA . ASN A 1 325 ? 20.119 5.317 -7.898 1.00 82.00 325 ASN A CA 1
ATOM 2490 C C . ASN A 1 325 ? 19.698 4.086 -7.075 1.00 82.00 325 ASN A C 1
ATOM 2492 O O . ASN A 1 325 ? 19.937 4.046 -5.867 1.00 82.00 325 ASN A O 1
ATOM 2496 N N . LEU A 1 326 ? 19.083 3.074 -7.699 1.00 87.12 326 LEU A N 1
ATOM 2497 C CA . LEU A 1 326 ? 18.710 1.820 -7.042 1.00 87.12 326 LEU A CA 1
ATOM 2498 C C . LEU A 1 326 ? 19.906 0.857 -7.083 1.00 87.12 326 LEU A C 1
ATOM 2500 O O . LEU A 1 326 ? 19.949 -0.114 -7.837 1.00 87.12 326 LEU A O 1
ATOM 2504 N N . ALA A 1 327 ? 20.927 1.178 -6.285 1.00 86.62 327 ALA A N 1
ATOM 2505 C CA . ALA A 1 327 ? 22.200 0.457 -6.263 1.00 86.62 327 ALA A CA 1
ATOM 2506 C C . ALA A 1 327 ? 22.054 -1.031 -5.892 1.00 86.62 327 ALA A C 1
ATOM 2508 O O . ALA A 1 327 ? 22.809 -1.851 -6.405 1.00 86.62 327 ALA A O 1
ATOM 2509 N N . ASN A 1 328 ? 21.064 -1.365 -5.056 1.00 91.69 328 ASN A N 1
ATOM 2510 C CA . ASN A 1 328 ? 20.788 -2.727 -4.591 1.00 91.69 328 ASN A CA 1
ATOM 2511 C C . ASN A 1 328 ? 19.789 -3.498 -5.475 1.00 91.69 328 ASN A C 1
ATOM 2513 O O . ASN A 1 328 ? 19.420 -4.609 -5.115 1.00 91.69 328 ASN A O 1
ATOM 2517 N N . LEU A 1 329 ? 19.316 -2.929 -6.593 1.00 94.12 329 LEU A N 1
ATOM 2518 C CA . LEU A 1 329 ? 18.305 -3.577 -7.431 1.00 94.12 329 LEU A CA 1
ATOM 2519 C C . LEU A 1 329 ? 18.890 -4.801 -8.149 1.00 94.12 329 LEU A C 1
ATOM 2521 O O . LEU A 1 329 ? 19.849 -4.682 -8.911 1.00 94.12 329 LEU A O 1
ATOM 2525 N N . GLU A 1 330 ? 18.272 -5.958 -7.923 1.00 97.44 330 GLU A N 1
ATOM 2526 C CA . GLU A 1 330 ? 18.644 -7.261 -8.486 1.00 97.44 330 GLU A CA 1
ATOM 2527 C C . GLU A 1 330 ? 17.591 -7.770 -9.484 1.00 97.44 330 GLU A C 1
ATOM 2529 O O . GLU A 1 330 ? 17.929 -8.462 -10.443 1.00 97.44 330 GLU A O 1
ATOM 2534 N N . SER A 1 331 ? 16.312 -7.441 -9.262 1.00 98.12 331 SER A N 1
ATOM 2535 C CA . SER A 1 331 ? 15.175 -7.911 -10.059 1.00 98.12 331 SER A CA 1
ATOM 2536 C C . SER A 1 331 ? 14.208 -6.776 -10.410 1.00 98.12 331 SER A C 1
ATOM 2538 O O . SER A 1 331 ? 13.708 -6.085 -9.518 1.00 98.12 331 SER A O 1
ATOM 2540 N N . LEU A 1 332 ? 13.903 -6.609 -11.699 1.00 96.38 332 LEU A N 1
ATOM 2541 C CA . LEU A 1 332 ? 12.992 -5.580 -12.212 1.00 96.38 332 LEU A CA 1
ATOM 2542 C C . LEU A 1 332 ? 12.009 -6.170 -13.231 1.00 96.38 332 LEU A C 1
ATOM 2544 O O . LEU A 1 332 ? 12.406 -6.612 -14.309 1.00 96.38 332 LEU A O 1
ATOM 2548 N N . TYR A 1 333 ? 10.719 -6.132 -12.905 1.00 97.38 333 TYR A N 1
ATOM 2549 C CA . TYR A 1 333 ? 9.650 -6.674 -13.746 1.00 97.38 333 TYR A CA 1
ATOM 2550 C C . TYR A 1 333 ? 8.758 -5.538 -14.263 1.00 97.38 333 TYR A C 1
ATOM 2552 O O . TYR A 1 333 ? 8.204 -4.769 -13.476 1.00 97.38 333 TYR A O 1
ATOM 2560 N N . MET A 1 334 ? 8.666 -5.403 -15.589 1.00 95.56 334 MET A N 1
ATOM 2561 C CA . MET A 1 334 ? 8.001 -4.298 -16.295 1.00 95.56 334 MET A CA 1
ATOM 2562 C C . MET A 1 334 ? 7.168 -4.753 -17.509 1.00 95.56 334 MET A C 1
ATOM 2564 O O . MET A 1 334 ? 6.721 -3.901 -18.275 1.00 95.56 334 MET A O 1
ATOM 2568 N N . ALA A 1 335 ? 6.943 -6.055 -17.706 1.00 96.31 335 ALA A N 1
ATOM 2569 C CA . ALA A 1 335 ? 6.032 -6.581 -18.730 1.00 96.31 335 ALA A CA 1
ATOM 2570 C C . ALA A 1 335 ? 4.601 -6.012 -18.597 1.00 96.31 335 ALA A C 1
ATOM 2572 O O . ALA A 1 335 ? 4.207 -5.532 -17.534 1.00 96.31 335 ALA A O 1
ATOM 2573 N N . GLY A 1 336 ? 3.814 -6.014 -19.667 1.00 96.06 336 GLY A N 1
ATOM 2574 C CA . GLY A 1 336 ? 2.498 -5.368 -19.712 1.00 96.06 336 GLY A CA 1
ATOM 2575 C C . GLY A 1 336 ? 2.552 -3.839 -19.587 1.00 96.06 336 GLY A C 1
ATOM 2576 O O . GLY A 1 336 ? 1.693 -3.244 -18.934 1.00 96.06 336 GLY A O 1
ATOM 2577 N N . ASN A 1 337 ? 3.566 -3.192 -20.167 1.00 94.81 337 ASN A N 1
ATOM 2578 C CA . ASN A 1 337 ? 3.721 -1.731 -20.182 1.00 94.81 337 ASN A CA 1
ATOM 2579 C C . ASN A 1 337 ? 4.066 -1.224 -21.588 1.00 94.81 337 ASN A C 1
ATOM 2581 O O . ASN A 1 337 ? 4.722 -1.902 -22.373 1.00 94.81 337 ASN A O 1
ATOM 2585 N N . ASN A 1 338 ? 3.692 0.020 -21.897 1.00 91.31 338 ASN A N 1
ATOM 2586 C CA . ASN A 1 338 ? 3.905 0.623 -23.217 1.00 91.31 338 ASN A CA 1
ATOM 2587 C C . ASN A 1 338 ? 5.263 1.349 -23.315 1.00 91.31 338 ASN A C 1
ATOM 2589 O O . ASN A 1 338 ? 5.320 2.550 -23.588 1.00 91.31 338 ASN A O 1
ATOM 2593 N N . LEU A 1 339 ? 6.350 0.634 -23.018 1.00 92.12 339 LEU A N 1
ATOM 2594 C CA . LEU A 1 339 ? 7.686 1.212 -22.854 1.00 92.12 339 LEU A CA 1
ATOM 2595 C C . LEU A 1 339 ? 8.280 1.755 -24.164 1.00 92.12 339 LEU A C 1
ATOM 2597 O O . LEU A 1 339 ? 8.307 1.083 -25.194 1.00 92.12 339 LEU A O 1
ATOM 2601 N N . SER A 1 340 ? 8.882 2.941 -24.082 1.00 90.81 340 SER A N 1
ATOM 2602 C CA . SER A 1 340 ? 9.948 3.357 -24.988 1.00 90.81 340 SER A CA 1
ATOM 2603 C C . SER A 1 340 ? 11.234 2.608 -24.642 1.00 90.81 340 SER A C 1
ATOM 2605 O O . SER A 1 340 ? 11.654 2.573 -23.484 1.00 90.81 340 SER A O 1
ATOM 2607 N N . TYR A 1 341 ? 11.880 2.051 -25.665 1.00 92.94 341 TYR A N 1
ATOM 2608 C CA . TYR A 1 341 ? 13.149 1.325 -25.559 1.00 92.94 341 TYR A CA 1
ATOM 2609 C C . TYR A 1 341 ? 14.358 2.186 -25.962 1.00 92.94 341 TYR A C 1
ATOM 2611 O O . TYR A 1 341 ? 15.448 1.662 -26.185 1.00 92.94 341 TYR A O 1
ATOM 2619 N N . GLU A 1 342 ? 14.177 3.504 -26.075 1.00 92.31 342 GLU A N 1
ATOM 2620 C CA . GLU A 1 342 ? 15.261 4.478 -26.217 1.00 92.31 342 GLU A CA 1
ATOM 2621 C C . GLU A 1 342 ? 15.730 4.924 -24.821 1.00 92.31 342 GLU A C 1
ATOM 2623 O O . GLU A 1 342 ? 14.962 5.524 -24.069 1.00 92.31 342 GLU A O 1
ATOM 2628 N N . ILE A 1 343 ? 16.971 4.582 -24.455 1.00 92.62 343 ILE A N 1
ATOM 2629 C CA . ILE A 1 343 ? 17.540 4.786 -23.109 1.00 92.62 343 ILE A CA 1
ATOM 2630 C C . ILE A 1 343 ? 18.997 5.265 -23.167 1.00 92.62 343 ILE A C 1
ATOM 2632 O O . ILE A 1 343 ? 19.674 5.159 -24.189 1.00 92.62 343 ILE A O 1
ATOM 2636 N N . THR A 1 344 ? 19.517 5.766 -22.048 1.00 92.88 344 THR A N 1
ATOM 2637 C CA . THR A 1 344 ? 20.924 6.176 -21.914 1.00 92.88 344 THR A CA 1
ATOM 2638 C C . THR A 1 344 ? 21.835 5.024 -21.479 1.00 92.88 344 THR A C 1
ATOM 2640 O O . THR A 1 344 ? 21.393 4.089 -20.807 1.00 92.88 344 THR A O 1
ATOM 2643 N N . MET A 1 345 ? 23.131 5.092 -21.814 1.00 93.06 345 MET A N 1
ATOM 2644 C CA . MET A 1 345 ? 24.118 4.067 -21.422 1.00 93.06 345 MET A CA 1
ATOM 2645 C C . MET A 1 345 ? 24.144 3.751 -19.907 1.00 93.06 345 MET A C 1
ATOM 2647 O O . MET A 1 345 ? 24.184 2.568 -19.573 1.00 93.06 345 MET A O 1
ATOM 2651 N N . PRO A 1 346 ? 24.055 4.719 -18.966 1.00 92.38 346 PRO A N 1
ATOM 2652 C CA . PRO A 1 346 ? 23.965 4.401 -17.537 1.00 92.38 346 PRO A CA 1
ATOM 2653 C C . PRO A 1 346 ? 22.743 3.538 -17.193 1.00 92.38 346 PRO A C 1
ATOM 2655 O O . PRO A 1 346 ? 22.862 2.588 -16.424 1.00 92.38 346 PRO A O 1
ATOM 2658 N N . THR A 1 347 ? 21.594 3.817 -17.814 1.00 92.38 347 THR A N 1
ATOM 2659 C CA . THR A 1 347 ? 20.358 3.034 -17.652 1.00 92.38 347 THR A CA 1
ATOM 2660 C C . THR A 1 347 ? 20.528 1.622 -18.220 1.00 92.38 347 THR A C 1
ATOM 2662 O O . THR A 1 347 ? 20.199 0.646 -17.549 1.00 92.38 347 THR A O 1
ATOM 2665 N N . PHE A 1 348 ? 21.128 1.491 -19.409 1.00 95.19 348 PHE A N 1
ATOM 2666 C CA . PHE A 1 348 ? 21.446 0.191 -20.012 1.00 95.19 348 PHE A CA 1
ATOM 2667 C C . PHE A 1 348 ? 22.398 -0.641 -19.133 1.00 95.19 348 PHE A C 1
ATOM 2669 O O . PHE A 1 348 ? 22.178 -1.837 -18.948 1.00 95.19 348 PHE A O 1
ATOM 2676 N N . ASN A 1 349 ? 23.413 -0.013 -18.533 1.00 94.12 349 ASN A N 1
ATOM 2677 C CA . ASN A 1 349 ? 24.359 -0.679 -17.633 1.00 94.12 349 ASN A CA 1
ATOM 2678 C C . ASN A 1 349 ? 23.699 -1.145 -16.324 1.00 94.12 349 ASN A C 1
ATOM 2680 O O . ASN A 1 349 ? 24.100 -2.170 -15.779 1.00 94.12 349 ASN A O 1
ATOM 2684 N N . VAL A 1 350 ? 22.691 -0.421 -15.816 1.00 93.25 350 VAL A N 1
ATOM 2685 C CA . VAL A 1 350 ? 21.875 -0.878 -14.675 1.00 93.25 350 VAL A CA 1
ATOM 2686 C C . VAL A 1 350 ? 21.062 -2.104 -15.062 1.00 93.25 350 VAL A C 1
ATOM 2688 O O . VAL A 1 350 ? 21.120 -3.095 -14.346 1.00 93.25 350 VAL A O 1
ATOM 2691 N N . ILE A 1 351 ? 20.351 -2.062 -16.193 1.00 95.75 351 ILE A N 1
ATOM 2692 C CA . ILE A 1 351 ? 19.548 -3.198 -16.669 1.00 95.75 351 ILE A CA 1
ATOM 2693 C C . ILE A 1 351 ? 20.441 -4.425 -16.882 1.00 95.75 351 ILE A C 1
ATOM 2695 O O . ILE A 1 351 ? 20.100 -5.508 -16.429 1.00 95.75 351 ILE A O 1
ATOM 2699 N N . SER A 1 352 ? 21.616 -4.247 -17.492 1.00 96.38 352 SER A N 1
ATOM 2700 C CA . SER A 1 352 ? 22.527 -5.345 -17.849 1.00 96.38 352 SER A CA 1
ATOM 2701 C C . SER A 1 352 ? 23.175 -6.067 -16.664 1.00 96.38 352 SER A C 1
ATOM 2703 O O . SER A 1 352 ? 23.730 -7.147 -16.856 1.00 96.38 352 SER A O 1
ATOM 2705 N N . ARG A 1 353 ? 23.150 -5.481 -15.458 1.00 96.31 353 ARG A N 1
ATOM 2706 C CA . ARG A 1 353 ? 23.660 -6.120 -14.231 1.00 96.31 353 ARG A CA 1
ATOM 2707 C C . ARG A 1 353 ? 22.571 -6.790 -13.389 1.00 96.31 353 ARG A C 1
ATOM 2709 O O . ARG A 1 353 ? 22.895 -7.334 -12.336 1.00 96.31 353 ARG A O 1
ATOM 2716 N N . LEU A 1 354 ? 21.300 -6.690 -13.783 1.00 97.25 354 LEU A N 1
ATOM 2717 C CA . LEU A 1 354 ? 20.208 -7.316 -13.044 1.00 97.25 354 LEU A CA 1
ATOM 2718 C C . LEU A 1 354 ? 20.333 -8.839 -13.131 1.00 97.25 354 LEU A C 1
ATOM 2720 O O . LEU A 1 354 ? 20.714 -9.389 -14.161 1.00 97.25 354 LEU A O 1
ATOM 2724 N N . ALA A 1 355 ? 19.974 -9.536 -12.056 1.00 97.81 355 ALA A N 1
ATOM 2725 C CA . ALA A 1 355 ? 19.814 -10.984 -12.099 1.00 97.81 355 ALA A CA 1
ATOM 2726 C C . ALA A 1 355 ? 18.557 -11.353 -12.904 1.00 97.81 355 ALA A C 1
ATOM 2728 O O . ALA A 1 355 ? 18.589 -12.275 -13.718 1.00 97.81 355 ALA A O 1
ATOM 2729 N N . ASN A 1 356 ? 17.471 -10.593 -12.714 1.00 97.75 356 ASN A N 1
ATOM 2730 C CA . ASN A 1 356 ? 16.203 -10.784 -13.413 1.00 97.75 356 ASN A CA 1
ATOM 2731 C C . ASN A 1 356 ? 15.702 -9.460 -14.005 1.00 97.75 356 ASN A C 1
ATOM 2733 O O . ASN A 1 356 ? 15.525 -8.473 -13.291 1.00 97.75 356 ASN A O 1
ATOM 2737 N N . PHE A 1 357 ? 15.403 -9.453 -15.301 1.00 96.94 357 PHE A N 1
ATOM 2738 C CA . PHE A 1 357 ? 14.722 -8.347 -15.969 1.00 96.94 357 PHE A CA 1
ATOM 2739 C C . PHE A 1 357 ? 13.645 -8.897 -16.904 1.00 96.94 357 PHE A C 1
ATOM 2741 O O . PHE A 1 357 ? 13.895 -9.859 -17.630 1.00 96.94 357 PHE A O 1
ATOM 2748 N N . SER A 1 358 ? 12.461 -8.286 -16.886 1.00 95.38 358 SER A N 1
ATOM 2749 C CA . SER A 1 358 ? 11.329 -8.642 -17.749 1.00 95.38 358 SER A CA 1
ATOM 2750 C C . SER A 1 358 ? 10.683 -7.381 -18.319 1.00 95.38 358 SER A C 1
ATOM 2752 O O . SER A 1 358 ? 10.309 -6.486 -17.560 1.00 95.38 358 SER A O 1
ATOM 2754 N N . ALA A 1 359 ? 10.544 -7.308 -19.642 1.00 95.06 359 ALA A N 1
ATOM 2755 C CA . ALA A 1 359 ? 9.822 -6.263 -20.366 1.00 95.06 359 ALA A CA 1
ATOM 2756 C C . ALA A 1 359 ? 9.371 -6.797 -21.738 1.00 95.06 359 ALA A C 1
ATOM 2758 O O . ALA A 1 359 ? 10.015 -7.688 -22.290 1.00 95.06 359 ALA A O 1
ATOM 2759 N N . ASP A 1 360 ? 8.305 -6.229 -22.307 1.00 93.44 360 ASP A N 1
ATOM 2760 C CA . ASP A 1 360 ? 7.594 -6.792 -23.474 1.00 93.44 360 ASP A CA 1
ATOM 2761 C C . ASP A 1 360 ? 8.358 -6.755 -24.815 1.00 93.44 360 ASP A C 1
ATOM 2763 O O . ASP A 1 360 ? 7.876 -7.278 -25.820 1.00 93.44 360 ASP A O 1
ATOM 2767 N N . GLY A 1 361 ? 9.532 -6.126 -24.870 1.00 88.44 361 GLY A N 1
ATOM 2768 C CA . GLY A 1 361 ? 10.217 -5.825 -26.127 1.00 88.44 361 GLY A CA 1
ATOM 2769 C C . GLY A 1 361 ? 9.484 -4.780 -26.992 1.00 88.44 361 GLY A C 1
ATOM 2770 O O . GLY A 1 361 ? 8.362 -4.357 -26.697 1.00 88.44 361 GLY A O 1
ATOM 2771 N N . PRO A 1 362 ? 10.130 -4.285 -28.060 1.00 87.50 362 PRO A N 1
ATOM 2772 C CA . PRO A 1 362 ? 9.542 -3.261 -28.913 1.00 87.50 362 PRO A CA 1
ATOM 2773 C C . PRO A 1 362 ? 8.512 -3.860 -29.884 1.00 87.50 362 PRO A C 1
ATOM 2775 O O . PRO A 1 362 ? 8.828 -4.748 -30.674 1.00 87.50 362 PRO A O 1
ATOM 2778 N N . ALA A 1 363 ? 7.292 -3.313 -29.893 1.00 80.06 363 ALA A N 1
ATOM 2779 C CA . ALA A 1 363 ? 6.195 -3.766 -30.762 1.00 80.06 363 ALA A CA 1
ATOM 2780 C C . ALA A 1 363 ? 6.456 -3.595 -32.279 1.00 80.06 363 ALA A C 1
ATOM 2782 O O . ALA A 1 363 ? 5.738 -4.155 -33.105 1.00 80.06 363 ALA A O 1
ATOM 2783 N N . ALA A 1 364 ? 7.471 -2.814 -32.654 1.00 79.88 364 ALA A N 1
ATOM 2784 C CA . ALA A 1 364 ? 7.941 -2.625 -34.023 1.00 79.88 364 ALA A CA 1
ATOM 2785 C C . ALA A 1 364 ? 9.474 -2.443 -34.027 1.00 79.88 364 ALA A C 1
ATOM 2787 O O . ALA A 1 364 ? 10.034 -2.052 -33.001 1.00 79.88 364 ALA A O 1
ATOM 2788 N N . PRO A 1 365 ? 10.175 -2.674 -35.156 1.00 78.62 365 PRO A N 1
ATOM 2789 C CA . PRO A 1 365 ? 11.621 -2.470 -35.241 1.00 78.62 365 PRO A CA 1
ATOM 2790 C C . PRO A 1 365 ? 12.045 -1.063 -34.789 1.00 78.62 365 PRO A C 1
ATOM 2792 O O . PRO A 1 365 ? 11.612 -0.057 -35.354 1.00 78.62 365 PRO A O 1
ATOM 2795 N N . LEU A 1 366 ? 12.905 -0.991 -33.767 1.00 80.75 366 LEU A N 1
ATOM 2796 C CA . LEU A 1 366 ? 13.364 0.271 -33.182 1.00 80.75 366 LEU A CA 1
ATOM 2797 C C . LEU A 1 366 ? 14.162 1.102 -34.189 1.00 80.75 366 LEU A C 1
ATOM 2799 O O . LEU A 1 366 ? 15.272 0.729 -34.575 1.00 80.75 366 LEU A O 1
ATOM 2803 N N . ALA A 1 367 ? 13.638 2.273 -34.545 1.00 81.94 367 ALA A N 1
ATOM 2804 C CA . ALA A 1 367 ? 14.323 3.257 -35.376 1.00 81.94 367 ALA A CA 1
ATOM 2805 C C . ALA A 1 367 ? 15.400 4.016 -34.573 1.00 81.94 367 ALA A C 1
ATOM 2807 O O . ALA A 1 367 ? 15.239 5.194 -34.257 1.00 81.94 367 ALA A O 1
ATOM 2808 N N . CYS A 1 368 ? 16.502 3.339 -34.240 1.00 88.88 368 CYS A N 1
ATOM 2809 C CA . CYS A 1 368 ? 17.595 3.908 -33.452 1.00 88.88 368 CYS A CA 1
ATOM 2810 C C . CYS A 1 368 ? 18.448 4.878 -34.289 1.00 88.88 368 CYS A C 1
ATOM 2812 O O . CYS A 1 368 ? 19.406 4.477 -34.943 1.00 88.88 368 CYS A O 1
ATOM 2814 N N . LYS A 1 369 ? 18.059 6.159 -34.321 1.00 85.31 369 LYS A N 1
ATOM 2815 C CA . LYS A 1 369 ? 18.713 7.200 -35.143 1.00 85.31 369 LYS A CA 1
ATOM 2816 C C . LYS A 1 369 ? 19.905 7.879 -34.459 1.00 85.31 369 LYS A C 1
ATOM 2818 O O . LYS A 1 369 ? 20.761 8.427 -35.143 1.00 85.31 369 LYS A O 1
ATOM 2823 N N . SER A 1 370 ? 19.916 7.894 -33.129 1.00 83.38 370 SER A N 1
ATOM 2824 C CA . SER A 1 370 ? 20.809 8.691 -32.268 1.00 83.38 370 SER A CA 1
ATOM 2825 C C . SER A 1 370 ? 21.685 7.838 -31.337 1.00 83.38 370 SER A C 1
ATOM 2827 O O . SER A 1 370 ? 22.404 8.380 -30.498 1.00 83.38 370 SER A O 1
ATOM 2829 N N . GLY A 1 371 ? 21.634 6.511 -31.467 1.00 88.38 371 GLY A N 1
ATOM 2830 C CA . GLY A 1 371 ? 22.337 5.562 -30.605 1.00 88.38 371 GLY A CA 1
ATOM 2831 C C . GLY A 1 371 ? 22.739 4.285 -31.344 1.00 88.38 371 GLY A C 1
ATOM 2832 O O . GLY A 1 371 ? 22.571 4.184 -32.559 1.00 88.38 371 GLY A O 1
ATOM 2833 N N . LYS A 1 372 ? 23.246 3.296 -30.602 1.00 92.19 372 LYS A N 1
ATOM 2834 C CA . LYS A 1 372 ? 23.454 1.922 -31.096 1.00 92.19 372 LYS A CA 1
ATOM 2835 C C . LYS A 1 372 ? 22.365 1.005 -30.532 1.00 92.19 372 LYS A C 1
ATOM 2837 O O . LYS A 1 372 ? 21.988 1.147 -29.367 1.00 92.19 372 LYS A O 1
ATOM 2842 N N . HIS A 1 373 ? 21.895 0.033 -31.314 1.00 94.38 373 HIS A N 1
ATOM 2843 C CA . HIS A 1 373 ? 21.105 -1.070 -30.760 1.00 94.38 373 HIS A CA 1
ATOM 2844 C C . HIS A 1 373 ? 21.979 -1.913 -29.824 1.00 94.38 373 HIS A C 1
ATOM 2846 O O . HIS A 1 373 ? 23.083 -2.303 -30.201 1.00 94.38 373 HIS A O 1
ATOM 2852 N N . LYS A 1 374 ? 21.487 -2.215 -28.621 1.00 94.88 374 LYS A N 1
ATOM 2853 C CA . LYS A 1 374 ? 22.084 -3.204 -27.709 1.00 94.88 374 LYS A CA 1
ATOM 2854 C C . LYS A 1 374 ? 20.992 -4.105 -27.142 1.00 94.88 374 LYS A C 1
ATOM 2856 O O . LYS A 1 374 ? 19.900 -3.627 -26.840 1.00 94.88 374 LYS A O 1
ATOM 2861 N N . THR A 1 375 ? 21.285 -5.390 -26.974 1.00 95.06 375 THR A N 1
ATOM 2862 C CA . THR A 1 375 ? 20.324 -6.391 -26.485 1.00 95.06 375 THR A CA 1
ATOM 2863 C C . THR A 1 375 ? 20.810 -6.988 -25.174 1.00 95.06 375 THR A C 1
ATOM 2865 O O . THR A 1 375 ? 21.970 -7.377 -25.067 1.00 95.06 375 THR A O 1
ATOM 2868 N N . VAL A 1 376 ? 19.924 -7.078 -24.183 1.00 96.31 376 VAL A N 1
ATOM 2869 C CA . VAL A 1 376 ? 20.191 -7.741 -22.899 1.00 96.31 376 VAL A CA 1
ATOM 2870 C C . VAL A 1 376 ? 18.884 -8.294 -22.326 1.00 96.31 376 VAL A C 1
ATOM 2872 O O . VAL A 1 376 ? 17.819 -7.749 -22.604 1.00 96.31 376 VAL A O 1
ATOM 2875 N N . HIS A 1 377 ? 18.935 -9.409 -21.589 1.00 96.00 377 HIS A N 1
ATOM 2876 C CA . HIS A 1 377 ? 17.741 -10.116 -21.082 1.00 96.00 377 HIS A CA 1
ATOM 2877 C C . HIS A 1 377 ? 16.654 -10.361 -22.155 1.00 96.00 377 HIS A C 1
ATOM 2879 O O . HIS A 1 377 ? 15.464 -10.223 -21.896 1.00 96.00 377 HIS A O 1
ATOM 2885 N N . ASN A 1 378 ? 17.069 -10.706 -23.382 1.00 94.00 378 ASN A N 1
ATOM 2886 C CA . ASN A 1 378 ? 16.210 -10.891 -24.564 1.00 94.00 378 ASN A CA 1
ATOM 2887 C C . ASN A 1 378 ? 15.421 -9.642 -25.026 1.00 94.00 378 ASN A C 1
ATOM 2889 O O . ASN A 1 378 ? 14.541 -9.757 -25.876 1.00 94.00 378 ASN A O 1
ATOM 2893 N N . VAL A 1 379 ? 15.769 -8.447 -24.537 1.00 95.19 379 VAL A N 1
ATOM 2894 C CA . VAL A 1 379 ? 15.156 -7.168 -24.921 1.00 95.19 379 VAL A CA 1
ATOM 2895 C C . VAL A 1 379 ? 16.183 -6.288 -25.634 1.00 95.19 379 VAL A C 1
ATOM 2897 O O . VAL A 1 379 ? 17.297 -6.089 -25.151 1.00 95.19 379 VAL A O 1
ATOM 2900 N N . THR A 1 380 ? 15.811 -5.752 -26.799 1.00 94.56 380 THR A N 1
ATOM 2901 C CA . THR A 1 380 ? 16.652 -4.838 -27.587 1.00 94.56 380 THR A CA 1
ATOM 2902 C C . THR A 1 380 ? 16.285 -3.387 -27.299 1.00 94.56 380 THR A C 1
ATOM 2904 O O . THR A 1 380 ? 15.124 -3.003 -27.413 1.00 94.56 380 THR A O 1
ATOM 2907 N N . PHE A 1 381 ? 17.295 -2.576 -26.997 1.00 94.75 381 PHE A N 1
ATOM 2908 C CA . PHE A 1 381 ? 17.204 -1.151 -26.699 1.00 94.75 381 PHE A CA 1
ATOM 2909 C C . PHE A 1 381 ? 17.947 -0.321 -27.746 1.00 94.75 381 PHE A C 1
ATOM 2911 O O . PHE A 1 381 ? 18.949 -0.767 -28.304 1.00 94.75 381 PHE A O 1
ATOM 2918 N N . CYS A 1 382 ? 17.500 0.913 -27.969 1.00 95.00 382 CYS A N 1
ATOM 2919 C CA . CYS A 1 382 ? 18.307 1.953 -28.597 1.00 95.00 382 CYS A CA 1
ATOM 2920 C C . CYS A 1 382 ? 19.069 2.708 -27.503 1.00 95.00 382 CYS A C 1
ATOM 2922 O O . CYS A 1 382 ? 18.457 3.401 -26.691 1.00 95.00 382 CYS A O 1
ATOM 2924 N N . VAL A 1 383 ? 20.394 2.561 -27.457 1.00 95.12 383 VAL A N 1
ATOM 2925 C CA . VAL A 1 383 ? 21.229 3.148 -26.402 1.00 95.12 383 VAL A CA 1
ATOM 2926 C C . VAL A 1 383 ? 21.902 4.422 -26.907 1.00 95.12 383 VAL A C 1
ATOM 2928 O O . VAL A 1 383 ? 22.845 4.371 -27.705 1.00 95.12 383 VAL A O 1
ATOM 2931 N N . ILE A 1 384 ? 21.424 5.572 -26.429 1.00 91.56 384 ILE A N 1
ATOM 2932 C CA . ILE A 1 384 ? 22.007 6.893 -26.697 1.00 91.56 384 ILE A CA 1
ATOM 2933 C C . ILE A 1 384 ? 23.274 7.080 -25.852 1.00 91.56 384 ILE A C 1
ATOM 2935 O O . ILE A 1 384 ? 23.358 6.632 -24.704 1.00 91.56 384 ILE A O 1
ATOM 2939 N N . GLY A 1 385 ? 24.263 7.780 -26.411 1.00 76.31 385 GLY A N 1
ATOM 2940 C CA . GLY A 1 385 ? 25.527 8.075 -25.730 1.00 76.31 385 GLY A CA 1
ATOM 2941 C C . GLY A 1 385 ? 26.535 6.926 -25.780 1.00 76.31 385 GLY A C 1
ATOM 2942 O O . GLY A 1 385 ? 27.584 7.011 -25.151 1.00 76.31 385 GLY A O 1
ATOM 2943 N N . ALA A 1 386 ? 26.250 5.870 -26.548 1.00 59.81 386 ALA A N 1
ATOM 2944 C CA . ALA A 1 386 ? 27.257 4.904 -26.963 1.00 59.81 386 ALA A CA 1
ATOM 2945 C C . ALA A 1 386 ? 28.255 5.586 -27.910 1.00 59.81 386 ALA A C 1
ATOM 2947 O O . ALA A 1 386 ? 27.979 5.746 -29.099 1.00 59.81 386 ALA A O 1
ATOM 2948 N N . THR A 1 387 ? 29.409 6.002 -27.387 1.00 47.97 387 THR A N 1
ATOM 2949 C CA . THR A 1 387 ? 30.528 6.453 -28.218 1.00 47.97 387 THR A CA 1
ATOM 2950 C C . THR A 1 387 ? 30.930 5.349 -29.192 1.00 47.97 387 THR A C 1
ATOM 2952 O O . THR A 1 387 ? 31.003 4.176 -28.822 1.00 47.97 387 THR A O 1
ATOM 2955 N N . SER A 1 388 ? 31.188 5.723 -30.443 1.00 43.34 388 SER A N 1
ATOM 2956 C CA . SER A 1 388 ? 31.614 4.816 -31.510 1.00 43.34 388 SER A CA 1
ATOM 2957 C C . SER A 1 388 ? 33.014 4.253 -31.223 1.00 43.34 388 SER A C 1
ATOM 2959 O O . SER A 1 388 ? 34.001 4.812 -31.691 1.00 43.34 388 SER A O 1
ATOM 2961 N N . GLY A 1 389 ? 33.101 3.189 -30.419 1.00 46.38 389 GLY A N 1
ATOM 2962 C CA . GLY A 1 389 ? 34.385 2.618 -29.992 1.00 46.38 389 GLY A CA 1
ATOM 2963 C C . GLY A 1 389 ? 34.345 1.226 -29.352 1.00 46.38 389 GLY A C 1
ATOM 2964 O O . GLY A 1 389 ? 35.349 0.533 -29.441 1.00 46.38 389 GLY A O 1
ATOM 2965 N N . ASP A 1 390 ? 33.213 0.790 -28.786 1.00 44.97 390 ASP A N 1
ATOM 2966 C CA . ASP A 1 390 ? 33.070 -0.581 -28.267 1.00 44.97 390 ASP A CA 1
ATOM 2967 C C . ASP A 1 390 ? 32.323 -1.459 -29.280 1.00 44.97 390 ASP A C 1
ATOM 2969 O O . ASP A 1 390 ? 31.089 -1.411 -29.370 1.00 44.97 390 ASP A O 1
ATOM 2973 N N . ASP A 1 391 ? 33.090 -2.237 -30.042 1.00 44.34 391 ASP A N 1
ATOM 2974 C CA . ASP A 1 391 ? 32.631 -3.404 -30.796 1.00 44.34 391 ASP A CA 1
ATOM 2975 C C . ASP A 1 391 ? 33.363 -4.636 -30.215 1.00 44.34 391 ASP A C 1
ATOM 2977 O O . ASP A 1 391 ? 34.481 -4.961 -30.613 1.00 44.34 391 ASP A O 1
ATOM 2981 N N . ASP A 1 392 ? 32.751 -5.288 -29.217 1.00 40.59 392 ASP A N 1
ATOM 2982 C CA . ASP A 1 392 ? 33.253 -6.528 -28.599 1.00 40.59 392 ASP A CA 1
ATOM 2983 C C . ASP A 1 392 ? 32.999 -7.737 -29.520 1.00 40.59 392 ASP A C 1
ATOM 2985 O O . ASP A 1 392 ? 32.095 -8.547 -29.292 1.00 40.59 392 ASP A O 1
ATOM 2989 N N . ASP A 1 393 ? 33.810 -7.876 -30.570 1.00 42.53 393 ASP A N 1
ATOM 2990 C CA . ASP A 1 393 ? 33.873 -9.116 -31.345 1.00 42.53 393 ASP A CA 1
ATOM 2991 C C . ASP A 1 393 ? 34.761 -10.141 -30.620 1.00 42.53 393 ASP A C 1
ATOM 2993 O O . ASP A 1 393 ? 35.995 -10.091 -30.635 1.00 42.53 393 ASP A O 1
ATOM 2997 N N . ASN A 1 394 ? 34.106 -11.108 -29.977 1.00 46.69 394 ASN A N 1
ATOM 2998 C CA . ASN A 1 394 ? 34.750 -12.266 -29.366 1.00 46.69 394 ASN A CA 1
ATOM 2999 C C . ASN A 1 394 ? 35.491 -13.088 -30.434 1.00 46.69 394 ASN A C 1
ATOM 3001 O O . ASN A 1 394 ? 34.870 -13.859 -31.168 1.00 46.69 394 ASN A O 1
ATOM 3005 N N . ASN A 1 395 ? 36.826 -13.022 -30.463 1.00 33.69 395 ASN A N 1
ATOM 3006 C CA . ASN A 1 395 ? 37.622 -14.055 -31.119 1.00 33.69 395 ASN A CA 1
ATOM 3007 C C . ASN A 1 395 ? 38.791 -14.527 -30.249 1.00 33.69 395 ASN A C 1
ATOM 3009 O O . ASN A 1 395 ? 39.661 -13.768 -29.823 1.00 33.69 395 ASN A O 1
ATOM 3013 N N . THR A 1 396 ? 38.796 -15.829 -29.989 1.00 42.81 396 THR A N 1
ATOM 3014 C CA . THR A 1 396 ? 39.786 -16.537 -29.183 1.00 42.81 396 THR A CA 1
ATOM 3015 C C . THR A 1 396 ? 41.146 -16.624 -29.874 1.00 42.81 396 THR A C 1
ATOM 3017 O O . THR A 1 396 ? 41.256 -17.222 -30.942 1.00 42.81 396 THR A O 1
ATOM 3020 N N . GLY A 1 397 ? 42.206 -16.180 -29.192 1.00 36.34 397 GLY A N 1
ATOM 3021 C CA . GLY A 1 397 ? 43.582 -16.607 -29.475 1.00 36.34 397 GLY A CA 1
ATOM 3022 C C . GLY A 1 397 ? 44.628 -15.497 -29.368 1.00 36.34 397 GLY A C 1
ATOM 3023 O O . GLY A 1 397 ? 44.523 -14.480 -30.040 1.00 36.34 397 GLY A O 1
ATOM 3024 N N . GLY A 1 398 ? 45.684 -15.716 -28.572 1.00 35.91 398 GLY A N 1
ATOM 3025 C CA . GLY A 1 398 ? 46.864 -14.834 -28.584 1.00 35.91 398 GLY A CA 1
ATOM 3026 C C . GLY A 1 398 ? 47.463 -14.489 -27.220 1.00 35.91 398 GLY A C 1
ATOM 3027 O O . GLY A 1 398 ? 47.603 -13.317 -26.873 1.00 35.91 398 GLY A O 1
ATOM 3028 N N . THR A 1 399 ? 47.879 -15.489 -26.442 1.00 55.53 399 THR A N 1
ATOM 3029 C CA . THR A 1 399 ? 48.699 -15.277 -25.239 1.00 55.53 399 THR A CA 1
ATOM 3030 C C . THR A 1 399 ? 50.034 -14.604 -25.581 1.00 55.53 399 THR A C 1
ATOM 3032 O O 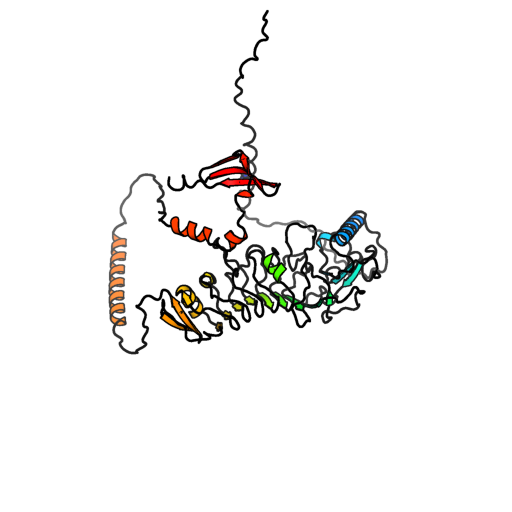. THR A 1 399 ? 50.953 -15.280 -26.030 1.00 55.53 399 THR A O 1
ATOM 3035 N N . ASN A 1 400 ? 50.162 -13.298 -25.326 1.00 58.31 400 ASN A N 1
ATOM 3036 C CA . ASN A 1 400 ? 51.455 -12.585 -25.302 1.00 58.31 400 ASN A CA 1
ATOM 3037 C C . ASN A 1 400 ? 51.512 -11.433 -24.274 1.00 58.31 400 ASN A C 1
ATOM 3039 O O . ASN A 1 400 ? 52.584 -11.114 -23.768 1.00 58.31 400 ASN A O 1
ATOM 3043 N N . TYR A 1 401 ? 50.375 -10.834 -23.895 1.00 56.31 401 TYR A N 1
ATOM 3044 C CA . TYR A 1 401 ? 50.345 -9.663 -23.001 1.00 56.31 401 TYR A CA 1
ATOM 3045 C C . TYR A 1 401 ? 50.748 -9.968 -21.540 1.00 56.31 401 TYR A C 1
ATOM 3047 O O . TYR A 1 401 ? 51.431 -9.170 -20.897 1.00 56.31 401 TYR A O 1
ATOM 3055 N N . LEU A 1 402 ? 50.402 -11.156 -21.025 1.00 55.38 402 LEU A N 1
ATOM 3056 C CA . LEU A 1 402 ? 50.678 -11.551 -19.633 1.00 55.38 402 LEU A CA 1
ATOM 3057 C C . LEU A 1 402 ? 52.177 -11.642 -19.297 1.00 55.38 402 LEU A C 1
ATOM 3059 O O . LEU A 1 402 ? 52.564 -11.345 -18.169 1.00 55.38 402 LEU A O 1
ATOM 3063 N N . VAL A 1 403 ? 53.032 -12.003 -20.262 1.00 59.38 403 VAL A N 1
ATOM 3064 C CA . VAL A 1 403 ? 54.487 -12.093 -20.038 1.00 59.38 403 VAL A CA 1
ATOM 3065 C C . VAL A 1 403 ? 55.086 -10.702 -19.815 1.00 59.38 403 VAL A C 1
ATOM 3067 O O . VAL A 1 403 ? 55.877 -10.514 -18.891 1.00 59.38 403 VAL A O 1
ATOM 3070 N N . TYR A 1 404 ? 54.658 -9.704 -20.595 1.00 63.03 404 TYR A N 1
ATOM 3071 C CA . TYR A 1 404 ? 55.112 -8.322 -20.425 1.00 63.03 404 TYR A CA 1
ATOM 3072 C C . TYR A 1 404 ? 54.643 -7.711 -19.101 1.00 63.03 404 TYR A C 1
ATOM 3074 O O . TYR A 1 404 ? 55.433 -7.024 -18.454 1.00 63.03 404 TYR A O 1
ATOM 3082 N N . ILE A 1 405 ? 53.418 -8.011 -18.646 1.00 65.69 405 ILE A N 1
ATOM 3083 C CA . ILE A 1 405 ? 52.952 -7.595 -17.311 1.00 65.69 405 ILE A CA 1
ATOM 3084 C C . ILE A 1 405 ? 53.819 -8.220 -16.215 1.00 65.69 405 ILE A C 1
ATOM 3086 O O . ILE A 1 405 ? 54.299 -7.496 -15.349 1.00 65.69 405 ILE A O 1
ATOM 3090 N N . LEU A 1 406 ? 54.074 -9.532 -16.249 1.00 67.12 406 LEU A N 1
ATOM 3091 C CA . LEU A 1 406 ? 54.865 -10.199 -15.206 1.00 67.12 406 LEU A CA 1
ATOM 3092 C C . LEU A 1 406 ? 56.300 -9.654 -15.121 1.00 67.12 406 LEU A C 1
ATOM 3094 O O . LEU A 1 406 ? 56.805 -9.429 -14.019 1.00 67.12 406 LEU A O 1
ATOM 3098 N N . VAL A 1 407 ? 56.935 -9.365 -16.262 1.00 72.81 407 VAL A N 1
ATOM 3099 C CA . VAL A 1 407 ? 58.265 -8.732 -16.301 1.00 72.81 407 VAL A CA 1
ATOM 3100 C C . VAL A 1 407 ? 58.210 -7.285 -15.791 1.00 72.81 407 VAL A C 1
ATOM 3102 O O . VAL A 1 407 ? 59.043 -6.903 -14.967 1.00 72.81 407 VAL A O 1
ATOM 3105 N N . ALA A 1 408 ? 57.216 -6.490 -16.199 1.00 73.81 408 ALA A N 1
ATOM 3106 C CA . ALA A 1 408 ? 57.047 -5.112 -15.728 1.00 73.81 408 ALA A CA 1
ATOM 3107 C C . ALA A 1 408 ? 56.776 -5.040 -14.213 1.00 73.81 408 ALA A C 1
ATOM 3109 O O . ALA A 1 408 ? 57.386 -4.231 -13.513 1.00 73.81 408 ALA A O 1
ATOM 3110 N N . CYS A 1 409 ? 55.930 -5.928 -13.682 1.00 73.12 409 CYS A N 1
ATOM 3111 C CA . CYS A 1 409 ? 55.681 -6.064 -12.248 1.00 73.12 409 CYS A CA 1
ATOM 3112 C C . CYS A 1 409 ? 56.946 -6.489 -11.487 1.00 73.12 409 CYS A C 1
ATOM 3114 O O . CYS A 1 409 ? 57.238 -5.914 -10.440 1.00 73.12 409 CYS A O 1
ATOM 3116 N N . GLY A 1 410 ? 57.736 -7.429 -12.019 1.00 80.94 410 GLY A N 1
ATOM 3117 C CA . GLY A 1 410 ? 59.017 -7.827 -11.423 1.00 80.94 410 GLY A CA 1
ATOM 3118 C C . GLY A 1 410 ? 60.010 -6.663 -11.311 1.00 80.94 410 GLY A C 1
ATOM 3119 O O . GLY A 1 410 ? 60.600 -6.446 -10.250 1.00 80.94 410 GLY A O 1
ATOM 3120 N N . VAL A 1 411 ? 60.139 -5.858 -12.372 1.00 83.69 411 VAL A N 1
ATOM 3121 C CA . VAL A 1 411 ? 60.989 -4.652 -12.382 1.00 83.69 411 VAL A CA 1
ATOM 3122 C C . VAL A 1 411 ? 60.463 -3.584 -11.414 1.00 83.69 411 VAL A C 1
ATOM 3124 O O . VAL A 1 411 ? 61.250 -2.994 -10.671 1.00 83.69 411 VAL A O 1
ATOM 3127 N N . ALA A 1 412 ? 59.146 -3.365 -11.353 1.00 79.69 412 ALA A N 1
ATOM 3128 C CA . ALA A 1 412 ? 58.532 -2.408 -10.431 1.00 79.69 412 ALA A CA 1
ATOM 3129 C C . ALA A 1 412 ? 58.736 -2.796 -8.953 1.00 79.69 412 ALA A C 1
ATOM 3131 O O . ALA A 1 412 ? 59.074 -1.939 -8.134 1.00 79.69 412 ALA A O 1
ATOM 3132 N N . VAL A 1 413 ? 58.602 -4.082 -8.609 1.00 82.00 413 VAL A N 1
ATOM 3133 C CA . VAL A 1 413 ? 58.846 -4.592 -7.247 1.00 82.00 413 VAL A CA 1
ATOM 3134 C C . VAL A 1 413 ? 60.324 -4.461 -6.861 1.00 82.00 413 VAL A C 1
ATOM 3136 O O . VAL A 1 413 ? 60.626 -4.026 -5.749 1.00 82.00 413 VAL A O 1
ATOM 3139 N N . ALA A 1 414 ? 61.255 -4.748 -7.777 1.00 81.69 414 ALA A N 1
ATOM 3140 C CA . ALA A 1 414 ? 62.687 -4.547 -7.541 1.00 81.69 414 ALA A CA 1
ATOM 3141 C C . ALA A 1 414 ? 63.044 -3.060 -7.323 1.00 81.69 414 ALA A C 1
ATOM 3143 O O . ALA A 1 414 ? 63.816 -2.729 -6.417 1.00 81.69 414 ALA A O 1
ATOM 3144 N N . ALA A 1 415 ? 62.441 -2.151 -8.096 1.00 81.00 415 ALA A N 1
ATOM 3145 C CA . ALA A 1 415 ? 62.609 -0.708 -7.923 1.00 81.00 415 ALA A CA 1
ATOM 3146 C C . ALA A 1 415 ? 62.044 -0.211 -6.577 1.00 81.00 415 ALA A C 1
ATOM 3148 O O . ALA A 1 415 ? 62.702 0.568 -5.882 1.00 81.00 415 ALA A O 1
ATOM 3149 N N . LEU A 1 416 ? 60.871 -0.707 -6.165 1.00 73.88 416 LEU A N 1
ATOM 3150 C CA . LEU A 1 416 ? 60.272 -0.421 -4.855 1.00 73.88 416 LEU A CA 1
ATOM 3151 C C . LEU A 1 416 ? 61.137 -0.930 -3.695 1.00 73.88 416 LEU A C 1
ATOM 3153 O O . LEU A 1 416 ? 61.350 -0.195 -2.731 1.00 73.88 416 LEU A O 1
ATOM 3157 N N . ALA A 1 417 ? 61.704 -2.135 -3.797 1.00 76.75 417 ALA A N 1
ATOM 3158 C CA . ALA A 1 417 ? 62.618 -2.668 -2.786 1.00 76.75 417 ALA A CA 1
ATOM 3159 C C . ALA A 1 417 ? 63.871 -1.784 -2.624 1.00 76.75 417 ALA A C 1
ATOM 3161 O O . ALA A 1 417 ? 64.243 -1.430 -1.503 1.00 76.75 417 ALA A O 1
ATOM 3162 N N . LEU A 1 418 ? 64.482 -1.348 -3.733 1.00 76.56 418 LEU A N 1
ATOM 3163 C CA . LEU A 1 418 ? 65.622 -0.422 -3.715 1.00 76.56 418 LEU A CA 1
ATOM 3164 C C . LEU A 1 418 ? 65.255 0.964 -3.156 1.00 76.56 418 LEU A C 1
ATOM 3166 O O . LEU A 1 418 ? 66.064 1.577 -2.453 1.00 76.56 418 LEU A O 1
ATOM 3170 N N . PHE A 1 419 ? 64.041 1.454 -3.417 1.00 75.94 419 PHE A N 1
ATOM 3171 C CA . PHE A 1 419 ? 63.539 2.713 -2.861 1.00 75.94 419 PHE A CA 1
ATOM 3172 C C . PHE A 1 419 ? 63.328 2.630 -1.340 1.00 75.94 419 PHE A C 1
ATOM 3174 O O . PHE A 1 419 ? 63.783 3.512 -0.609 1.00 75.94 419 PHE A O 1
ATOM 3181 N N . VAL A 1 420 ? 62.730 1.543 -0.841 1.00 71.06 420 VAL A N 1
ATOM 3182 C CA . VAL A 1 420 ? 62.534 1.300 0.601 1.00 71.06 420 VAL A CA 1
ATOM 3183 C C . VAL A 1 420 ? 63.874 1.144 1.331 1.00 71.06 420 VAL A C 1
ATOM 3185 O O . VAL A 1 420 ? 64.055 1.712 2.410 1.00 71.06 420 VAL A O 1
ATOM 3188 N N . LEU A 1 421 ? 64.849 0.449 0.737 1.00 68.38 421 LEU A N 1
ATOM 3189 C CA . LEU A 1 421 ? 66.200 0.338 1.302 1.00 68.38 421 LEU A CA 1
ATOM 3190 C C . LEU A 1 421 ? 66.920 1.698 1.345 1.00 68.38 421 LEU A C 1
ATOM 3192 O O . LEU A 1 421 ? 67.540 2.024 2.358 1.00 68.38 421 LEU A O 1
ATOM 3196 N N . ARG A 1 422 ? 66.772 2.543 0.313 1.00 67.44 422 ARG A N 1
ATOM 3197 C CA . ARG A 1 422 ? 67.295 3.923 0.331 1.00 67.44 422 ARG A CA 1
ATOM 3198 C C . ARG A 1 422 ? 66.619 4.804 1.384 1.00 67.44 422 ARG A C 1
ATOM 3200 O O . ARG A 1 422 ? 67.319 5.549 2.069 1.00 67.44 422 ARG A O 1
ATOM 3207 N N . GLN A 1 423 ? 65.301 4.696 1.576 1.00 57.78 423 GLN A N 1
ATOM 3208 C CA . GLN A 1 423 ? 64.595 5.464 2.611 1.00 57.78 423 GLN A CA 1
ATOM 3209 C C . GLN A 1 423 ? 65.050 5.109 4.036 1.00 57.78 423 GLN A C 1
ATOM 3211 O O . GLN A 1 423 ? 65.179 6.009 4.868 1.00 57.78 423 GLN A O 1
ATOM 3216 N N . ARG A 1 424 ? 65.351 3.833 4.325 1.00 54.97 424 ARG A N 1
ATOM 3217 C CA . ARG A 1 424 ? 65.787 3.407 5.671 1.00 54.97 424 ARG A CA 1
ATOM 3218 C C . ARG A 1 424 ? 67.183 3.909 6.061 1.00 54.97 424 ARG A C 1
ATOM 3220 O O . ARG A 1 424 ? 67.444 4.046 7.251 1.00 54.97 424 ARG A O 1
ATOM 3227 N N . CYS A 1 425 ? 68.049 4.249 5.104 1.00 54.59 425 CYS A N 1
ATOM 3228 C CA . CYS A 1 425 ? 69.398 4.758 5.390 1.00 54.59 425 CYS A CA 1
ATOM 3229 C C . CYS A 1 425 ? 69.518 6.290 5.512 1.00 54.59 425 CYS A C 1
ATOM 3231 O O . CYS A 1 425 ? 70.564 6.760 5.951 1.00 54.59 425 CYS A O 1
ATOM 3233 N N . GLN A 1 426 ? 68.505 7.088 5.142 1.00 58.00 426 GLN A N 1
ATOM 3234 C CA . GLN A 1 426 ? 68.683 8.545 4.963 1.00 58.00 426 GLN A CA 1
ATOM 3235 C C . GLN A 1 426 ? 68.078 9.478 6.027 1.00 58.00 426 GLN A C 1
ATOM 3237 O O . GLN A 1 426 ? 68.285 10.685 5.928 1.00 58.00 426 GLN A O 1
ATOM 3242 N N . ARG A 1 427 ? 67.342 8.993 7.040 1.00 42.09 427 ARG A N 1
ATOM 3243 C CA . ARG A 1 427 ? 66.639 9.885 8.000 1.00 42.09 427 ARG A CA 1
ATOM 3244 C C . ARG A 1 427 ? 66.906 9.635 9.489 1.00 42.09 427 ARG A C 1
ATOM 3246 O O . ARG A 1 427 ? 66.141 10.078 10.335 1.00 42.09 427 ARG A O 1
ATOM 3253 N N . SER A 1 428 ? 68.048 9.030 9.823 1.00 47.69 428 SER A N 1
ATOM 3254 C CA . SER A 1 428 ? 68.514 8.876 11.214 1.00 47.69 428 SER A CA 1
ATOM 3255 C C . SER A 1 428 ? 69.340 10.067 11.749 1.00 47.69 428 SER A C 1
ATOM 3257 O O . SER A 1 428 ? 70.097 9.893 12.703 1.00 47.69 428 SER A O 1
ATOM 3259 N N . HIS A 1 429 ? 69.230 11.279 11.179 1.00 37.72 429 HIS A N 1
ATOM 3260 C CA . HIS A 1 429 ? 69.916 12.458 11.732 1.00 37.72 429 HIS A CA 1
ATOM 3261 C C . HIS A 1 429 ? 69.157 13.798 11.613 1.00 37.72 429 HIS A C 1
ATOM 3263 O O . HIS A 1 429 ? 69.113 14.417 10.556 1.00 37.72 429 HIS A O 1
ATOM 3269 N N . ARG A 1 430 ? 68.768 14.287 12.804 1.00 31.38 430 ARG A N 1
ATOM 3270 C CA . ARG A 1 430 ? 68.976 15.655 13.339 1.00 31.38 430 ARG A CA 1
ATOM 3271 C C . ARG A 1 430 ? 67.897 16.751 13.134 1.00 31.38 430 ARG A C 1
ATOM 3273 O O . ARG A 1 430 ? 67.693 17.293 12.060 1.00 31.38 430 ARG A O 1
ATOM 3280 N N . SER A 1 431 ? 67.307 17.105 14.281 1.00 30.94 431 SER A N 1
ATOM 3281 C CA . SER A 1 431 ? 66.508 18.280 14.705 1.00 30.94 431 SER A CA 1
ATOM 3282 C C . SER A 1 431 ? 66.661 19.635 13.976 1.00 30.94 431 SER A C 1
ATOM 3284 O O . SER A 1 431 ? 67.795 20.071 13.783 1.00 30.94 431 SER A O 1
ATOM 3286 N N . SER A 1 432 ? 65.571 20.427 13.861 1.00 28.88 432 SER A N 1
ATOM 3287 C CA . SER A 1 432 ? 65.201 21.481 14.855 1.00 28.88 432 SER A CA 1
ATOM 3288 C C . SER A 1 432 ? 64.172 22.544 14.359 1.00 28.88 432 SER A C 1
ATOM 3290 O O . SER A 1 432 ? 64.444 23.228 13.383 1.00 28.88 432 SER A O 1
ATOM 3292 N N . SER A 1 433 ? 63.105 22.779 15.149 1.00 30.16 433 SER A N 1
ATOM 3293 C CA . SER A 1 433 ? 62.412 24.077 15.409 1.00 30.16 433 SER A CA 1
ATOM 3294 C C . SER A 1 433 ? 61.437 24.775 14.409 1.00 30.16 433 SER A C 1
ATOM 3296 O O . SER A 1 433 ? 61.783 25.025 13.260 1.00 30.16 433 SER A O 1
ATOM 3298 N N . LYS A 1 434 ? 60.310 25.254 14.995 1.00 29.00 434 LYS A N 1
ATOM 3299 C CA . LYS A 1 434 ? 59.380 26.383 14.667 1.00 29.00 434 LYS A CA 1
ATOM 3300 C C . LYS A 1 434 ? 58.117 26.246 13.772 1.00 29.00 434 LYS A C 1
ATOM 3302 O O . LYS A 1 434 ? 58.199 26.188 12.554 1.00 29.00 434 LYS A O 1
ATOM 3307 N N . ASP A 1 435 ? 56.977 26.337 14.477 1.00 29.25 435 ASP A N 1
ATOM 3308 C CA . ASP A 1 435 ? 55.782 27.214 14.362 1.00 29.25 435 ASP A CA 1
ATOM 3309 C C . ASP A 1 435 ? 54.839 27.285 13.128 1.00 29.25 435 ASP A C 1
ATOM 3311 O O . ASP A 1 435 ? 55.229 27.608 12.014 1.00 29.25 435 ASP A O 1
ATOM 3315 N N . GLU A 1 436 ? 53.552 27.062 13.461 1.00 31.50 436 GLU A N 1
ATOM 3316 C CA . GLU A 1 436 ? 52.241 27.556 12.965 1.00 31.50 436 GLU A CA 1
ATOM 3317 C C . GLU A 1 436 ? 51.958 27.971 11.500 1.00 31.50 436 GLU A C 1
ATOM 3319 O O . GLU A 1 436 ? 52.653 28.769 10.881 1.00 31.50 436 GLU A O 1
ATOM 3324 N N . GLY A 1 437 ? 50.761 27.571 11.027 1.00 29.81 437 GLY A N 1
ATOM 3325 C CA . GLY A 1 437 ? 50.061 28.210 9.901 1.00 29.81 437 GLY A CA 1
ATOM 3326 C C . GLY A 1 437 ? 49.077 27.295 9.155 1.00 29.81 437 GLY A C 1
ATOM 3327 O O . GLY A 1 437 ? 49.456 26.652 8.182 1.00 29.81 437 GLY A O 1
ATOM 3328 N N . MET A 1 438 ? 47.804 27.249 9.568 1.00 32.28 438 MET A N 1
ATOM 3329 C CA . MET A 1 438 ? 46.738 26.514 8.860 1.00 32.28 438 MET A CA 1
ATOM 3330 C C . MET A 1 438 ? 45.907 27.473 7.995 1.00 32.28 438 MET A C 1
ATOM 3332 O O . MET A 1 438 ? 45.345 28.431 8.523 1.00 32.28 438 MET A O 1
ATOM 3336 N N . PHE A 1 439 ? 45.766 27.196 6.693 1.00 27.02 439 PHE A N 1
ATOM 3337 C CA . PHE A 1 439 ? 44.789 27.884 5.841 1.00 27.02 439 PHE A CA 1
ATOM 3338 C C . PHE A 1 439 ? 44.144 26.943 4.812 1.00 27.02 439 PHE A C 1
ATOM 3340 O O . PHE A 1 439 ? 44.740 25.954 4.390 1.00 27.02 439 PHE A O 1
ATOM 3347 N N . MET A 1 440 ? 42.892 27.246 4.469 1.00 30.98 440 MET A N 1
ATOM 3348 C CA . MET A 1 440 ? 42.018 26.463 3.587 1.00 30.98 440 MET A CA 1
ATOM 3349 C C . MET A 1 440 ? 42.350 26.674 2.106 1.00 30.98 440 MET A C 1
ATOM 3351 O O . MET A 1 440 ? 42.796 27.756 1.737 1.00 30.98 440 MET A O 1
ATOM 3355 N N . ASN A 1 441 ? 42.002 25.698 1.259 1.00 28.67 441 ASN A N 1
ATOM 3356 C CA . ASN A 1 441 ? 41.821 25.922 -0.177 1.00 28.67 441 ASN A CA 1
ATOM 3357 C C . ASN A 1 441 ? 40.386 25.599 -0.612 1.00 28.67 441 ASN A C 1
ATOM 3359 O O . ASN A 1 441 ? 39.768 24.639 -0.148 1.00 28.67 441 ASN A O 1
ATOM 3363 N N . THR A 1 442 ? 39.884 26.467 -1.483 1.00 30.52 442 THR A N 1
ATOM 3364 C CA . THR A 1 442 ? 38.509 26.574 -1.981 1.00 30.52 442 THR A CA 1
ATOM 3365 C C . THR A 1 442 ? 38.215 25.538 -3.074 1.00 30.52 442 THR A C 1
ATOM 3367 O O . THR A 1 442 ? 39.135 25.067 -3.739 1.00 30.52 442 THR A O 1
ATOM 3370 N N . LEU A 1 443 ? 36.937 25.207 -3.286 1.00 30.92 443 LEU A N 1
ATOM 3371 C CA . LEU A 1 443 ? 36.468 24.482 -4.474 1.00 30.92 443 LEU A CA 1
ATOM 3372 C C . LEU A 1 443 ? 35.864 25.469 -5.481 1.00 30.92 443 LEU A C 1
ATOM 3374 O O . LEU A 1 443 ? 35.054 26.310 -5.092 1.00 30.92 443 LEU A O 1
ATOM 3378 N N . ASP A 1 444 ? 36.255 25.338 -6.750 1.00 27.25 444 ASP A N 1
ATOM 3379 C CA . ASP A 1 444 ? 35.719 26.115 -7.874 1.00 27.25 444 ASP A CA 1
ATOM 3380 C C . ASP A 1 444 ? 34.238 25.813 -8.157 1.00 27.25 444 ASP A C 1
ATOM 3382 O O . ASP A 1 444 ? 33.722 24.735 -7.845 1.00 27.25 444 ASP A O 1
ATOM 3386 N N . PHE A 1 445 ? 33.564 26.778 -8.785 1.00 29.70 445 PHE A N 1
ATOM 3387 C CA . PHE A 1 445 ? 32.149 26.724 -9.152 1.00 29.70 445 PHE A CA 1
ATOM 3388 C C . PHE A 1 445 ? 32.001 27.106 -10.632 1.00 29.70 445 PHE A C 1
ATOM 3390 O O . PHE A 1 445 ? 32.382 28.212 -11.007 1.00 29.70 445 PHE A O 1
ATOM 3397 N N . ASP A 1 446 ? 31.470 26.201 -11.462 1.00 27.20 446 ASP A N 1
ATOM 3398 C CA . ASP A 1 446 ? 31.486 26.336 -12.930 1.00 27.20 446 ASP A CA 1
ATOM 3399 C C . ASP A 1 446 ? 30.092 26.570 -13.566 1.00 27.20 446 ASP A C 1
ATOM 3401 O O . ASP A 1 446 ? 29.026 26.352 -12.975 1.00 27.20 446 ASP A O 1
ATOM 3405 N N . GLU A 1 447 ? 30.117 27.080 -14.791 1.00 38.03 447 GLU A N 1
ATOM 3406 C CA . GLU A 1 447 ? 29.122 27.930 -15.439 1.00 38.03 447 GLU A CA 1
ATOM 3407 C C . GLU A 1 447 ? 27.931 27.155 -16.059 1.00 38.03 447 GLU A C 1
ATOM 3409 O O . GLU A 1 447 ? 27.998 26.636 -17.170 1.00 38.03 447 GLU A O 1
ATOM 3414 N N . SER A 1 448 ? 26.781 27.088 -15.364 1.00 37.72 448 SER A N 1
ATOM 3415 C CA . SER A 1 448 ? 25.592 26.336 -15.850 1.00 37.72 448 SER A CA 1
ATOM 3416 C C . SER A 1 448 ? 24.214 26.995 -15.609 1.00 37.72 448 SER A C 1
ATOM 3418 O O . SER A 1 448 ? 23.158 26.353 -15.677 1.00 37.72 448 SER A O 1
ATOM 3420 N N . HIS A 1 449 ? 24.175 28.307 -15.353 1.00 44.75 449 HIS A N 1
ATOM 3421 C CA . HIS A 1 449 ? 22.950 28.989 -14.906 1.00 44.75 449 HIS A CA 1
ATOM 3422 C C . HIS A 1 449 ? 21.887 29.296 -15.985 1.00 44.75 449 HIS A C 1
ATOM 3424 O O . HIS A 1 449 ? 20.735 29.569 -15.638 1.00 44.75 449 HIS A O 1
ATOM 3430 N N . SER A 1 450 ? 22.213 29.228 -17.280 1.00 41.34 450 SER A N 1
ATOM 3431 C CA . SER A 1 450 ? 21.267 29.558 -18.365 1.00 41.34 450 SER A CA 1
ATOM 3432 C C . SER A 1 450 ? 20.284 28.420 -18.690 1.00 41.34 450 SER A C 1
ATOM 3434 O O . SER A 1 450 ? 19.091 28.655 -18.889 1.00 41.34 450 SER A O 1
ATOM 3436 N N . THR A 1 451 ? 20.748 27.167 -18.690 1.00 45.69 451 THR A N 1
ATOM 3437 C CA . THR A 1 451 ? 19.930 25.984 -19.026 1.00 45.69 451 THR A CA 1
ATOM 3438 C C . THR A 1 451 ? 18.987 25.572 -17.892 1.00 45.69 451 THR A C 1
ATOM 3440 O O . THR A 1 451 ? 17.904 25.033 -18.137 1.00 45.69 451 THR A O 1
ATOM 3443 N N . SER A 1 452 ? 19.357 25.868 -16.645 1.00 49.06 452 SER A N 1
ATOM 3444 C CA . SER A 1 452 ? 18.573 25.554 -15.447 1.00 49.06 452 SER A CA 1
ATOM 3445 C C . SER A 1 452 ? 17.307 26.415 -15.321 1.00 49.06 452 SER A C 1
ATOM 3447 O O . SER A 1 452 ? 16.247 25.881 -14.989 1.00 49.06 452 SER A O 1
ATOM 3449 N N . GLN A 1 453 ? 17.348 27.705 -15.683 1.00 47.34 453 GLN A N 1
ATOM 3450 C CA . GLN A 1 453 ? 16.135 28.540 -15.733 1.00 47.34 453 GLN A CA 1
ATOM 3451 C C . GLN A 1 453 ? 15.153 28.090 -16.829 1.00 47.34 453 GLN A C 1
ATOM 3453 O O . GLN A 1 453 ? 13.948 28.033 -16.582 1.00 47.34 453 GLN A O 1
ATOM 3458 N N . ALA A 1 454 ? 15.645 27.707 -18.012 1.00 51.59 454 ALA A N 1
ATOM 3459 C CA . ALA A 1 454 ? 14.798 27.199 -19.098 1.00 51.59 454 ALA A CA 1
ATOM 3460 C C . ALA A 1 454 ? 14.080 25.883 -18.724 1.00 51.59 454 ALA A C 1
ATOM 3462 O O . ALA A 1 454 ? 12.906 25.695 -19.059 1.00 51.59 454 ALA A O 1
ATOM 3463 N N . ARG A 1 455 ? 14.753 25.003 -17.966 1.00 51.88 455 ARG A N 1
ATOM 3464 C CA . ARG A 1 455 ? 14.160 23.776 -17.407 1.00 51.88 455 ARG A CA 1
ATOM 3465 C C . ARG A 1 455 ? 13.113 24.064 -16.324 1.00 51.88 455 ARG A C 1
ATOM 3467 O O . ARG A 1 455 ? 12.044 23.468 -16.366 1.00 51.88 455 ARG A O 1
ATOM 3474 N N . LEU A 1 456 ? 13.339 25.031 -15.425 1.00 56.47 456 LEU A N 1
ATOM 3475 C CA . LEU A 1 456 ? 12.327 25.432 -14.427 1.00 56.47 456 LEU A CA 1
ATOM 3476 C C . LEU A 1 456 ? 11.042 26.007 -15.052 1.00 56.47 456 LEU A C 1
ATOM 3478 O O . LEU A 1 456 ? 9.968 25.913 -14.463 1.00 56.47 456 LEU A O 1
ATOM 3482 N N . LEU A 1 457 ? 11.138 26.641 -16.223 1.00 55.97 457 LEU A N 1
ATOM 3483 C CA . LEU A 1 457 ? 9.986 27.247 -16.898 1.00 55.97 457 LEU A CA 1
ATOM 3484 C C . LEU A 1 457 ? 9.111 26.235 -17.652 1.00 55.97 457 LEU A C 1
ATOM 3486 O O . LEU A 1 457 ? 7.950 26.552 -17.915 1.00 55.97 457 LEU A O 1
ATOM 3490 N N . SER A 1 458 ? 9.659 25.060 -17.976 1.00 54.28 458 SER A N 1
ATOM 3491 C CA . SER A 1 458 ? 9.002 23.966 -18.706 1.00 54.28 458 SER A CA 1
ATOM 3492 C C . SER A 1 458 ? 8.675 22.737 -17.837 1.00 54.28 458 SER A C 1
ATOM 3494 O O . SER A 1 458 ? 8.080 21.783 -18.331 1.00 54.28 458 SER A O 1
ATOM 3496 N N . ASP A 1 459 ? 9.005 22.770 -16.542 1.00 65.44 459 ASP A N 1
ATOM 3497 C CA . ASP A 1 459 ? 8.706 21.718 -15.563 1.00 65.44 459 ASP A CA 1
ATOM 3498 C C . ASP A 1 459 ? 7.175 21.542 -15.357 1.00 65.44 459 ASP A C 1
ATOM 3500 O O . ASP A 1 459 ? 6.503 22.479 -14.906 1.00 65.44 459 ASP A O 1
ATOM 3504 N N . PRO A 1 460 ? 6.597 20.352 -15.633 1.00 52.59 460 PRO A N 1
ATOM 3505 C CA . PRO A 1 460 ? 5.156 20.103 -15.493 1.00 52.59 460 PRO A CA 1
ATOM 3506 C C . PRO A 1 460 ? 4.608 20.272 -14.064 1.00 52.59 460 PRO A C 1
ATOM 3508 O O . PRO A 1 460 ? 3.450 20.663 -13.882 1.00 52.59 460 PRO A O 1
ATOM 3511 N N . LEU A 1 461 ? 5.417 20.007 -13.035 1.00 48.28 461 LEU A N 1
ATOM 3512 C CA . LEU A 1 461 ? 5.035 20.153 -11.626 1.00 48.28 461 LEU A CA 1
ATOM 3513 C C . LEU A 1 461 ? 5.051 21.626 -11.203 1.00 48.28 461 LEU A C 1
ATOM 3515 O O . LEU A 1 461 ? 4.171 22.063 -10.457 1.00 48.28 461 LEU A O 1
ATOM 3519 N N . LEU A 1 462 ? 6.000 22.415 -11.715 1.00 57.25 462 LEU A N 1
ATOM 3520 C CA . LEU A 1 462 ? 6.008 23.867 -11.507 1.00 57.25 462 LEU A CA 1
ATOM 3521 C C . LEU A 1 462 ? 4.911 24.572 -12.305 1.00 57.25 462 LEU A C 1
ATOM 3523 O O . LEU A 1 462 ? 4.401 25.579 -11.828 1.00 57.25 462 LEU A O 1
ATOM 3527 N N . ILE A 1 463 ? 4.517 24.052 -13.473 1.00 64.44 463 ILE A N 1
ATOM 3528 C CA . ILE A 1 463 ? 3.386 24.567 -14.261 1.00 64.44 463 ILE A CA 1
ATOM 3529 C C . ILE A 1 463 ? 2.051 24.292 -13.552 1.00 64.44 463 ILE A C 1
ATOM 3531 O O . ILE A 1 463 ? 1.246 25.209 -13.406 1.00 64.44 463 ILE A O 1
ATOM 3535 N N . THR A 1 464 ? 1.820 23.072 -13.056 1.00 55.47 464 THR A N 1
ATOM 3536 C CA . THR A 1 464 ? 0.568 22.710 -12.350 1.00 55.47 464 THR A CA 1
ATOM 3537 C C . THR A 1 464 ? 0.399 23.409 -10.999 1.00 55.47 464 THR A C 1
ATOM 3539 O O . THR A 1 464 ? -0.729 23.666 -10.586 1.00 55.47 464 THR A O 1
ATOM 3542 N N . ASN A 1 465 ? 1.498 23.776 -10.333 1.00 64.81 465 ASN A N 1
ATOM 3543 C CA . ASN A 1 465 ? 1.488 24.552 -9.086 1.00 64.81 465 ASN A CA 1
ATOM 3544 C C . ASN A 1 465 ? 1.786 26.049 -9.305 1.00 64.81 465 ASN A C 1
ATOM 3546 O O . ASN A 1 465 ? 2.027 26.783 -8.341 1.00 64.81 465 ASN A O 1
ATOM 3550 N N . ARG A 1 466 ? 1.788 26.527 -10.559 1.00 77.19 466 ARG A N 1
ATOM 3551 C CA . ARG A 1 466 ? 2.116 27.919 -10.874 1.00 77.19 466 ARG A CA 1
ATOM 3552 C C . ARG A 1 466 ? 0.968 28.835 -10.484 1.00 77.19 466 ARG A C 1
ATOM 3554 O O . ARG A 1 466 ? -0.102 28.809 -11.081 1.00 77.19 466 ARG A O 1
ATOM 3561 N N . ILE A 1 467 ? 1.226 29.703 -9.517 1.00 81.88 467 ILE A N 1
ATOM 3562 C CA . ILE A 1 467 ? 0.320 30.800 -9.195 1.00 81.88 467 ILE A CA 1
ATOM 3563 C C . ILE A 1 467 ? 0.515 31.899 -10.242 1.00 81.88 467 ILE A C 1
ATOM 3565 O O . ILE A 1 467 ? 1.643 32.331 -10.499 1.00 81.88 467 ILE A O 1
ATOM 3569 N N . GLU A 1 468 ? -0.577 32.372 -10.842 1.00 76.88 468 GLU A N 1
ATOM 3570 C CA . GLU A 1 468 ? -0.528 33.553 -11.697 1.00 76.88 468 GLU A CA 1
ATOM 3571 C C . GLU A 1 468 ? -0.087 34.776 -10.881 1.00 76.88 468 GLU A C 1
ATOM 3573 O O . GLU A 1 468 ? -0.692 35.106 -9.863 1.00 76.88 468 GLU A O 1
ATOM 3578 N N . TYR A 1 469 ? 0.932 35.500 -11.353 1.00 75.88 469 TYR A N 1
ATOM 3579 C CA . TYR A 1 469 ? 1.502 36.646 -10.629 1.00 75.88 469 TYR A CA 1
ATOM 3580 C C . TYR A 1 469 ? 0.455 37.722 -10.272 1.00 75.88 469 TYR A C 1
ATOM 3582 O O . TYR A 1 469 ? 0.579 38.386 -9.247 1.00 75.88 469 TYR A O 1
ATOM 3590 N N . LYS A 1 470 ? -0.613 37.847 -11.076 1.00 80.00 470 LYS A N 1
ATOM 3591 C CA . LYS A 1 470 ? -1.737 38.771 -10.846 1.00 80.00 470 LYS A CA 1
ATOM 3592 C C . LYS A 1 470 ? -2.606 38.424 -9.623 1.00 80.00 470 LYS A C 1
ATOM 3594 O O . LYS A 1 470 ? -3.318 39.296 -9.142 1.00 80.00 470 LYS A O 1
ATOM 3599 N N . GLU A 1 471 ? -2.565 37.184 -9.121 1.00 83.31 471 GLU A N 1
ATOM 3600 C CA . GLU A 1 471 ? -3.291 36.769 -7.906 1.00 83.31 471 GLU A CA 1
ATOM 3601 C C . GLU A 1 471 ? -2.557 37.152 -6.605 1.00 83.31 471 GLU A C 1
ATOM 3603 O O . GLU A 1 471 ? -3.130 37.027 -5.521 1.00 83.31 471 GLU A O 1
ATOM 3608 N N . VAL A 1 472 ? -1.296 37.599 -6.690 1.00 89.19 472 VAL A N 1
ATOM 3609 C CA . VAL A 1 472 ? -0.451 37.929 -5.534 1.00 89.19 472 VAL A CA 1
ATOM 3610 C C . VAL A 1 472 ? -0.307 39.443 -5.400 1.00 89.19 472 VAL A C 1
ATOM 3612 O O . VAL A 1 472 ? 0.412 40.091 -6.161 1.00 89.19 472 VAL A O 1
ATOM 3615 N N . VAL A 1 473 ? -0.944 40.017 -4.381 1.00 90.62 473 VAL A N 1
ATOM 3616 C CA . VAL A 1 473 ? -0.813 41.441 -4.053 1.00 90.62 473 VAL A CA 1
ATOM 3617 C C . VAL A 1 473 ? 0.426 41.638 -3.180 1.00 90.62 473 VAL A C 1
ATOM 3619 O O . VAL A 1 473 ? 0.521 41.083 -2.086 1.00 90.62 473 VAL A O 1
ATOM 3622 N N . LEU A 1 474 ? 1.387 42.435 -3.648 1.00 89.81 474 LEU A N 1
ATOM 3623 C CA . LEU A 1 474 ? 2.578 42.798 -2.878 1.00 89.81 474 LEU A CA 1
ATOM 3624 C C . LEU A 1 474 ? 2.307 44.027 -2.001 1.00 89.81 474 LEU A C 1
ATOM 3626 O O . LEU A 1 474 ? 1.892 45.073 -2.494 1.00 89.81 474 LEU A O 1
ATOM 3630 N N . GLY A 1 475 ? 2.589 43.900 -0.707 1.00 87.06 475 GLY A N 1
ATOM 3631 C CA . GLY A 1 475 ? 2.633 44.992 0.261 1.00 87.06 475 GLY A CA 1
ATOM 3632 C C . GLY A 1 475 ? 4.071 45.380 0.623 1.00 87.06 475 GLY A C 1
ATOM 3633 O O . GLY A 1 475 ? 4.997 45.268 -0.179 1.00 87.06 475 GLY A O 1
ATOM 3634 N N . ASN A 1 476 ? 4.270 45.856 1.854 1.00 89.81 476 ASN A N 1
ATOM 3635 C CA . ASN A 1 476 ? 5.554 46.403 2.300 1.00 89.81 476 ASN A CA 1
ATOM 3636 C C . ASN A 1 476 ? 6.676 45.349 2.341 1.00 89.81 476 ASN A C 1
ATOM 3638 O O . ASN A 1 476 ? 6.468 44.206 2.746 1.00 89.81 476 ASN A O 1
ATOM 3642 N N . CYS A 1 477 ? 7.901 45.760 1.999 1.00 89.25 477 CYS A N 1
ATOM 3643 C CA . CYS A 1 477 ? 9.100 44.947 2.207 1.00 89.25 477 CYS A CA 1
ATOM 3644 C C . CYS A 1 477 ? 9.367 44.786 3.715 1.00 89.25 477 CYS A C 1
ATOM 3646 O O . CYS A 1 477 ? 9.528 45.781 4.419 1.00 89.25 477 CYS A O 1
ATOM 3648 N N . ILE A 1 478 ? 9.405 43.542 4.198 1.00 90.88 478 ILE A N 1
ATOM 3649 C CA . ILE A 1 478 ? 9.568 43.185 5.618 1.00 90.88 478 ILE A CA 1
ATOM 3650 C C . ILE A 1 478 ? 10.956 42.627 5.953 1.00 90.88 478 ILE A C 1
ATOM 3652 O O . ILE A 1 478 ? 11.336 42.618 7.119 1.00 90.88 478 ILE A O 1
ATOM 3656 N N . SER A 1 479 ? 11.726 42.168 4.961 1.00 86.44 479 SER A N 1
ATOM 3657 C CA . SER A 1 479 ? 13.121 41.759 5.158 1.00 86.44 479 SER A CA 1
ATOM 3658 C C . SER A 1 479 ? 13.934 41.879 3.869 1.00 86.44 479 SER A C 1
ATOM 3660 O O . SER A 1 479 ? 13.403 41.730 2.766 1.00 86.44 479 SER A O 1
ATOM 3662 N N . LYS A 1 480 ? 15.237 42.134 4.012 1.00 87.25 480 LYS A N 1
ATOM 3663 C CA . LYS A 1 480 ? 16.222 42.171 2.926 1.00 87.25 480 LYS A CA 1
ATOM 3664 C C . LYS A 1 480 ? 17.422 41.322 3.342 1.00 87.25 480 LYS A C 1
ATOM 3666 O O . LYS A 1 480 ? 17.987 41.567 4.403 1.00 87.25 480 LYS A O 1
ATOM 3671 N N . GLY A 1 481 ? 17.805 40.348 2.523 1.00 76.12 481 GLY A N 1
ATOM 3672 C CA . GLY A 1 481 ? 19.004 39.527 2.719 1.00 76.12 481 GLY A CA 1
ATOM 3673 C C . GLY A 1 481 ? 19.775 39.357 1.410 1.00 76.12 481 GLY A C 1
ATOM 3674 O O . GLY A 1 481 ? 19.287 39.773 0.359 1.00 76.12 481 GLY A O 1
ATOM 3675 N N . GLY A 1 482 ? 20.956 38.729 1.462 1.00 68.25 482 GLY A N 1
ATOM 3676 C CA . GLY A 1 482 ? 21.829 38.570 0.285 1.00 68.25 482 GLY A CA 1
ATOM 3677 C C . GLY A 1 482 ? 21.111 37.953 -0.921 1.00 68.25 482 GLY A C 1
ATOM 3678 O O . GLY A 1 482 ? 21.138 38.502 -2.013 1.00 68.25 482 GLY A O 1
ATOM 3679 N N . PHE A 1 483 ? 20.332 36.892 -0.686 1.00 64.56 483 PHE A N 1
ATOM 3680 C CA . PHE A 1 483 ? 19.636 36.132 -1.734 1.00 64.56 483 PHE A CA 1
ATOM 3681 C C . PHE A 1 483 ? 18.194 36.601 -2.029 1.00 64.56 483 PHE A C 1
ATOM 3683 O O . PHE A 1 483 ? 17.376 35.824 -2.530 1.00 64.56 483 PHE A O 1
ATOM 3690 N N . GLY A 1 484 ? 17.826 37.839 -1.673 1.00 79.00 484 GLY A N 1
ATOM 3691 C CA . GLY A 1 484 ? 16.553 38.436 -2.099 1.00 79.00 484 GLY A CA 1
ATOM 3692 C C . GLY A 1 484 ? 15.811 39.292 -1.070 1.00 79.00 484 GLY A C 1
ATOM 3693 O O . GLY A 1 484 ? 16.252 39.533 0.055 1.00 79.00 484 GLY A O 1
ATOM 3694 N N . LEU A 1 485 ? 14.633 39.750 -1.490 1.00 88.00 485 LEU A N 1
ATOM 3695 C CA . LEU A 1 485 ? 13.735 40.624 -0.736 1.00 88.00 485 LEU A CA 1
ATOM 3696 C C . LEU A 1 485 ? 12.496 39.836 -0.298 1.00 88.00 485 LEU A C 1
ATOM 3698 O O . LEU A 1 485 ? 11.926 39.094 -1.095 1.00 88.00 485 LEU A O 1
ATOM 3702 N N . VAL A 1 486 ? 12.044 40.020 0.941 1.00 88.94 486 VAL A N 1
ATOM 3703 C CA . VAL A 1 486 ? 10.778 39.461 1.434 1.00 88.94 486 VAL A CA 1
ATOM 3704 C C . VAL A 1 486 ? 9.786 40.596 1.639 1.00 88.94 486 VAL A C 1
ATOM 3706 O O . VAL A 1 486 ? 10.083 41.578 2.320 1.00 88.94 486 VAL A O 1
ATOM 3709 N N . PHE A 1 487 ? 8.600 40.448 1.064 1.00 92.00 487 PHE A N 1
ATOM 3710 C CA . PHE A 1 487 ? 7.472 41.360 1.201 1.00 92.00 487 PHE A CA 1
ATOM 3711 C C . PHE A 1 487 ? 6.373 40.693 2.026 1.00 92.00 487 PHE A C 1
ATOM 3713 O O . PHE A 1 487 ? 6.155 39.488 1.911 1.00 92.00 487 PHE A O 1
ATOM 3720 N N . ALA A 1 488 ? 5.654 41.467 2.834 1.00 92.19 488 ALA A N 1
ATOM 3721 C CA . ALA A 1 488 ? 4.304 41.077 3.211 1.00 92.19 488 ALA A CA 1
ATOM 3722 C C . ALA A 1 488 ? 3.428 41.170 1.955 1.00 92.19 488 ALA A C 1
ATOM 3724 O O . ALA A 1 488 ? 3.581 42.104 1.171 1.00 92.19 488 ALA A O 1
ATOM 3725 N N . GLY A 1 489 ? 2.522 40.224 1.754 1.00 92.06 489 GLY A N 1
ATOM 3726 C CA . GLY A 1 489 ? 1.599 40.229 0.626 1.00 92.06 489 GLY A CA 1
ATOM 3727 C C . GLY A 1 489 ? 0.291 39.531 0.958 1.00 92.06 489 GLY A C 1
ATOM 3728 O O . GLY A 1 489 ? 0.090 39.052 2.077 1.00 92.06 489 GLY A O 1
ATOM 3729 N N . GLU A 1 490 ? -0.594 39.467 -0.024 1.00 90.81 490 GLU A N 1
ATOM 3730 C CA . GLU A 1 490 ? -1.885 38.803 0.078 1.00 90.81 490 GLU A CA 1
ATOM 3731 C C . GLU A 1 490 ? -2.112 37.899 -1.135 1.00 90.81 490 GLU A C 1
ATOM 3733 O O . GLU A 1 490 ? -1.858 38.290 -2.273 1.00 90.81 490 GLU A O 1
ATOM 3738 N N . TYR A 1 491 ? -2.575 36.678 -0.881 1.00 89.62 491 TYR A N 1
ATOM 3739 C CA . TYR A 1 491 ? -2.926 35.697 -1.901 1.00 89.62 491 TYR A CA 1
ATOM 3740 C C . TYR A 1 491 ? -4.267 35.062 -1.535 1.00 89.62 491 TYR A C 1
ATOM 3742 O O . TYR A 1 491 ? -4.415 34.513 -0.441 1.00 89.62 491 TYR A O 1
ATOM 3750 N N . ARG A 1 492 ? -5.261 35.168 -2.428 1.00 87.81 492 ARG A N 1
ATOM 3751 C CA . ARG A 1 492 ? -6.637 34.658 -2.229 1.00 87.81 492 ARG A CA 1
ATOM 3752 C C . ARG A 1 492 ? -7.241 35.032 -0.859 1.00 87.81 492 ARG A C 1
ATOM 3754 O O . ARG A 1 492 ? -7.771 34.179 -0.150 1.00 87.81 492 ARG A O 1
ATOM 3761 N N . GLY A 1 493 ? -7.113 36.302 -0.463 1.00 83.00 493 GLY A N 1
ATOM 3762 C CA . GLY A 1 493 ? -7.631 36.822 0.812 1.00 83.00 493 GLY A CA 1
ATOM 3763 C C . GLY A 1 493 ? -6.816 36.443 2.058 1.00 83.00 493 GLY A C 1
ATOM 3764 O O . GLY A 1 493 ? -7.247 36.709 3.180 1.00 83.00 493 GLY A O 1
ATOM 3765 N N . ARG A 1 494 ? -5.657 35.787 1.905 1.00 86.06 494 ARG A N 1
ATOM 3766 C CA . ARG A 1 494 ? -4.785 35.364 3.013 1.00 86.06 494 ARG A CA 1
ATOM 3767 C C . ARG A 1 494 ? -3.471 36.132 2.999 1.00 86.06 494 ARG A C 1
ATOM 3769 O O . ARG A 1 494 ? -2.812 36.219 1.966 1.00 86.06 494 ARG A O 1
ATOM 3776 N N . LYS A 1 495 ? -3.050 36.626 4.166 1.00 90.38 495 LYS A N 1
ATOM 3777 C CA . LYS A 1 495 ? -1.734 37.258 4.340 1.00 90.38 495 LYS A CA 1
ATOM 3778 C C . LYS A 1 495 ? -0.622 36.218 4.194 1.00 90.38 495 LYS A C 1
ATOM 3780 O O . LYS A 1 495 ? -0.657 35.178 4.849 1.00 90.38 495 LYS A O 1
ATOM 3785 N N . VAL A 1 496 ? 0.365 36.521 3.360 1.00 92.38 496 VAL A N 1
ATOM 3786 C CA . VAL A 1 496 ? 1.507 35.660 3.024 1.00 92.38 496 VAL A CA 1
ATOM 3787 C C . VAL A 1 496 ? 2.815 36.455 3.065 1.00 92.38 496 VAL A C 1
ATOM 3789 O O . VAL A 1 496 ? 2.812 37.685 3.011 1.00 92.38 496 VAL A O 1
ATOM 3792 N N . ALA A 1 497 ? 3.947 35.757 3.143 1.00 91.94 497 ALA A N 1
ATOM 3793 C CA . ALA A 1 497 ? 5.264 36.344 2.911 1.00 91.94 497 ALA A CA 1
ATOM 3794 C C . ALA A 1 497 ? 5.729 35.983 1.493 1.00 91.94 497 ALA A C 1
ATOM 3796 O O . ALA A 1 497 ? 5.861 34.806 1.164 1.00 91.94 497 ALA A O 1
ATOM 3797 N N . VAL A 1 498 ? 5.979 36.986 0.653 1.00 90.19 498 VAL A N 1
ATOM 3798 C CA . VAL A 1 498 ? 6.387 36.805 -0.745 1.00 90.19 498 VAL A CA 1
ATOM 3799 C C . VAL A 1 498 ? 7.878 37.100 -0.868 1.00 90.19 498 VAL A C 1
ATOM 3801 O O . VAL A 1 498 ? 8.306 38.248 -0.742 1.00 90.19 498 VAL A O 1
ATOM 3804 N N . LYS A 1 499 ? 8.689 36.063 -1.099 1.00 89.44 499 LYS A N 1
ATOM 3805 C CA . LYS A 1 499 ? 10.134 36.205 -1.321 1.00 89.44 499 LYS A CA 1
ATOM 3806 C C . LYS A 1 499 ? 10.417 36.380 -2.814 1.00 89.44 499 LYS A C 1
ATOM 3808 O O . LYS A 1 499 ? 10.195 35.464 -3.598 1.00 89.44 499 LYS A O 1
ATOM 3813 N N . LYS A 1 500 ? 10.948 37.542 -3.195 1.00 85.00 500 LYS A N 1
ATOM 3814 C CA . LYS A 1 500 ? 11.453 37.826 -4.541 1.00 85.00 500 LYS A CA 1
ATOM 3815 C C . LYS A 1 500 ? 12.968 37.634 -4.559 1.00 85.00 500 LYS A C 1
ATOM 3817 O O . LYS A 1 500 ? 13.695 38.348 -3.866 1.00 85.00 500 LYS A O 1
ATOM 3822 N N . ILE A 1 501 ? 13.433 36.668 -5.348 1.00 80.81 501 ILE A N 1
ATOM 3823 C CA . ILE A 1 501 ? 14.861 36.483 -5.630 1.00 80.81 501 ILE A CA 1
ATOM 3824 C C . ILE A 1 501 ? 15.335 37.676 -6.471 1.00 80.81 501 ILE A C 1
ATOM 3826 O O . ILE A 1 501 ? 14.606 38.148 -7.346 1.00 80.81 501 ILE A O 1
ATOM 3830 N N . ARG A 1 502 ? 16.526 38.191 -6.161 1.00 66.56 502 ARG A N 1
ATOM 3831 C CA . ARG A 1 502 ? 17.179 39.281 -6.893 1.00 66.56 502 ARG A CA 1
ATOM 3832 C C . ARG A 1 502 ? 18.169 38.687 -7.903 1.00 66.56 502 ARG A C 1
ATOM 3834 O O . ARG A 1 502 ? 19.127 38.069 -7.450 1.00 66.56 502 ARG A O 1
ATOM 3841 N N . PRO A 1 503 ? 17.942 38.815 -9.227 1.00 55.59 503 PRO A N 1
ATOM 3842 C CA . PRO A 1 503 ? 18.882 38.322 -10.242 1.00 55.59 503 PRO A CA 1
ATOM 3843 C C . PRO A 1 503 ? 20.189 39.127 -10.290 1.00 55.59 503 PRO A C 1
ATOM 3845 O O . PRO A 1 503 ? 21.178 38.663 -10.833 1.00 55.59 503 PRO A O 1
ATOM 3848 N N . ASP A 1 504 ? 20.182 40.334 -9.724 1.00 54.75 504 ASP A N 1
ATOM 3849 C CA . ASP A 1 504 ? 21.264 41.323 -9.711 1.00 54.75 504 ASP A CA 1
ATOM 3850 C C . ASP A 1 504 ? 22.408 41.026 -8.718 1.00 54.75 504 ASP A C 1
ATOM 3852 O O . ASP A 1 504 ? 23.300 41.853 -8.573 1.00 54.75 504 ASP A O 1
ATOM 3856 N N . LEU A 1 505 ? 22.385 39.882 -8.019 1.00 52.38 505 LEU A N 1
ATOM 3857 C CA . LEU A 1 505 ? 23.327 39.533 -6.937 1.00 52.38 505 LEU A CA 1
ATOM 3858 C C . LEU A 1 505 ? 23.789 38.063 -6.956 1.00 52.38 505 LEU A C 1
ATOM 3860 O O . LEU A 1 505 ? 24.168 37.512 -5.927 1.00 52.38 505 LEU A O 1
ATOM 3864 N N . SER A 1 506 ? 23.737 37.401 -8.112 1.00 47.53 506 SER A N 1
ATOM 3865 C CA . SER A 1 506 ? 24.272 36.040 -8.290 1.00 47.53 506 SER A CA 1
ATOM 3866 C C . SER A 1 506 ? 25.701 36.009 -8.855 1.00 47.53 506 SER A C 1
ATOM 3868 O O . SER A 1 506 ? 26.115 34.971 -9.361 1.00 47.53 506 SER A O 1
ATOM 3870 N N . THR A 1 507 ? 26.419 37.139 -8.835 1.00 44.88 507 THR A N 1
ATOM 3871 C CA . THR A 1 507 ? 27.735 37.326 -9.483 1.00 44.88 507 THR A CA 1
ATOM 3872 C C . THR A 1 507 ? 28.651 38.309 -8.724 1.00 44.88 507 THR A C 1
ATOM 3874 O O . THR A 1 507 ? 29.347 39.101 -9.357 1.00 44.88 507 THR A O 1
ATOM 3877 N N . GLU A 1 508 ? 28.625 38.295 -7.386 1.00 33.38 508 GLU A N 1
ATOM 3878 C CA . GLU A 1 508 ? 29.663 38.891 -6.514 1.00 33.38 508 GLU A CA 1
ATOM 3879 C C . GLU A 1 508 ? 30.202 37.828 -5.547 1.00 33.38 508 GLU A C 1
ATOM 3881 O O . GLU A 1 508 ? 29.364 37.058 -5.018 1.00 33.38 508 GLU A O 1
#

pLDDT: mean 75.14, std 22.97, range [25.62, 98.75]

Sequence (508 aa):
MQRVRQPPPPPHRRLAAASHRLTRHAAQLLAVLALLLAPQQATAVATVGDSTSSDSNGSGSGGTMTDEQQRIREAVREWYTSNFRENETQLLGLPTNRTTGLPRAFKPCPQMPSLQMRSSTIPAKGCPKGFDGLSCVCLTNYARDGKNEFWEFKVRKKAAPKALAVPLSAESILEIDSIATIWVPDTLRGLRFNGISSEPLPIPFISDDRGSLIPDMPIAQSESPLKLETIEIFNIDMDAVTVNAINFVPRTVTRLVMQNCNVRSINIRLGDSLMPNMQYIDLSNNKLTFVMIGSNTTGVCAICGVQTLNVENNQITVIPEYLVNLANLESLYMAGNNLSYEITMPTFNVISRLANFSADGPAAPLACKSGKHKTVHNVTFCVIGATSGDDDDNNTGGTNYLVYILVACGVAVAALALFVLRQRCQRSHRSSSKDEGMFMNTLDFDESHSTSQARLLSDPLLITNRIEYKEVVLGNCISKGGFGLVFAGEYRGRKVAVKKIRPDLSTE

Foldseek 3Di:
DDDDDDDDDDDDDDDDDPDPPPPVPVVPVVVPPPPPDDDDDDDDDDDDDDDDDDDDDDPDDDDDDDPVLVVLLVQVLVLCVQFADALFWEWEADPVVSNPPHDPLQDAQPQFTWIKHAHPPAAADRHHPPNGRMHIAGACQQDPPLPDQEQEAQEEAAPDRDDDDPDDYSPDHHHGQAYAAYEHEQSHAYYEYEYDDPAQHAHYYDYSRNVDPAQEGANYDYPDPHQHAYYEYERHACQCLQPGHAQNAELNHQYYYDANHQHQEGDLRSHPNANANHAYYAHAQYAHQDDDDADDPVGGGRRLNYQEYHHEQYAHAEDDPCLLSNPNHQEYHYANYNYAQEEEPSSVVSQQRHVYYYYDADPDPDPLPQADWDDHPNHIGGYHPPDPDDDPDDDDDDPDVVVVVVVVVVVVVVVVVVVVVVVVPPPPDDDDDDDDDDDDDDDDDDDDPPVVVVCCVPDPVCVVVPDDPVQKAFDAFPDDDLQFTWTFIDGPNDTDIDTDGDPPRPPD